Protein AF-0000000075760998 (afdb_homodimer)

Secondary structure (DSSP, 8-state):
----HHHHHHHHHHHHHHHHS-HHHHHHTHHHHHHHHHHHHHHHHHT-SSS---GGGHHHHHHHHHHHHHHHHHHHHHHHHHHHHHSPSEEEEE----TT--SEEEEEEEEESSS-EEEEEEEEEEEEEETTEEEEEEEEEETTTTTS-TTEEE-TT-EEEEEEEE--SSS-EEEEEEEEEEETTEEEEEEEEEEEETTEES-GGGTTEEE-EEEEE-/----HHHHHHHHHHHHHHHHS-HHHHHHTHHHHHHHHHHHHHHHHHT-SSS---GGGHHHHHHHHHHHHHHHHHHHHHHHHHHHHHSPSEEEEE----TT--SEEEEEEEEESSS-EEEEEEEEEEEEEETTEEEEEEEEEETTTTT--TTEEE-TT-EEEEEEEE--SSS-EEEEEEEEEEETTEEEEEEEEEEEETTEES-GGGTTEEE-EEEEE-

Structure (mmCIF, N/CA/C/O backbone):
data_AF-0000000075760998-model_v1
#
loop_
_entity.id
_entity.type
_entity.pdbx_description
1 polymer 'Uncharacterized protein'
#
loop_
_atom_site.group_PDB
_atom_site.id
_atom_site.type_symbol
_atom_site.label_atom_id
_atom_site.label_alt_id
_atom_site.label_comp_id
_atom_site.label_asym_id
_atom_site.label_entity_id
_atom_site.label_seq_id
_atom_site.pdbx_PDB_ins_code
_atom_site.Cartn_x
_atom_site.Cartn_y
_atom_site.Cartn_z
_atom_site.occupancy
_atom_site.B_iso_or_equiv
_atom_site.auth_seq_id
_atom_site.auth_comp_id
_atom_site.auth_asym_id
_atom_site.auth_atom_id
_atom_site.pdbx_PDB_model_num
ATOM 1 N N . MET A 1 1 ? 5.305 -16.219 18.219 1 35.41 1 MET A N 1
ATOM 2 C CA . MET A 1 1 ? 4.426 -15.141 17.797 1 35.41 1 MET A CA 1
ATOM 3 C C . MET A 1 1 ? 4.688 -14.758 16.344 1 35.41 1 MET A C 1
ATOM 5 O O . MET A 1 1 ? 5.836 -14.516 15.953 1 35.41 1 MET A O 1
ATOM 9 N N . PHE A 1 2 ? 3.902 -15.141 15.359 1 52 2 PHE A N 1
ATOM 10 C CA . PHE A 1 2 ? 4.129 -15.039 13.922 1 52 2 PHE A CA 1
ATOM 11 C C . PHE A 1 2 ? 4.48 -13.609 13.523 1 52 2 PHE A C 1
ATOM 13 O O . PHE A 1 2 ? 3.797 -12.664 13.93 1 52 2 PHE A O 1
ATOM 20 N N . ARG A 1 3 ? 5.746 -13.273 13.281 1 66.81 3 ARG A N 1
ATOM 21 C CA . ARG A 1 3 ? 6.297 -11.984 12.891 1 66.81 3 ARG A CA 1
ATOM 22 C C . ARG A 1 3 ? 5.559 -11.414 11.68 1 66.81 3 ARG A C 1
ATOM 24 O O . ARG A 1 3 ? 5.531 -12.039 10.617 1 66.81 3 ARG A O 1
ATOM 31 N N . ARG A 1 4 ? 4.758 -10.406 11.992 1 86.12 4 ARG A N 1
ATOM 32 C CA . ARG A 1 4 ? 4.043 -9.641 10.969 1 86.12 4 ARG A CA 1
ATOM 33 C C . ARG A 1 4 ? 4.613 -8.234 10.836 1 86.12 4 ARG A C 1
ATOM 35 O O . ARG A 1 4 ? 3.994 -7.266 11.273 1 86.12 4 ARG A O 1
ATOM 42 N N . PRO A 1 5 ? 5.789 -8.172 10.164 1 89.12 5 PRO A N 1
ATOM 43 C CA . PRO A 1 5 ? 6.559 -6.93 10.18 1 89.12 5 PRO A CA 1
ATOM 44 C C . PRO A 1 5 ? 5.754 -5.73 9.68 1 89.12 5 PRO A C 1
ATOM 46 O O . PRO A 1 5 ? 5.828 -4.648 10.266 1 89.12 5 PRO A O 1
ATOM 49 N N . ILE A 1 6 ? 5.008 -5.957 8.656 1 91.81 6 ILE A N 1
ATOM 50 C CA . ILE A 1 6 ? 4.246 -4.844 8.094 1 91.81 6 ILE A CA 1
ATOM 51 C C . ILE A 1 6 ? 3.135 -4.445 9.062 1 91.81 6 ILE A C 1
ATOM 53 O O . ILE A 1 6 ? 2.947 -3.258 9.344 1 91.81 6 ILE A O 1
ATOM 57 N N . HIS A 1 7 ? 2.455 -5.418 9.594 1 89.19 7 HIS A N 1
ATOM 58 C CA . HIS A 1 7 ? 1.406 -5.152 10.57 1 89.19 7 HIS A CA 1
ATOM 59 C C . HIS A 1 7 ? 1.963 -4.43 11.797 1 89.19 7 HIS A C 1
ATOM 61 O O . HIS A 1 7 ? 1.389 -3.436 12.25 1 89.19 7 HIS A O 1
ATOM 67 N N . ASP A 1 8 ? 3.021 -4.879 12.273 1 90.94 8 ASP A N 1
ATOM 68 C CA . ASP A 1 8 ? 3.641 -4.293 13.461 1 90.94 8 ASP A CA 1
ATOM 69 C C . ASP A 1 8 ? 4.051 -2.844 13.203 1 90.94 8 ASP A C 1
ATOM 71 O O . ASP A 1 8 ? 3.885 -1.984 14.07 1 90.94 8 ASP A O 1
AT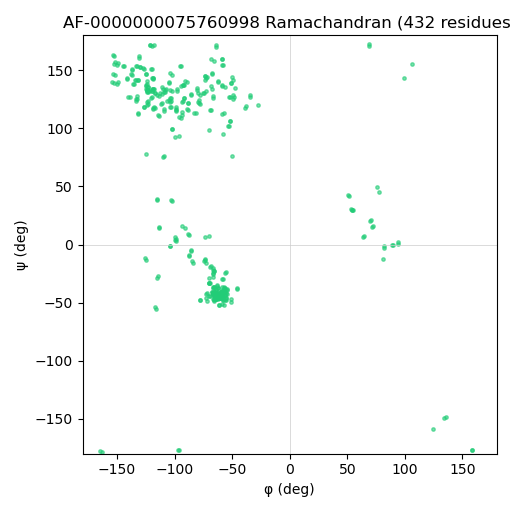OM 75 N N . GLU A 1 9 ? 4.586 -2.656 12.047 1 92.62 9 GLU A N 1
ATOM 76 C CA . GLU A 1 9 ? 4.992 -1.293 11.711 1 92.62 9 GLU A CA 1
ATOM 77 C C . GLU A 1 9 ? 3.783 -0.372 11.586 1 92.62 9 GLU A C 1
ATOM 79 O O . GLU A 1 9 ? 3.824 0.779 12.023 1 92.62 9 GLU A O 1
ATOM 84 N N . VAL A 1 10 ? 2.74 -0.884 10.969 1 92.56 10 VAL A N 1
ATOM 85 C CA . VAL A 1 10 ? 1.539 -0.069 10.828 1 92.56 10 VAL A CA 1
ATOM 86 C C . VAL A 1 10 ? 0.998 0.299 12.211 1 92.56 10 VAL A C 1
ATOM 88 O O . VAL A 1 10 ? 0.668 1.46 12.469 1 92.56 10 VAL A O 1
ATOM 91 N N . MET A 1 11 ? 0.92 -0.603 13.094 1 91.38 11 MET A N 1
ATOM 92 C CA . MET A 1 11 ? 0.435 -0.358 14.453 1 91.38 11 MET A CA 1
ATOM 93 C C . MET A 1 11 ? 1.355 0.606 15.188 1 91.38 11 MET A C 1
ATOM 95 O O . MET A 1 11 ? 0.885 1.507 15.891 1 91.38 11 MET A O 1
ATOM 99 N N . GLY A 1 12 ? 2.621 0.312 15.078 1 92.38 12 GLY A N 1
ATOM 100 C CA . GLY A 1 12 ? 3.59 1.199 15.703 1 92.38 12 GLY A CA 1
ATOM 101 C C . GLY A 1 12 ? 3.514 2.623 15.188 1 92.38 12 GLY A C 1
ATOM 102 O O . GLY A 1 12 ? 3.59 3.576 15.969 1 92.38 12 GLY A O 1
ATOM 103 N N . LEU A 1 13 ? 3.389 2.684 13.883 1 94 13 LEU A N 1
ATOM 104 C CA . LEU A 1 13 ? 3.273 4.004 13.273 1 94 13 LEU A CA 1
ATOM 105 C C . LEU A 1 13 ? 2.029 4.727 13.773 1 94 13 LEU A C 1
ATOM 107 O O . LEU A 1 13 ? 2.08 5.922 14.078 1 94 13 LEU A O 1
ATOM 111 N N . ALA A 1 14 ? 0.922 4.062 13.805 1 93.31 14 ALA A N 1
ATOM 112 C CA . ALA A 1 14 ? -0.313 4.668 14.289 1 93.31 14 ALA A CA 1
ATOM 113 C C . ALA A 1 14 ? -0.133 5.219 15.703 1 93.31 14 ALA A C 1
ATOM 115 O O . ALA A 1 14 ? -0.59 6.324 16 1 93.31 14 ALA A O 1
ATOM 116 N N . SER A 1 15 ? 0.528 4.469 16.5 1 93.62 15 SER A N 1
ATOM 117 C CA . SER A 1 15 ? 0.776 4.895 17.875 1 93.62 15 SER A CA 1
ATOM 118 C C . SER A 1 15 ? 1.679 6.125 17.922 1 93.62 15 SER A C 1
ATOM 120 O O . SER A 1 15 ? 1.404 7.078 18.656 1 93.62 15 SER A O 1
ATOM 122 N N . ARG A 1 16 ? 2.75 6.105 17.203 1 94.5 16 ARG A N 1
ATOM 123 C CA . ARG A 1 16 ? 3.668 7.238 17.156 1 94.5 16 ARG A CA 1
ATOM 124 C C . ARG A 1 16 ? 2.959 8.492 16.641 1 94.5 16 ARG A C 1
ATOM 126 O O . ARG A 1 16 ? 3.225 9.594 17.125 1 94.5 16 ARG A O 1
ATOM 133 N N . LEU A 1 17 ? 2.111 8.328 15.664 1 94.31 17 LEU A N 1
ATOM 134 C CA . LEU A 1 17 ? 1.354 9.445 15.109 1 94.31 17 LEU A CA 1
ATOM 135 C C . LEU A 1 17 ? 0.401 10.023 16.156 1 94.31 17 LEU A C 1
ATOM 137 O O . LEU A 1 17 ? 0.242 11.242 16.25 1 94.31 17 LEU A O 1
ATOM 141 N N . ALA A 1 18 ? -0.254 9.156 16.859 1 94.81 18 ALA A N 1
ATOM 142 C CA . ALA A 1 18 ? -1.144 9.602 17.938 1 94.81 18 ALA A CA 1
ATOM 143 C C . ALA A 1 18 ? -0.386 10.438 18.969 1 94.81 18 ALA A C 1
ATOM 145 O O . ALA A 1 18 ? -0.899 11.438 19.453 1 94.81 18 ALA A O 1
ATOM 146 N N . ASP A 1 19 ? 0.828 10.078 19.25 1 93.19 19 ASP A N 1
ATOM 147 C CA . ASP A 1 19 ? 1.657 10.773 20.234 1 93.19 19 ASP A CA 1
ATOM 148 C C . ASP A 1 19 ? 2.004 12.18 19.766 1 93.19 19 ASP A C 1
ATOM 150 O O . ASP A 1 19 ? 2.275 13.062 20.578 1 93.19 19 ASP A O 1
ATOM 154 N N . LYS A 1 20 ? 1.987 12.375 18.469 1 91.12 20 LYS A N 1
ATOM 155 C CA . LYS A 1 20 ? 2.344 13.672 17.891 1 91.12 20 LYS A CA 1
ATOM 156 C C . LYS A 1 20 ? 1.127 14.586 17.812 1 91.12 20 LYS A C 1
ATOM 158 O O . LYS A 1 20 ? 1.259 15.781 17.516 1 91.12 20 LYS A O 1
ATOM 163 N N . CYS A 1 21 ? 0.041 14.055 18.047 1 95.44 21 CYS A N 1
ATOM 164 C CA . CYS A 1 21 ? -1.19 14.828 17.969 1 95.44 21 CYS A CA 1
ATOM 165 C C . CYS A 1 21 ? -1.58 15.375 19.344 1 95.44 21 CYS A C 1
ATOM 167 O O . CYS A 1 21 ? -1.099 14.883 20.375 1 95.44 21 CYS A O 1
ATOM 169 N N . HIS A 1 22 ? -2.344 16.531 19.312 1 96.44 22 HIS A N 1
ATOM 170 C CA . HIS A 1 22 ? -3.033 16.938 20.531 1 96.44 22 HIS A CA 1
ATOM 171 C C . HIS A 1 22 ? -3.842 15.773 21.109 1 96.44 22 HIS A C 1
ATOM 173 O O . HIS A 1 22 ? -4.484 15.031 20.375 1 96.44 22 HIS A O 1
ATOM 179 N N . PRO A 1 23 ? -3.881 15.539 22.422 1 96.5 23 PRO A N 1
ATOM 180 C CA . PRO A 1 23 ? -4.551 14.391 23.031 1 96.5 23 PRO A CA 1
ATOM 181 C C . PRO A 1 23 ? -6.016 14.273 22.625 1 96.5 23 PRO A C 1
ATOM 183 O O . PRO A 1 23 ? -6.496 13.172 22.344 1 96.5 23 PRO A O 1
ATOM 186 N N . GLN A 1 24 ? -6.703 15.328 22.531 1 96.88 24 GLN A N 1
ATOM 187 C CA . GLN A 1 24 ? -8.109 15.305 22.125 1 96.88 24 GLN A CA 1
ATOM 188 C C . GLN A 1 24 ? -8.25 14.859 20.672 1 96.88 24 GLN A C 1
ATOM 190 O O . GLN A 1 24 ? -9.203 14.148 20.328 1 96.88 24 GLN A O 1
ATOM 195 N N . VAL A 1 25 ? -7.332 15.273 19.891 1 97.31 25 VAL A N 1
ATOM 196 C CA . VAL A 1 25 ? -7.375 14.922 18.484 1 97.31 25 VAL A CA 1
ATOM 197 C C . VAL A 1 25 ? -7.023 13.445 18.312 1 97.31 25 VAL A C 1
ATOM 199 O O . VAL A 1 25 ? -7.672 12.734 17.531 1 97.31 25 VAL A O 1
ATOM 202 N N . ALA A 1 26 ? -6.008 12.984 19.047 1 97.19 26 ALA A N 1
ATOM 203 C CA . ALA A 1 26 ? -5.617 11.57 18.984 1 97.19 26 ALA A CA 1
ATOM 204 C C . ALA A 1 26 ? -6.793 10.664 19.344 1 97.19 26 ALA A C 1
ATOM 206 O O . ALA A 1 26 ? -6.988 9.625 18.719 1 97.19 26 ALA A O 1
ATOM 207 N N . GLN A 1 27 ? -7.574 11.109 20.266 1 96.5 27 GLN A N 1
ATOM 208 C CA . GLN A 1 27 ? -8.719 10.312 20.719 1 96.5 27 GLN A CA 1
ATOM 209 C C . GLN A 1 27 ? -9.867 10.398 19.719 1 96.5 27 GLN A C 1
ATOM 211 O O . GLN A 1 27 ? -10.43 9.375 19.328 1 96.5 27 GLN A O 1
ATOM 216 N N . LYS A 1 28 ? -10.211 11.531 19.281 1 97.12 28 LYS A N 1
ATOM 217 C CA . LYS A 1 28 ? -11.367 11.773 18.422 1 97.12 28 LYS A CA 1
ATOM 218 C C . LYS A 1 28 ? -11.133 11.211 17.031 1 97.12 28 LYS A C 1
ATOM 220 O O . LYS A 1 28 ? -12.062 10.758 16.359 1 97.12 28 LYS A O 1
ATOM 225 N N . HIS A 1 29 ? -9.914 11.258 16.625 1 96.19 29 HIS A N 1
ATOM 226 C CA . HIS A 1 29 ? -9.602 10.875 15.25 1 96.19 29 HIS A CA 1
ATOM 227 C C . HIS A 1 29 ? -8.719 9.633 15.211 1 96.19 29 HIS A C 1
ATOM 229 O O . HIS A 1 29 ? -7.809 9.531 14.391 1 96.19 29 HIS A O 1
ATOM 235 N N . ALA A 1 30 ? -8.953 8.703 16.078 1 93.69 30 ALA A N 1
ATOM 236 C CA . ALA A 1 30 ? -8.164 7.477 16.172 1 93.69 30 ALA A CA 1
ATOM 237 C C . ALA A 1 30 ? -8.289 6.652 14.891 1 93.69 30 ALA A C 1
ATOM 239 O O . ALA A 1 30 ? -7.293 6.109 14.391 1 93.69 30 ALA A O 1
ATOM 240 N N . ASP A 1 31 ? -9.492 6.547 14.359 1 91.06 31 ASP A N 1
ATOM 241 C CA . ASP A 1 31 ? -9.719 5.773 13.141 1 91.06 31 ASP A CA 1
ATOM 242 C C . ASP A 1 31 ? -8.984 6.395 11.953 1 91.06 31 ASP A C 1
ATOM 244 O O . ASP A 1 31 ? -8.43 5.676 11.117 1 91.06 31 ASP A O 1
ATOM 248 N N . GLU A 1 32 ? -9.047 7.734 11.898 1 94.19 32 GLU A N 1
ATOM 249 C CA . GLU A 1 32 ? -8.359 8.43 10.812 1 94.19 32 GLU A CA 1
ATOM 250 C C . GLU A 1 32 ? -6.852 8.258 10.914 1 94.19 32 GLU A C 1
ATOM 252 O O . GLU A 1 32 ? -6.164 8.109 9.906 1 94.19 32 GLU A O 1
ATOM 257 N N . LEU A 1 33 ? -6.379 8.242 12.125 1 95.12 33 LEU A N 1
ATOM 258 C CA . LEU A 1 33 ? -4.949 8.047 12.32 1 95.12 33 LEU A CA 1
ATOM 259 C C . LEU A 1 33 ? -4.531 6.641 11.898 1 95.12 33 LEU A C 1
ATOM 261 O O . LEU A 1 33 ? -3.484 6.461 11.273 1 95.12 33 LEU A O 1
ATOM 265 N N . ALA A 1 34 ? -5.328 5.688 12.242 1 93.62 34 ALA A N 1
ATOM 266 C CA . ALA A 1 34 ? -5.066 4.312 11.812 1 93.62 34 ALA A CA 1
ATOM 267 C C . ALA A 1 34 ? -5.07 4.199 10.297 1 93.62 34 ALA A C 1
ATOM 269 O O . ALA A 1 34 ? -4.211 3.531 9.711 1 93.62 34 ALA A O 1
ATOM 270 N N . ARG A 1 35 ? -6.078 4.805 9.672 1 93.81 35 ARG A N 1
ATOM 271 C CA . ARG A 1 35 ? -6.156 4.809 8.211 1 93.81 35 ARG A CA 1
ATOM 272 C C . ARG A 1 35 ? -4.934 5.484 7.602 1 93.81 35 ARG A C 1
ATOM 274 O O . ARG A 1 35 ? -4.379 4.996 6.613 1 93.81 35 ARG A O 1
ATOM 281 N N . TYR A 1 36 ? -4.57 6.609 8.211 1 95.44 36 TYR A N 1
ATOM 282 C CA . TYR A 1 36 ? -3.383 7.316 7.746 1 95.44 36 TYR A CA 1
ATOM 283 C C . TYR A 1 36 ? -2.152 6.418 7.805 1 95.44 36 TYR A C 1
ATOM 285 O O . TYR A 1 36 ? -1.34 6.406 6.879 1 95.44 36 TYR A O 1
ATOM 293 N N . ALA A 1 37 ? -2 5.699 8.875 1 95.19 37 ALA A N 1
ATOM 294 C CA . ALA A 1 37 ? -0.86 4.805 9.047 1 95.19 37 ALA A CA 1
ATOM 295 C C . ALA A 1 37 ? -0.85 3.723 7.969 1 95.19 37 ALA A C 1
ATOM 297 O O . ALA A 1 37 ? 0.203 3.402 7.41 1 95.19 37 ALA A O 1
ATOM 298 N N . ARG A 1 38 ? -1.986 3.154 7.68 1 94.38 38 ARG A N 1
ATOM 299 C CA . ARG A 1 38 ? -2.1 2.141 6.637 1 94.38 38 ARG A CA 1
ATOM 300 C C . ARG A 1 38 ? -1.705 2.707 5.277 1 94.38 38 ARG A C 1
ATOM 302 O O . ARG A 1 38 ? -0.89 2.115 4.562 1 94.38 38 ARG A O 1
ATOM 309 N N . LEU A 1 39 ? -2.295 3.799 4.938 1 95 39 LEU A N 1
ATOM 310 C CA . LEU A 1 39 ? -2.041 4.426 3.646 1 95 39 LEU A CA 1
ATOM 311 C C . LEU A 1 39 ? -0.569 4.801 3.504 1 95 39 LEU A C 1
ATOM 313 O O . LEU A 1 39 ? 0.027 4.598 2.443 1 95 39 LEU A O 1
ATOM 317 N N . THR A 1 40 ? -0.013 5.355 4.547 1 94.94 40 THR A N 1
ATOM 318 C CA . THR A 1 40 ? 1.394 5.738 4.531 1 94.94 40 THR A CA 1
ATOM 319 C C . THR A 1 40 ? 2.287 4.52 4.328 1 94.94 40 THR A C 1
ATOM 321 O O . THR A 1 40 ? 3.23 4.559 3.537 1 94.94 40 THR A O 1
ATOM 324 N N . SER A 1 41 ? 1.989 3.52 5.051 1 93.88 41 SER A N 1
ATOM 325 C CA . SER A 1 41 ? 2.781 2.299 4.934 1 93.88 41 SER A CA 1
ATOM 326 C C . SER A 1 41 ? 2.654 1.688 3.543 1 93.88 41 SER A C 1
ATOM 328 O O . SER A 1 41 ? 3.633 1.175 2.994 1 93.88 41 SER A O 1
ATOM 330 N N . ALA A 1 42 ? 1.434 1.664 3.025 1 94.19 42 ALA A N 1
ATOM 331 C CA . ALA A 1 42 ? 1.229 1.162 1.669 1 94.19 42 ALA A CA 1
ATOM 332 C C . ALA A 1 42 ? 2.033 1.975 0.657 1 94.19 42 ALA A C 1
ATOM 334 O O . ALA A 1 42 ? 2.674 1.41 -0.233 1 94.19 42 ALA A O 1
ATOM 335 N N . CYS A 1 43 ? 1.987 3.295 0.751 1 93.25 43 CYS A N 1
ATOM 336 C CA . CYS A 1 43 ? 2.771 4.156 -0.126 1 93.25 43 CYS A CA 1
ATOM 337 C C . CYS A 1 43 ? 4.258 3.854 -0.001 1 93.25 43 CYS A C 1
ATOM 339 O O . CYS A 1 43 ? 4.965 3.758 -1.007 1 93.25 43 CYS A O 1
ATOM 341 N N . THR A 1 44 ? 4.727 3.736 1.26 1 92.12 44 THR A N 1
ATOM 342 C CA . THR A 1 44 ? 6.133 3.439 1.499 1 92.12 44 THR A CA 1
ATOM 343 C C . THR A 1 44 ? 6.523 2.111 0.857 1 92.12 44 THR A C 1
ATOM 345 O O . THR A 1 44 ? 7.613 1.983 0.296 1 92.12 44 THR A O 1
ATOM 348 N N . ALA A 1 45 ? 5.637 1.163 0.983 1 92.75 45 ALA A N 1
ATOM 349 C CA . ALA A 1 45 ? 5.898 -0.136 0.369 1 92.75 45 ALA A CA 1
ATOM 350 C C . ALA A 1 45 ? 6.062 -0.005 -1.143 1 92.75 45 ALA A C 1
ATOM 352 O O . ALA A 1 45 ? 6.984 -0.585 -1.725 1 92.75 45 ALA A O 1
ATOM 353 N N . LEU A 1 46 ? 5.199 0.737 -1.791 1 92.38 46 LEU A N 1
ATOM 354 C CA . LEU A 1 46 ? 5.215 0.892 -3.24 1 92.38 46 LEU A CA 1
ATOM 355 C C . LEU A 1 46 ? 6.441 1.675 -3.693 1 92.38 46 LEU A C 1
ATOM 357 O O . LEU A 1 46 ? 6.852 1.579 -4.852 1 92.38 46 LEU A O 1
ATOM 361 N N . GLU A 1 47 ? 7.004 2.359 -2.752 1 88.38 47 GLU A N 1
ATOM 362 C CA . GLU A 1 47 ? 8.18 3.154 -3.092 1 88.38 47 GLU A CA 1
ATOM 363 C C . GLU A 1 47 ? 9.469 2.434 -2.691 1 88.38 47 GLU A C 1
ATOM 365 O O . GLU A 1 47 ? 10.562 2.98 -2.836 1 88.38 47 GLU A O 1
ATOM 370 N N . SER A 1 48 ? 9.242 1.208 -2.188 1 80.12 48 SER A N 1
ATOM 371 C CA . SER A 1 48 ? 10.406 0.458 -1.723 1 80.12 48 SER A CA 1
ATOM 372 C C . SER A 1 48 ? 11.234 -0.057 -2.893 1 80.12 48 SER A C 1
ATOM 374 O O . SER A 1 48 ? 10.688 -0.5 -3.904 1 80.12 48 SER A O 1
ATOM 376 N N . PHE A 1 49 ? 12.609 -0.125 -2.98 1 63.75 49 PHE A N 1
ATOM 377 C CA . PHE A 1 49 ? 13.711 -0.502 -3.859 1 63.75 49 PHE A CA 1
ATOM 378 C C . PHE A 1 49 ? 14.297 0.725 -4.547 1 63.75 49 PHE A C 1
ATOM 380 O O . PHE A 1 49 ? 13.617 1.738 -4.711 1 63.75 49 PHE A O 1
ATOM 387 N N . SER A 1 50 ? 15.57 0.467 -4.598 1 49.47 50 SER A N 1
ATOM 388 C CA . SER A 1 50 ? 16.438 1.502 -5.145 1 49.47 50 SER A CA 1
ATOM 389 C C . SER A 1 50 ? 16.031 1.881 -6.562 1 49.47 50 SER A C 1
ATOM 391 O O . SER A 1 50 ? 15.961 1.024 -7.445 1 49.47 50 SER A O 1
ATOM 393 N N . GLY A 1 51 ? 15.25 2.904 -6.754 1 49.88 51 GLY A N 1
ATOM 394 C CA . GLY A 1 51 ? 14.797 3.516 -7.992 1 49.88 51 GLY A CA 1
ATOM 395 C C . GLY A 1 51 ? 13.289 3.592 -8.102 1 49.88 51 GLY A C 1
ATOM 396 O O . GLY A 1 51 ? 12.57 3.188 -7.18 1 49.88 51 GLY A O 1
ATOM 397 N N . CYS A 1 52 ? 12.719 3.727 -9.383 1 57.09 52 CYS A N 1
ATOM 398 C CA . CYS A 1 52 ? 11.492 4.164 -10.039 1 57.09 52 CYS A CA 1
ATOM 399 C C . CYS A 1 52 ? 10.352 3.188 -9.773 1 57.09 52 CYS A C 1
ATOM 401 O O . CYS A 1 52 ? 10.531 1.973 -9.875 1 57.09 52 CYS A O 1
ATOM 403 N N . ARG A 1 53 ? 9.383 3.531 -8.688 1 62.5 53 ARG A N 1
ATOM 404 C CA . ARG A 1 53 ? 8.094 2.877 -8.844 1 62.5 53 ARG A CA 1
ATOM 405 C C . ARG A 1 53 ? 7.801 2.588 -10.312 1 62.5 53 ARG A C 1
ATOM 407 O O . ARG A 1 53 ? 7.961 3.461 -11.172 1 62.5 53 ARG A O 1
ATOM 414 N N . PRO A 1 54 ? 7.652 1.22 -10.438 1 73.44 54 PRO A N 1
ATOM 415 C CA . PRO A 1 54 ? 7.246 0.993 -11.828 1 73.44 54 PRO A CA 1
ATOM 416 C C . PRO A 1 54 ? 6.109 1.916 -12.266 1 73.44 54 PRO A C 1
ATOM 418 O O . PRO A 1 54 ? 5.168 2.145 -11.508 1 73.44 54 PRO A O 1
ATOM 421 N N . ARG A 1 55 ? 6.289 2.418 -13.383 1 81.5 55 ARG A N 1
ATOM 422 C CA . ARG A 1 55 ? 5.324 3.369 -13.93 1 81.5 55 ARG A CA 1
ATOM 423 C C . ARG A 1 55 ? 3.924 2.768 -13.969 1 81.5 55 ARG A C 1
ATOM 425 O O . ARG A 1 55 ? 2.93 3.486 -13.852 1 81.5 55 ARG A O 1
ATOM 432 N N . MET A 1 56 ? 3.904 1.472 -13.992 1 85.88 56 MET A N 1
ATOM 433 C CA . MET A 1 56 ? 2.619 0.798 -14.148 1 85.88 56 MET A CA 1
ATOM 434 C C . MET A 1 56 ? 1.8 0.882 -12.867 1 85.88 56 MET A C 1
ATOM 436 O O . MET A 1 56 ? 0.595 0.623 -12.875 1 85.88 56 MET A O 1
ATOM 440 N N . ASP A 1 57 ? 2.523 1.295 -11.781 1 90.44 57 ASP A N 1
ATOM 441 C CA . ASP A 1 57 ? 1.781 1.355 -10.523 1 90.44 57 ASP A CA 1
ATOM 442 C C . ASP A 1 57 ? 1.646 2.797 -10.039 1 90.44 57 ASP A C 1
ATOM 444 O O . ASP A 1 57 ? 1.229 3.035 -8.898 1 90.44 57 ASP A O 1
ATOM 448 N N . ASP A 1 58 ? 1.911 3.752 -10.906 1 89.81 58 ASP A N 1
ATOM 449 C CA . ASP A 1 58 ? 1.859 5.164 -10.539 1 89.81 58 ASP A CA 1
ATOM 450 C C . ASP A 1 58 ? 0.435 5.586 -10.188 1 89.81 58 ASP A C 1
ATOM 452 O O . ASP A 1 58 ? 0.225 6.352 -9.242 1 89.81 58 ASP A O 1
ATOM 456 N N . ASP A 1 59 ? -0.449 5.082 -10.992 1 92.19 59 ASP A N 1
ATOM 457 C CA . ASP A 1 59 ? -1.834 5.484 -10.766 1 92.19 59 ASP A CA 1
ATOM 458 C C . ASP A 1 59 ? -2.326 5.012 -9.406 1 92.19 59 ASP A C 1
ATOM 460 O O . ASP A 1 59 ? -2.971 5.766 -8.672 1 92.19 59 ASP A O 1
ATOM 464 N N . ALA A 1 60 ? -2.01 3.783 -9.047 1 91.75 60 ALA A N 1
ATOM 465 C CA . ALA A 1 60 ? -2.398 3.256 -7.742 1 91.75 60 ALA A CA 1
ATOM 466 C C . ALA A 1 60 ? -1.721 4.027 -6.613 1 91.75 60 ALA A C 1
ATOM 468 O O . ALA A 1 60 ? -2.35 4.336 -5.598 1 91.75 60 ALA A O 1
ATOM 469 N N . PHE A 1 61 ? -0.46 4.406 -6.805 1 92.88 61 PHE A N 1
ATOM 470 C CA . PHE A 1 61 ? 0.265 5.195 -5.816 1 92.88 61 PHE A CA 1
ATOM 471 C C . PHE A 1 61 ? -0.383 6.562 -5.633 1 92.88 61 PHE A C 1
ATOM 473 O O . PHE A 1 61 ? -0.559 7.023 -4.504 1 92.88 61 PHE A O 1
ATOM 480 N N . ASP A 1 62 ? -0.738 7.145 -6.715 1 92.88 62 ASP A N 1
ATOM 481 C CA . ASP A 1 62 ? -1.312 8.484 -6.68 1 92.88 62 ASP A CA 1
ATOM 482 C C . ASP A 1 62 ? -2.623 8.5 -5.898 1 92.88 62 ASP A C 1
ATOM 484 O O . ASP A 1 62 ? -2.895 9.445 -5.148 1 92.88 62 ASP A O 1
ATOM 488 N N . VAL A 1 63 ? -3.35 7.434 -6.082 1 94.88 63 VAL A N 1
ATOM 489 C CA . VAL A 1 63 ? -4.617 7.34 -5.367 1 94.88 63 VAL A CA 1
ATOM 490 C C . VAL A 1 63 ? -4.359 7.234 -3.865 1 94.88 63 VAL A C 1
ATOM 492 O O . VAL A 1 63 ? -4.992 7.938 -3.07 1 94.88 63 VAL A O 1
ATOM 495 N N . LEU A 1 64 ? -3.469 6.395 -3.498 1 95.38 64 LEU A N 1
ATOM 496 C CA . LEU A 1 64 ? -3.148 6.211 -2.088 1 95.38 64 LEU A CA 1
ATOM 497 C C . LEU A 1 64 ? -2.564 7.484 -1.489 1 95.38 64 LEU A C 1
ATOM 499 O O . LEU A 1 64 ? -2.943 7.891 -0.388 1 95.38 64 LEU A O 1
ATOM 503 N N . ALA A 1 65 ? -1.683 8.148 -2.223 1 93.44 65 ALA A N 1
ATOM 504 C CA . ALA A 1 65 ? -1.029 9.375 -1.763 1 93.44 65 ALA A CA 1
ATOM 505 C C . ALA A 1 65 ? -2.043 10.492 -1.565 1 93.44 65 ALA A C 1
ATOM 507 O O . ALA A 1 65 ? -1.958 11.25 -0.597 1 93.44 65 ALA A O 1
ATOM 508 N N . ARG A 1 66 ? -2.943 10.555 -2.508 1 95.81 66 ARG A N 1
ATOM 509 C CA . ARG A 1 66 ? -3.977 11.578 -2.41 1 95.81 66 ARG A CA 1
ATOM 510 C C . ARG A 1 66 ? -4.855 11.359 -1.183 1 95.81 66 ARG A C 1
ATOM 512 O O . ARG A 1 66 ? -5.152 12.297 -0.447 1 95.81 66 ARG A O 1
ATOM 519 N N . ARG A 1 67 ? -5.254 10.188 -0.966 1 96.06 67 ARG A N 1
ATOM 520 C CA . ARG A 1 67 ? -6.09 9.867 0.186 1 96.06 67 ARG A CA 1
ATOM 521 C C . ARG A 1 67 ? -5.34 10.102 1.491 1 96.06 67 ARG A C 1
ATOM 523 O O . ARG A 1 67 ? -5.906 10.617 2.455 1 96.06 67 ARG A O 1
ATOM 530 N N . ARG A 1 68 ? -4.109 9.695 1.495 1 96.19 68 ARG A N 1
ATOM 531 C CA . ARG A 1 68 ? -3.268 9.961 2.656 1 96.19 68 ARG A CA 1
ATOM 532 C C . ARG A 1 68 ? -3.227 11.453 2.975 1 96.19 68 ARG A C 1
ATOM 534 O O . ARG A 1 68 ? -3.383 11.852 4.129 1 96.19 68 ARG A O 1
ATOM 541 N N . SER A 1 69 ? -3.037 12.258 1.902 1 95.12 69 SER A N 1
ATOM 542 C CA . SER A 1 69 ? -2.951 13.703 2.08 1 95.12 69 SER A CA 1
ATOM 543 C C . SER A 1 69 ? -4.258 14.273 2.627 1 95.12 69 SER A C 1
ATOM 545 O O . SER A 1 69 ? -4.246 15.203 3.438 1 95.12 69 SER A O 1
ATOM 547 N N . GLN A 1 70 ? -5.328 13.711 2.219 1 96.44 70 GLN A N 1
ATOM 548 C CA . GLN A 1 70 ? -6.633 14.164 2.689 1 96.44 70 GLN A CA 1
ATOM 549 C C . GLN A 1 70 ? -6.801 13.906 4.184 1 96.44 70 GLN A C 1
ATOM 551 O O . GLN A 1 70 ? -7.301 14.758 4.918 1 96.44 70 GLN A O 1
ATOM 556 N N . VAL A 1 71 ? -6.402 12.734 4.59 1 96.81 71 VAL A N 1
ATOM 557 C CA . VAL A 1 71 ? -6.484 12.422 6.016 1 96.81 71 VAL A CA 1
ATOM 558 C C . VAL A 1 71 ? -5.523 13.312 6.797 1 96.81 71 VAL A C 1
ATOM 560 O O . VAL A 1 71 ? -5.863 13.805 7.875 1 96.81 71 VAL A O 1
ATOM 563 N N . ALA A 1 72 ? -4.355 13.508 6.242 1 95.69 72 ALA A N 1
ATOM 564 C CA . ALA A 1 72 ? -3.355 14.359 6.875 1 95.69 72 ALA A CA 1
ATOM 565 C C . ALA A 1 72 ? -3.885 15.781 7.051 1 95.69 72 ALA A C 1
ATOM 567 O O . ALA A 1 72 ? -3.67 16.406 8.094 1 95.69 72 ALA A O 1
ATOM 568 N N . ASP A 1 73 ? -4.562 16.266 6.047 1 96 73 ASP A N 1
ATOM 569 C CA . ASP A 1 73 ? -5.156 17.594 6.125 1 96 73 ASP A CA 1
ATOM 570 C C . ASP A 1 73 ? -6.16 17.688 7.273 1 96 73 ASP A C 1
ATOM 572 O O . ASP A 1 73 ? -6.172 18.656 8.023 1 96 73 ASP A O 1
ATOM 576 N N . LEU A 1 74 ? -6.973 16.703 7.34 1 97.62 74 LEU A N 1
ATOM 577 C CA . LEU A 1 74 ? -7.98 16.656 8.391 1 97.62 74 LEU A CA 1
ATOM 578 C C . LEU A 1 74 ? -7.332 16.703 9.773 1 97.62 74 LEU A C 1
ATOM 580 O O . LEU A 1 74 ? -7.746 17.484 10.633 1 97.62 74 LEU A O 1
ATOM 584 N N . ILE A 1 75 ? -6.344 15.914 9.961 1 97.19 75 ILE A N 1
ATOM 585 C CA . ILE A 1 75 ? -5.664 15.836 11.25 1 97.19 75 ILE A CA 1
ATOM 586 C C . ILE A 1 75 ? -4.926 17.141 11.523 1 97.19 75 ILE A C 1
ATOM 588 O O . ILE A 1 75 ? -4.91 17.641 12.648 1 97.19 75 ILE A O 1
ATOM 592 N N . ALA A 1 76 ? -4.309 17.656 10.5 1 95.31 76 ALA A N 1
ATOM 593 C CA . ALA A 1 76 ? -3.588 18.922 10.625 1 95.31 76 ALA A CA 1
ATOM 594 C C . ALA A 1 76 ? -4.504 20.031 11.133 1 95.31 76 ALA A C 1
ATOM 596 O O . ALA A 1 76 ? -4.152 20.766 12.062 1 95.31 76 ALA A O 1
ATOM 597 N N . HIS A 1 77 ? -5.672 20.141 10.539 1 96.75 77 HIS A N 1
ATOM 598 C CA . HIS A 1 77 ? -6.629 21.172 10.922 1 96.75 77 HIS A CA 1
ATOM 599 C C . HIS A 1 77 ? -7.152 20.938 12.336 1 96.75 77 HIS A C 1
ATOM 601 O O . HIS A 1 77 ? -7.277 21.875 13.125 1 96.75 77 HIS A O 1
ATOM 607 N N . ALA A 1 78 ? -7.445 19.703 12.617 1 97.75 78 ALA A N 1
ATOM 608 C CA . ALA A 1 78 ? -7.941 19.359 13.945 1 97.75 78 ALA A CA 1
ATOM 609 C C . ALA A 1 78 ? -6.91 19.688 15.016 1 97.75 78 ALA A C 1
ATOM 611 O O . ALA A 1 78 ? -7.25 20.234 16.062 1 97.75 78 ALA A O 1
ATOM 612 N N . ASN A 1 79 ? -5.668 19.328 14.758 1 96.62 79 ASN A N 1
ATOM 613 C CA . ASN A 1 79 ? -4.59 19.641 15.688 1 96.62 79 ASN A CA 1
ATOM 614 C C . ASN A 1 79 ? -4.469 21.141 15.922 1 96.62 79 ASN A C 1
ATOM 616 O O . ASN A 1 79 ? -4.402 21.594 17.062 1 96.62 79 ASN A O 1
ATOM 620 N N . LEU A 1 80 ? -4.395 21.844 14.828 1 96.06 80 LEU A N 1
ATOM 621 C CA . LEU A 1 80 ? -4.25 23.281 14.938 1 96.06 80 LEU A CA 1
ATOM 622 C C . LEU A 1 80 ? -5.379 23.875 15.773 1 96.06 80 LEU A C 1
ATOM 624 O O . LEU A 1 80 ? -5.137 24.719 16.656 1 96.06 80 LEU A O 1
ATOM 628 N N . HIS A 1 81 ? -6.586 23.438 15.547 1 96.19 81 HIS A N 1
ATOM 629 C CA . HIS A 1 81 ? -7.746 23.953 16.266 1 96.19 81 HIS A CA 1
ATOM 630 C C . HIS A 1 81 ? -7.637 23.641 17.766 1 96.19 81 HIS A C 1
ATOM 632 O O . HIS A 1 81 ? -7.914 24.5 18.594 1 96.19 81 HIS A O 1
ATOM 638 N N . ALA A 1 82 ? -7.262 22.438 18.031 1 96.94 82 ALA A N 1
ATOM 639 C CA . ALA A 1 82 ? -7.148 22.031 19.438 1 96.94 82 ALA A CA 1
ATOM 640 C C . ALA A 1 82 ? -6.066 22.844 20.141 1 96.94 82 ALA A C 1
ATOM 642 O O . ALA A 1 82 ? -6.285 23.344 21.25 1 96.94 82 ALA A O 1
ATOM 643 N N . TYR A 1 83 ? -4.922 23 19.562 1 96.19 83 TYR A N 1
ATOM 644 C CA . TYR A 1 83 ? -3.814 23.719 20.188 1 96.19 83 TYR A CA 1
ATOM 645 C C . TYR A 1 83 ? -4.105 25.219 20.266 1 96.19 83 TYR A C 1
ATOM 647 O O . TYR A 1 83 ? -3.662 25.891 21.203 1 96.19 83 TYR A O 1
ATOM 655 N N . GLU A 1 84 ? -4.832 25.672 19.25 1 96.62 84 GLU A N 1
ATOM 656 C CA . GLU A 1 84 ? -5.234 27.078 19.25 1 96.62 84 GLU A CA 1
ATOM 657 C C . GLU A 1 84 ? -6.023 27.422 20.516 1 96.62 84 GLU A C 1
ATOM 659 O O . GLU A 1 84 ? -5.848 28.5 21.094 1 96.62 84 GLU A O 1
ATOM 664 N N . GLN A 1 85 ? -6.848 26.516 20.938 1 94.5 85 GLN A N 1
ATOM 665 C CA . GLN A 1 85 ? -7.699 26.75 22.109 1 94.5 85 GLN A CA 1
ATOM 666 C C . GLN A 1 85 ? -6.863 26.891 23.375 1 94.5 85 GLN A C 1
ATOM 668 O O . GLN A 1 85 ? -7.293 27.531 24.344 1 94.5 85 GLN A O 1
ATOM 673 N N . GLU A 1 86 ? -5.715 26.359 23.344 1 95 86 GLU A N 1
ATOM 674 C CA . GLU A 1 86 ? -4.879 26.375 24.547 1 95 86 GLU A CA 1
ATOM 675 C C . GLU A 1 86 ? -3.77 27.422 24.438 1 95 86 GLU A C 1
ATOM 677 O O . GLU A 1 86 ? -3.01 27.625 25.375 1 95 86 GLU A O 1
ATOM 682 N N . ALA A 1 87 ? -3.73 28.094 23.297 1 95.31 87 ALA A N 1
ATOM 683 C CA . ALA A 1 87 ? -2.654 29.047 23.062 1 95.31 87 ALA A CA 1
ATOM 684 C C . ALA A 1 87 ? -2.852 30.312 23.906 1 95.31 87 ALA A C 1
ATOM 686 O O . ALA A 1 87 ? -3.982 30.75 24.125 1 95.31 87 ALA A O 1
ATOM 687 N N . PRO A 1 88 ? -1.801 30.922 24.391 1 95.75 88 PRO A N 1
ATOM 688 C CA . PRO A 1 88 ? -1.908 32.188 25.125 1 95.75 88 PRO A CA 1
ATOM 689 C C . PRO A 1 88 ? -2.543 33.281 24.281 1 95.75 88 PRO A C 1
ATOM 691 O O . PRO A 1 88 ? -2.555 33.219 23.047 1 95.75 88 PRO A O 1
ATOM 694 N N . GLU A 1 89 ? -3.047 34.281 25 1 97.12 89 GLU A N 1
ATOM 695 C CA . GLU A 1 89 ? -3.604 35.438 24.312 1 97.12 89 GLU A CA 1
ATOM 696 C C . GLU A 1 89 ? -2.557 36.094 23.422 1 97.12 89 GLU A C 1
ATOM 698 O O . GLU A 1 89 ? -1.394 36.219 23.812 1 97.12 89 GLU A O 1
ATOM 703 N N . GLY A 1 90 ? -2.963 36.469 22.219 1 97.31 90 GLY A N 1
ATOM 704 C CA . GLY A 1 90 ? -2.07 37.094 21.266 1 97.31 90 GLY A CA 1
ATOM 705 C C . GLY A 1 90 ? -2.541 36.969 19.828 1 97.31 90 GLY A C 1
ATOM 706 O O . GLY A 1 90 ? -3.66 36.5 19.578 1 97.31 90 GLY A O 1
ATOM 707 N N . LEU A 1 91 ? -1.736 37.469 18.938 1 97.56 91 LEU A N 1
ATOM 708 C CA . LEU A 1 91 ? -1.975 37.344 17.516 1 97.56 91 LEU A CA 1
ATOM 709 C C . LEU A 1 91 ? -1.04 36.312 16.906 1 97.56 91 LEU A C 1
ATOM 711 O O . LEU A 1 91 ? 0.129 36.219 17.281 1 97.56 91 LEU A O 1
ATOM 715 N N . TYR A 1 92 ? -1.59 35.531 16.016 1 97.12 92 TYR A N 1
ATOM 716 C CA . TYR A 1 92 ? -0.806 34.438 15.453 1 97.12 92 TYR A CA 1
ATOM 717 C C . TYR A 1 92 ? -1.016 34.344 13.953 1 97.12 92 TYR A C 1
ATOM 719 O O . TYR A 1 92 ? -2.107 34.625 13.453 1 97.12 92 TYR A O 1
ATOM 727 N N . LEU A 1 93 ? 0 33.969 13.273 1 95.56 93 LEU A N 1
ATOM 728 C CA . LEU A 1 93 ? -0.185 33.281 12.008 1 95.56 93 LEU A CA 1
ATOM 729 C C . LEU A 1 93 ? -0.213 31.781 12.211 1 95.56 93 LEU A C 1
ATOM 731 O O . LEU A 1 93 ? 0.668 31.219 12.875 1 95.56 93 LEU A O 1
ATOM 735 N N . ALA A 1 94 ? -1.237 31.172 11.727 1 96 94 ALA A N 1
ATOM 736 C CA . ALA A 1 94 ? -1.424 29.734 11.953 1 96 94 ALA A CA 1
ATOM 737 C C . ALA A 1 94 ? -1.446 28.984 10.625 1 96 94 ALA A C 1
ATOM 739 O O . ALA A 1 94 ? -2.111 29.391 9.672 1 96 94 ALA A O 1
ATOM 740 N N . ILE A 1 95 ? -0.735 27.922 10.594 1 93.5 95 ILE A N 1
ATOM 741 C CA . ILE A 1 95 ? -0.656 27.047 9.43 1 93.5 95 ILE A CA 1
ATOM 742 C C . ILE A 1 95 ? -0.856 25.594 9.859 1 93.5 95 ILE A C 1
ATOM 744 O O . ILE A 1 95 ? -0.033 25.047 10.586 1 93.5 95 ILE A O 1
ATOM 748 N N . PRO A 1 96 ? -1.976 25.016 9.43 1 93.94 96 PRO A N 1
ATOM 749 C CA . PRO A 1 96 ? -2.115 23.594 9.75 1 93.94 96 PRO A CA 1
ATOM 750 C C . PRO A 1 96 ? -1.033 22.734 9.102 1 93.94 96 PRO A C 1
ATOM 752 O O . PRO A 1 96 ? -0.646 22.984 7.961 1 93.94 96 PRO A O 1
ATOM 755 N N . PHE A 1 97 ? -0.586 21.75 9.953 1 90.31 97 PHE A N 1
ATOM 756 C CA . PHE A 1 97 ? 0.452 20.891 9.391 1 90.31 97 PHE A CA 1
ATOM 757 C C . PHE A 1 97 ? 0.369 19.5 9.984 1 90.31 97 PHE A C 1
ATOM 759 O O . PHE A 1 97 ? 0.109 19.328 11.18 1 90.31 97 PHE A O 1
ATOM 766 N N . PHE A 1 98 ? 0.531 18.609 9.18 1 91.19 98 PHE A N 1
ATOM 767 C CA . PHE A 1 98 ? 0.749 17.203 9.469 1 91.19 98 PHE A CA 1
ATOM 768 C C . PHE A 1 98 ? 1.563 16.531 8.359 1 91.19 98 PHE A C 1
ATOM 770 O O . PHE A 1 98 ? 1.505 16.953 7.203 1 91.19 98 PHE A O 1
ATOM 777 N N . SER A 1 99 ? 2.393 15.578 8.688 1 88.25 99 SER A N 1
ATOM 778 C CA . SER A 1 99 ? 3.264 14.969 7.684 1 88.25 99 SER A CA 1
ATOM 779 C C . SER A 1 99 ? 2.469 14.5 6.473 1 88.25 99 SER A C 1
ATOM 781 O O . SER A 1 99 ? 1.417 13.875 6.621 1 88.25 99 SER A O 1
ATOM 783 N N . ARG A 1 100 ? 2.936 14.961 5.293 1 89 100 ARG A N 1
ATOM 784 C CA . ARG A 1 100 ? 2.395 14.555 3.998 1 89 100 ARG A CA 1
ATOM 785 C C . ARG A 1 100 ? 0.995 15.125 3.787 1 89 100 ARG A C 1
ATOM 787 O O . ARG A 1 100 ? 0.174 14.523 3.09 1 89 100 ARG A O 1
ATOM 794 N N . CYS A 1 101 ? 0.659 16.172 4.516 1 90.69 101 CYS A N 1
ATOM 795 C CA . CYS A 1 101 ? -0.534 16.922 4.152 1 90.69 101 CYS A CA 1
ATOM 796 C C . CYS A 1 101 ? -0.38 17.562 2.775 1 90.69 101 CYS A C 1
ATOM 798 O O . CYS A 1 101 ? 0.671 17.438 2.145 1 90.69 101 CYS A O 1
ATOM 800 N N . SER A 1 102 ? -1.417 18.094 2.285 1 89.12 102 SER A N 1
ATOM 801 C CA . SER A 1 102 ? -1.38 18.719 0.961 1 89.12 102 SER A CA 1
ATOM 802 C C . SER A 1 102 ? -0.342 19.828 0.896 1 89.12 102 SER A C 1
ATOM 804 O O . SER A 1 102 ? -0.002 20.422 1.918 1 89.12 102 SER A O 1
ATOM 806 N N . ASP A 1 103 ? 0.123 20.094 -0.243 1 86 103 ASP A N 1
ATOM 807 C CA . ASP A 1 103 ? 1.185 21.078 -0.465 1 86 103 ASP A CA 1
ATOM 808 C C . ASP A 1 103 ? 0.73 22.469 -0.073 1 86 103 ASP A C 1
ATOM 810 O O . ASP A 1 103 ? 1.48 23.219 0.556 1 86 103 ASP A O 1
ATOM 814 N N . LYS A 1 104 ? -0.459 22.766 -0.433 1 87.56 104 LYS A N 1
ATOM 815 C CA . LYS A 1 104 ? -0.968 24.109 -0.147 1 87.56 104 LYS A CA 1
ATOM 816 C C . LYS A 1 104 ? -1.844 24.109 1.103 1 87.56 104 LYS A C 1
ATOM 818 O O . LYS A 1 104 ? -2.865 23.422 1.151 1 87.56 104 LYS A O 1
ATOM 823 N N . GLN A 1 105 ? -1.36 24.859 2.047 1 91 105 GLN A N 1
ATOM 824 C CA . GLN A 1 105 ? -2.105 25.016 3.291 1 91 105 GLN A CA 1
ATOM 825 C C . GLN A 1 105 ? -2.477 26.469 3.529 1 91 105 GLN A C 1
ATOM 827 O O . GLN A 1 105 ? -1.72 27.375 3.168 1 91 105 GLN A O 1
ATOM 832 N N . PRO A 1 106 ? -3.658 26.703 4.074 1 92.69 106 PRO A N 1
ATOM 833 C CA . PRO A 1 106 ? -4.039 28.094 4.359 1 92.69 106 PRO A CA 1
ATOM 834 C C . PRO A 1 106 ? -3.195 28.719 5.465 1 92.69 106 PRO A C 1
ATOM 836 O O . PRO A 1 106 ? -2.775 28.016 6.395 1 92.69 106 PRO A O 1
ATOM 839 N N . VAL A 1 107 ? -2.975 30 5.32 1 92.5 107 VAL A N 1
ATOM 840 C CA . VAL A 1 107 ? -2.391 30.812 6.395 1 92.5 107 VAL A CA 1
ATOM 841 C C . VAL A 1 107 ? -3.477 31.641 7.062 1 92.5 107 VAL A C 1
ATOM 843 O O . VAL A 1 107 ? -4.066 32.531 6.434 1 92.5 107 VAL A O 1
ATOM 846 N N . TRP A 1 108 ? -3.637 31.375 8.328 1 94.19 108 TRP A N 1
ATOM 847 C CA . TRP A 1 108 ? -4.672 32.062 9.086 1 94.19 108 TRP A CA 1
ATOM 848 C C . TRP A 1 108 ? -4.062 33.156 9.977 1 94.19 108 TRP A C 1
ATOM 850 O O . TRP A 1 108 ? -3.02 32.938 10.602 1 94.19 108 TRP A O 1
ATOM 860 N N . LEU A 1 109 ? -4.688 34.281 9.898 1 95.25 109 LEU A N 1
ATOM 861 C CA . LEU A 1 109 ? -4.469 35.281 10.938 1 95.25 109 LEU A CA 1
ATOM 862 C C . LEU A 1 109 ? -5.465 35.094 12.078 1 95.25 109 LEU A C 1
ATOM 864 O O . LEU A 1 109 ? -6.664 35.312 11.898 1 95.25 109 LEU A O 1
ATOM 868 N N . LEU A 1 110 ? -4.906 34.781 13.227 1 96.56 110 LEU A N 1
ATOM 869 C CA . LEU A 1 110 ? -5.762 34.469 14.375 1 96.56 110 LEU A CA 1
ATOM 870 C C . LEU A 1 110 ? -5.691 35.594 15.406 1 96.56 110 LEU A C 1
ATOM 872 O O . LEU A 1 110 ? -4.605 36.062 15.75 1 96.56 110 LEU A O 1
ATOM 876 N N . ASN A 1 111 ? -6.898 36 15.82 1 97.38 111 ASN A N 1
ATOM 877 C CA . ASN A 1 111 ? -7.043 36.938 16.906 1 97.38 111 ASN A CA 1
ATOM 878 C C . ASN A 1 111 ? -7.441 36.281 18.203 1 97.38 111 ASN A C 1
ATOM 880 O O . ASN A 1 111 ? -8.625 36 18.438 1 97.38 111 ASN A O 1
ATOM 884 N N . ARG A 1 112 ? -6.418 36.062 19.094 1 97.19 112 ARG A N 1
ATOM 885 C CA . ARG A 1 112 ? -6.684 35.469 20.391 1 97.19 112 ARG A CA 1
ATOM 886 C C . ARG A 1 112 ? -6.66 36.531 21.484 1 97.19 112 ARG A C 1
ATOM 888 O O . ARG A 1 112 ? -6.062 36.344 22.547 1 97.19 112 ARG A O 1
ATOM 895 N N . THR A 1 113 ? -7.18 37.656 21.156 1 96.25 113 THR A N 1
ATOM 896 C CA . THR A 1 113 ? -7.301 38.75 22.109 1 96.25 113 THR A CA 1
ATOM 897 C C . THR A 1 113 ? -8.766 39.156 22.25 1 96.25 113 THR A C 1
ATOM 899 O O . THR A 1 113 ? -9.633 38.688 21.516 1 96.25 113 THR A O 1
ATOM 902 N N . ALA A 1 114 ? -8.984 40 23.203 1 95.31 114 ALA A N 1
ATOM 903 C CA . ALA A 1 114 ? -10.336 40.469 23.484 1 95.31 114 ALA A CA 1
ATOM 904 C C . ALA A 1 114 ? -10.703 41.656 22.594 1 95.31 114 ALA A C 1
ATOM 906 O O . ALA A 1 114 ? -11.859 42.094 22.547 1 95.31 114 ALA A O 1
ATOM 907 N N . GLN A 1 115 ? -9.781 42.188 21.797 1 95.19 115 GLN A N 1
ATOM 908 C CA . GLN A 1 115 ? -10.016 43.344 20.953 1 95.19 115 GLN A CA 1
ATOM 909 C C . GLN A 1 115 ? -10.227 42.938 19.5 1 95.19 115 GLN A C 1
ATOM 911 O O . GLN A 1 115 ? -9.641 41.938 19.031 1 95.19 115 GLN A O 1
ATOM 916 N N . SER A 1 116 ? -11.047 43.656 18.828 1 95.31 116 SER A N 1
ATOM 917 C CA . SER A 1 116 ? -11.188 43.438 17.391 1 95.31 116 SER A CA 1
ATOM 918 C C . SER A 1 116 ? -9.961 43.938 16.641 1 95.31 116 SER A C 1
ATOM 920 O O . SER A 1 116 ? -9.367 44.969 17 1 95.31 116 SER A O 1
ATOM 922 N N . VAL A 1 117 ? -9.648 43.219 15.633 1 94.44 117 VAL A N 1
ATOM 923 C CA . VAL A 1 117 ? -8.477 43.531 14.812 1 94.44 117 VAL A CA 1
ATOM 924 C C . VAL A 1 117 ? -8.891 43.688 13.352 1 94.44 117 VAL A C 1
ATOM 926 O O . VAL A 1 117 ? -9.641 42.844 12.82 1 94.44 117 VAL A O 1
ATOM 929 N N . THR A 1 118 ? -8.422 44.75 12.727 1 91.19 118 THR A N 1
ATOM 930 C CA . THR A 1 118 ? -8.68 44.938 11.305 1 91.19 118 THR A CA 1
ATOM 931 C C . THR A 1 118 ? -7.434 44.625 10.484 1 91.19 118 THR A C 1
ATOM 933 O O . THR A 1 118 ? -6.375 45.219 10.703 1 91.19 118 THR A O 1
ATOM 936 N N . TYR A 1 119 ? -7.578 43.75 9.578 1 91.56 119 TYR A N 1
ATOM 937 C CA . TYR A 1 119 ? -6.5 43.406 8.664 1 91.56 119 TYR A CA 1
ATOM 938 C C . TYR A 1 119 ? -6.387 44.406 7.531 1 91.56 119 TYR A C 1
ATOM 940 O O . TYR A 1 119 ? -7.375 44.719 6.855 1 91.56 119 TYR A O 1
ATOM 948 N N . LEU A 1 120 ? -5.133 44.844 7.27 1 87.81 120 LEU A N 1
ATOM 949 C CA . LEU A 1 120 ? -4.957 45.875 6.23 1 87.81 120 LEU A CA 1
ATOM 950 C C . LEU A 1 120 ? -4.125 45.312 5.078 1 87.81 120 LEU A C 1
ATOM 952 O O . LEU A 1 120 ? -4.547 45.375 3.922 1 87.81 120 LEU A O 1
ATOM 956 N N . ARG A 1 121 ? -2.93 44.812 5.48 1 87.31 121 ARG A N 1
ATOM 957 C CA . ARG A 1 121 ? -1.995 44.375 4.445 1 87.31 121 ARG A CA 1
ATOM 958 C C . ARG A 1 121 ? -1.062 43.281 4.973 1 87.31 121 ARG A C 1
ATOM 960 O O . ARG A 1 121 ? -0.925 43.125 6.184 1 87.31 121 ARG A O 1
ATOM 967 N N . ARG A 1 122 ? -0.49 42.625 3.908 1 86.62 122 ARG A N 1
ATOM 968 C CA . ARG A 1 122 ? 0.547 41.688 4.25 1 86.62 122 ARG A CA 1
ATOM 969 C C . ARG A 1 122 ? 1.74 41.781 3.307 1 86.62 122 ARG A C 1
ATOM 971 O O . ARG A 1 122 ? 1.589 42.219 2.156 1 86.62 122 ARG A O 1
ATOM 978 N N . GLN A 1 123 ? 2.836 41.438 3.9 1 83.81 123 GLN A N 1
ATOM 979 C CA . GLN A 1 123 ? 4.074 41.344 3.133 1 83.81 123 GLN A CA 1
ATOM 980 C C . GLN A 1 123 ? 4.855 40.094 3.488 1 83.81 123 GLN A C 1
ATOM 982 O O . GLN A 1 123 ? 4.918 39.688 4.656 1 83.81 123 GLN A O 1
ATOM 987 N N . LEU A 1 124 ? 5.375 39.469 2.434 1 85.12 124 LEU A N 1
ATOM 988 C CA . LEU A 1 124 ? 6.184 38.281 2.602 1 85.12 124 LEU A CA 1
ATOM 989 C C . LEU A 1 124 ? 7.562 38.469 1.972 1 85.12 124 LEU A C 1
ATOM 991 O O . LEU A 1 124 ? 7.676 38.969 0.853 1 85.12 124 LEU A O 1
ATOM 995 N N . TYR A 1 125 ? 8.562 38.281 2.77 1 83.31 125 TYR A N 1
ATOM 996 C CA . TYR A 1 125 ? 9.93 38.156 2.271 1 83.31 125 TYR A CA 1
ATOM 997 C C . TYR A 1 125 ? 10.492 36.781 2.625 1 83.31 125 TYR A C 1
ATOM 999 O O . TYR A 1 125 ? 10.617 36.438 3.803 1 83.31 125 TYR A O 1
ATOM 1007 N N . ALA A 1 126 ? 10.828 36 1.561 1 81.19 126 ALA A N 1
ATOM 1008 C CA . ALA A 1 126 ? 11.242 34.594 1.827 1 81.19 126 ALA A CA 1
ATOM 1009 C C . ALA A 1 126 ? 12.547 34.281 1.113 1 81.19 126 ALA A C 1
ATOM 1011 O O . ALA A 1 126 ? 12.906 34.938 0.13 1 81.19 126 ALA A O 1
ATOM 1012 N N . TYR A 1 127 ? 13.195 33.344 1.75 1 78.06 127 TYR A N 1
ATOM 1013 C CA . TYR A 1 127 ? 14.438 32.781 1.218 1 78.06 127 TYR A CA 1
ATOM 1014 C C . TYR A 1 127 ? 14.344 31.281 1.063 1 78.06 127 TYR A C 1
ATOM 1016 O O . TYR A 1 127 ? 13.828 30.594 1.949 1 78.06 127 TYR A O 1
ATOM 1024 N N . ALA A 1 128 ? 14.773 30.781 -0.138 1 76.44 128 ALA A N 1
ATOM 1025 C CA . ALA A 1 128 ? 14.805 29.344 -0.364 1 76.44 128 ALA A CA 1
ATOM 1026 C C . ALA A 1 128 ? 16.203 28.875 -0.762 1 76.44 128 ALA A C 1
ATOM 1028 O O . ALA A 1 128 ? 16.875 29.547 -1.556 1 76.44 128 ALA A O 1
ATOM 1029 N N . SER A 1 129 ? 16.562 27.859 -0.108 1 76 129 SER A N 1
ATOM 1030 C CA . SER A 1 129 ? 17.797 27.219 -0.53 1 76 129 SER A CA 1
ATOM 1031 C C . SER A 1 129 ? 17.594 26.344 -1.76 1 76 129 SER A C 1
ATOM 1033 O O . SER A 1 129 ? 16.688 25.5 -1.778 1 76 129 SER A O 1
ATOM 1035 N N . THR A 1 130 ? 18.344 26.672 -2.795 1 71.44 130 THR A N 1
ATOM 1036 C CA . THR A 1 130 ? 18.328 25.844 -4 1 71.44 130 THR A CA 1
ATOM 1037 C C . THR A 1 130 ? 19.719 25.297 -4.285 1 71.44 130 THR A C 1
ATOM 1039 O O . THR A 1 130 ? 20.672 25.609 -3.58 1 71.44 130 THR A O 1
ATOM 1042 N N . ASP A 1 131 ? 19.781 24.422 -5.207 1 70.12 131 ASP A N 1
ATOM 1043 C CA . ASP A 1 131 ? 21.078 23.891 -5.617 1 70.12 131 ASP A CA 1
ATOM 1044 C C . ASP A 1 131 ? 22.016 25 -6.094 1 70.12 131 ASP A C 1
ATOM 1046 O O . ASP A 1 131 ? 23.234 24.891 -5.957 1 70.12 131 ASP A O 1
ATOM 1050 N N . ASP A 1 132 ? 21.5 26.031 -6.633 1 72.44 132 ASP A N 1
ATOM 1051 C CA . ASP A 1 132 ? 22.281 27.094 -7.258 1 72.44 132 ASP A CA 1
ATOM 1052 C C . ASP A 1 132 ? 22.453 28.281 -6.312 1 72.44 132 ASP A C 1
ATOM 1054 O O . ASP A 1 132 ? 22.922 29.344 -6.727 1 72.44 132 ASP A O 1
ATOM 1058 N N . GLY A 1 133 ? 21.969 28.094 -5.09 1 77.56 133 GLY A N 1
ATOM 1059 C CA . GLY A 1 133 ? 22.125 29.219 -4.18 1 77.56 133 GLY A CA 1
ATOM 1060 C C . GLY A 1 133 ? 20.875 29.516 -3.383 1 77.56 133 GLY A C 1
ATOM 1061 O O . GLY A 1 133 ? 20.219 28.594 -2.885 1 77.56 133 GLY A O 1
ATOM 1062 N N . ILE A 1 134 ? 20.766 30.797 -3.107 1 76.69 134 ILE A N 1
ATOM 1063 C CA . ILE A 1 134 ? 19.609 31.25 -2.336 1 76.69 134 ILE A CA 1
ATOM 1064 C C . ILE A 1 134 ? 18.688 32.094 -3.227 1 76.69 134 ILE A C 1
ATOM 1066 O O . ILE A 1 134 ? 19.125 33.031 -3.895 1 76.69 134 ILE A O 1
ATOM 1070 N N . ASP A 1 135 ? 17.469 31.641 -3.34 1 78.19 135 ASP A N 1
ATOM 1071 C CA . ASP A 1 135 ? 16.438 32.406 -4.035 1 78.19 135 ASP A CA 1
ATOM 1072 C C . ASP A 1 135 ? 15.648 33.281 -3.061 1 78.19 135 ASP A C 1
ATOM 1074 O O . ASP A 1 135 ? 15.344 32.844 -1.946 1 78.19 135 ASP A O 1
ATOM 1078 N N . GLU A 1 136 ? 15.398 34.531 -3.521 1 79.94 136 GLU A N 1
ATOM 1079 C CA . GLU A 1 136 ? 14.594 35.469 -2.719 1 79.94 136 GLU A CA 1
ATOM 1080 C C . GLU A 1 136 ? 13.227 35.688 -3.346 1 79.94 136 GLU A C 1
ATOM 1082 O O . GLU A 1 136 ? 13.102 35.781 -4.57 1 79.94 136 GLU A O 1
ATOM 1087 N N . TYR A 1 137 ? 12.273 35.594 -2.447 1 78.44 137 TYR A N 1
ATOM 1088 C CA . TYR A 1 137 ? 10.898 35.812 -2.873 1 78.44 137 TYR A CA 1
ATOM 1089 C C . TYR A 1 137 ? 10.25 36.938 -2.059 1 78.44 137 TYR A C 1
ATOM 1091 O O . TYR A 1 137 ? 10.469 37.031 -0.85 1 78.44 137 TYR A O 1
ATOM 1099 N N . GLN A 1 138 ? 9.539 37.812 -2.795 1 81 138 GLN A N 1
ATOM 1100 C CA . GLN A 1 138 ? 8.766 38.844 -2.121 1 81 138 GLN A CA 1
ATOM 1101 C C . GLN A 1 138 ? 7.352 38.938 -2.682 1 81 138 GLN A C 1
ATOM 1103 O O . GLN A 1 138 ? 7.152 38.844 -3.896 1 81 138 GLN A O 1
ATOM 1108 N N . THR A 1 139 ? 6.438 38.875 -1.805 1 78.19 139 THR A N 1
ATOM 1109 C CA . THR A 1 139 ? 5.047 39.062 -2.197 1 78.19 139 THR A CA 1
ATOM 1110 C C . THR A 1 139 ? 4.344 40.031 -1.237 1 78.19 139 THR A C 1
ATOM 1112 O O . THR A 1 139 ? 4.711 40.125 -0.063 1 78.19 139 THR A O 1
ATOM 1115 N N . ALA A 1 140 ? 3.518 40.812 -1.96 1 74.06 140 ALA A N 1
ATOM 1116 C CA . ALA A 1 140 ? 2.682 41.688 -1.157 1 74.06 140 ALA A CA 1
ATOM 1117 C C . ALA A 1 140 ? 1.204 41.5 -1.487 1 74.06 140 ALA A C 1
ATOM 1119 O O . ALA A 1 140 ? 0.859 41.062 -2.588 1 74.06 140 ALA A O 1
ATOM 1120 N N . GLY A 1 141 ? 0.469 41.406 -0.502 1 71.75 141 GLY A N 1
ATOM 1121 C CA . GLY A 1 141 ? -0.974 41.375 -0.682 1 71.75 141 GLY A CA 1
ATOM 1122 C C . GLY A 1 141 ? -1.723 42.312 0.249 1 71.75 141 GLY A C 1
ATOM 1123 O O . GLY A 1 141 ? -1.14 42.844 1.184 1 71.75 141 GLY A O 1
ATOM 1124 N N . ASN A 1 142 ? -2.883 42.688 -0.261 1 67.38 142 ASN A N 1
ATOM 1125 C CA . ASN A 1 142 ? -3.75 43.5 0.586 1 67.38 142 ASN A CA 1
ATOM 1126 C C . ASN A 1 142 ? -5.176 42.938 0.618 1 67.38 142 ASN A C 1
ATOM 1128 O O . ASN A 1 142 ? -5.492 41.969 -0.093 1 67.38 142 ASN A O 1
ATOM 1132 N N . ALA A 1 143 ? -5.84 43.344 1.596 1 68.25 143 ALA A N 1
ATOM 1133 C CA . ALA A 1 143 ? -7.203 42.844 1.799 1 68.25 143 ALA A CA 1
ATOM 1134 C C . ALA A 1 143 ? -7.992 42.875 0.494 1 68.25 143 ALA A C 1
ATOM 1136 O O . ALA A 1 143 ? -8.766 41.969 0.208 1 68.25 143 ALA A O 1
ATOM 1137 N N . PHE A 1 144 ? -7.738 43.844 -0.171 1 52.78 144 PHE A N 1
ATOM 1138 C CA . PHE A 1 144 ? -8.477 43.969 -1.423 1 52.78 144 PHE A CA 1
ATOM 1139 C C . PHE A 1 144 ? -7.996 42.969 -2.445 1 52.78 144 PHE A C 1
ATOM 1141 O O . PHE A 1 144 ? -8.805 42.25 -3.051 1 52.78 144 PHE A O 1
ATOM 1148 N N . ALA A 1 145 ? -6.773 42.906 -2.525 1 55.16 145 ALA A N 1
ATOM 1149 C CA . ALA A 1 145 ? -6.18 42.062 -3.535 1 55.16 145 ALA A CA 1
ATOM 1150 C C . ALA A 1 145 ? -6.406 40.594 -3.189 1 55.16 145 ALA A C 1
ATOM 1152 O O . ALA A 1 145 ? -6.508 39.719 -4.082 1 55.16 145 ALA A O 1
ATOM 1153 N N . ASP A 1 146 ? -6.504 40.344 -2.072 1 61.66 146 ASP A N 1
ATOM 1154 C CA . ASP A 1 146 ? -6.676 38.969 -1.619 1 61.66 146 ASP A CA 1
ATOM 1155 C C . ASP A 1 146 ? -8.156 38.594 -1.602 1 61.66 146 ASP A C 1
ATOM 1157 O O . ASP A 1 146 ? -8.5 37.469 -1.196 1 61.66 146 ASP A O 1
ATOM 1161 N N . GLY A 1 147 ? -8.922 39.594 -2.199 1 57.72 147 GLY A N 1
ATOM 1162 C CA . GLY A 1 147 ? -10.352 39.344 -2.26 1 57.72 147 GLY A CA 1
ATOM 1163 C C . GLY A 1 147 ? -11 39.25 -0.893 1 57.72 147 GLY A C 1
ATOM 1164 O O . GLY A 1 147 ? -12.039 38.625 -0.73 1 57.72 147 GLY A O 1
ATOM 1165 N N . ILE A 1 148 ? -10.203 39.531 -0.088 1 59.84 148 ILE A N 1
ATOM 1166 C CA . ILE A 1 148 ? -10.727 39.656 1.265 1 59.84 148 ILE A CA 1
ATOM 1167 C C . ILE A 1 148 ? -11.359 41.031 1.442 1 59.84 148 ILE A C 1
ATOM 1169 O O . ILE A 1 148 ? -10.922 42 0.821 1 59.84 148 ILE A O 1
ATOM 1173 N N . ALA A 1 149 ? -12.68 41.188 1.627 1 51.88 149 ALA A N 1
ATOM 1174 C CA . ALA A 1 149 ? -13.305 42.5 1.778 1 51.88 149 ALA A CA 1
ATOM 1175 C C . ALA A 1 149 ? -12.383 43.469 2.512 1 51.88 149 ALA A C 1
ATOM 1177 O O . ALA A 1 149 ? -11.617 43.062 3.387 1 51.88 149 ALA A O 1
ATOM 1178 N N . ALA A 1 150 ? -12.18 44.656 1.841 1 51.53 150 ALA A N 1
ATOM 1179 C CA . ALA A 1 150 ? -11.492 45.781 2.457 1 51.53 150 ALA A CA 1
ATOM 1180 C C . ALA A 1 150 ? -11.875 45.906 3.928 1 51.53 150 ALA A C 1
ATOM 1182 O O . ALA A 1 150 ? -13.062 45.875 4.273 1 51.53 150 ALA A O 1
ATOM 1183 N N . SER A 1 151 ? -10.852 45.781 4.812 1 62.75 151 SER A N 1
ATOM 1184 C CA . SER A 1 151 ? -11.008 46.094 6.234 1 62.75 151 SER A CA 1
ATOM 1185 C C . SER A 1 151 ? -11.742 44.969 6.957 1 62.75 151 SER A C 1
ATOM 1187 O O . SER A 1 151 ? -12.719 45.188 7.66 1 62.75 151 SER A O 1
ATOM 1189 N N . SER A 1 152 ? -11.328 43.688 6.676 1 77.94 152 SER A N 1
ATOM 1190 C CA . SER A 1 152 ? -11.984 42.594 7.375 1 77.94 152 SER A CA 1
ATOM 1191 C C . SER A 1 152 ? -11.648 42.594 8.859 1 77.94 152 SER A C 1
ATOM 1193 O O . SER A 1 152 ? -10.469 42.625 9.234 1 77.94 152 SER A O 1
ATOM 1195 N N . VAL A 1 153 ? -12.711 42.812 9.586 1 88.62 153 VAL A N 1
ATOM 1196 C CA . VAL A 1 153 ? -12.578 42.812 11.039 1 88.62 153 VAL A CA 1
ATOM 1197 C C . VAL A 1 153 ? -12.539 41.375 11.555 1 88.62 153 VAL A C 1
ATOM 1199 O O . VAL A 1 153 ? -13.367 40.531 11.156 1 88.62 153 VAL A O 1
ATOM 1202 N N . ILE A 1 154 ? -11.438 41.094 12.266 1 93.75 154 ILE A N 1
ATOM 1203 C CA . ILE A 1 154 ? -11.336 39.812 12.961 1 93.75 154 ILE A CA 1
ATOM 1204 C C . ILE A 1 154 ? -11.789 39.969 14.406 1 93.75 154 ILE A C 1
ATOM 1206 O O . ILE A 1 154 ? -11.102 40.625 15.211 1 93.75 154 ILE A O 1
ATOM 1210 N N . GLU A 1 155 ? -12.938 39.406 14.68 1 94.94 155 GLU A N 1
ATOM 1211 C CA . GLU A 1 155 ? -13.477 39.469 16.031 1 94.94 155 GLU A CA 1
ATOM 1212 C C . GLU A 1 155 ? -12.617 38.688 17.016 1 94.94 155 GLU A C 1
ATOM 1214 O O . GLU A 1 155 ? -11.82 37.844 16.625 1 94.94 155 GLU A O 1
ATOM 1219 N N . PRO A 1 156 ? -12.789 39.094 18.359 1 95.25 156 PRO A N 1
ATOM 1220 C CA . PRO A 1 156 ? -12.062 38.312 19.375 1 95.25 156 PRO A CA 1
ATOM 1221 C C . PRO A 1 156 ? -12.242 36.812 19.219 1 95.25 156 PRO A C 1
ATOM 1223 O O . PRO A 1 156 ? -13.367 36.344 19.031 1 95.25 156 PRO A O 1
ATOM 1226 N N . TRP A 1 157 ? -11.102 36.094 19.188 1 95 157 TRP A N 1
ATOM 1227 C CA . TRP A 1 157 ? -11.047 34.656 19.094 1 95 157 TRP A CA 1
ATOM 1228 C C . TRP A 1 157 ? -11.461 34.156 17.703 1 95 157 TRP A C 1
ATOM 1230 O O . TRP A 1 157 ? -11.805 33 17.531 1 95 157 TRP A O 1
ATOM 1240 N N . GLY A 1 158 ? -11.469 35.125 16.781 1 94.19 158 GLY A N 1
ATOM 1241 C CA . GLY A 1 158 ? -11.773 34.781 15.406 1 94.19 158 GLY A CA 1
ATOM 1242 C C . GLY A 1 158 ? -10.531 34.562 14.555 1 94.19 158 GLY A C 1
ATOM 1243 O O . GLY A 1 158 ? -9.414 34.531 15.078 1 94.19 158 GLY A O 1
ATOM 1244 N N . GLY A 1 159 ? -10.758 34.312 13.281 1 93.25 159 GLY A N 1
ATOM 1245 C CA . GLY A 1 159 ? -9.688 34.094 12.328 1 93.25 159 GLY A CA 1
ATOM 1246 C C . GLY A 1 159 ? -10.055 34.469 10.914 1 93.25 159 GLY A C 1
ATOM 1247 O O . GLY A 1 159 ? -11.234 34.594 10.578 1 93.25 159 GLY A O 1
ATOM 1248 N N . LEU A 1 160 ? -9.016 34.75 10.203 1 92.25 160 LEU A N 1
ATOM 1249 C CA . LEU A 1 160 ? -9.148 35.125 8.805 1 92.25 160 LEU A CA 1
ATOM 1250 C C . LEU A 1 160 ? -8.047 34.469 7.961 1 92.25 160 LEU A C 1
ATOM 1252 O O . LEU A 1 160 ? -6.867 34.594 8.305 1 92.25 160 LEU A O 1
ATOM 1256 N N . GLN A 1 161 ? -8.492 33.812 6.941 1 91.44 161 GLN A N 1
ATOM 1257 C CA . GLN A 1 161 ? -7.461 33.312 6.031 1 91.44 161 GLN A CA 1
ATOM 1258 C C . GLN A 1 161 ? -6.887 34.438 5.188 1 91.44 161 GLN A C 1
ATOM 1260 O O . GLN A 1 161 ? -7.625 35.125 4.477 1 91.44 161 GLN A O 1
ATOM 1265 N N . ILE A 1 162 ? -5.582 34.562 5.109 1 89.06 162 ILE A N 1
ATOM 1266 C CA . ILE A 1 162 ? -5.043 35.75 4.445 1 89.06 162 ILE A CA 1
ATOM 1267 C C . ILE A 1 162 ? -4.082 35.312 3.334 1 89.06 162 ILE A C 1
ATOM 1269 O O . ILE A 1 162 ? -3.65 36.156 2.529 1 89.06 162 ILE A O 1
ATOM 1273 N N . ASP A 1 163 ? -3.725 34 3.336 1 87.81 163 ASP A N 1
ATOM 1274 C CA . ASP A 1 163 ? -2.742 33.531 2.371 1 87.81 163 ASP A CA 1
ATOM 1275 C C . ASP A 1 163 ? -2.76 32 2.287 1 87.81 163 ASP A C 1
ATOM 1277 O O . ASP A 1 163 ? -3.588 31.359 2.924 1 87.81 163 ASP A O 1
ATOM 1281 N N . ASP A 1 164 ? -1.824 31.531 1.429 1 86.69 164 ASP A N 1
ATOM 1282 C CA . ASP A 1 164 ? -1.518 30.094 1.348 1 86.69 164 ASP A CA 1
ATOM 1283 C C . ASP A 1 164 ? -0.028 29.844 1.564 1 86.69 164 ASP A C 1
ATOM 1285 O O . ASP A 1 164 ? 0.805 30.703 1.253 1 86.69 164 ASP A O 1
ATOM 1289 N N . TYR A 1 165 ? 0.182 28.75 2.158 1 84.06 165 TYR A N 1
ATOM 1290 C CA . TYR A 1 165 ? 1.554 28.312 2.389 1 84.06 165 TYR A CA 1
ATOM 1291 C C . TYR A 1 165 ? 1.842 27 1.653 1 84.06 165 TYR A C 1
ATOM 1293 O O . TYR A 1 165 ? 1.104 26.031 1.798 1 84.06 165 TYR A O 1
ATOM 1301 N N . SER A 1 166 ? 2.957 26.953 0.893 1 80.56 166 SER A N 1
ATOM 1302 C CA . SER A 1 166 ? 3.355 25.75 0.179 1 80.56 166 SER A CA 1
ATOM 1303 C C . SER A 1 166 ? 4.305 24.906 1.017 1 80.56 166 SER A C 1
ATOM 1305 O O . SER A 1 166 ? 5.371 25.359 1.42 1 80.56 166 SER A O 1
ATOM 1307 N N . MET A 1 167 ? 3.859 23.656 1.2 1 73.19 167 MET A N 1
ATOM 1308 C CA . MET A 1 167 ? 4.648 22.719 1.983 1 73.19 167 MET A CA 1
ATOM 1309 C C . MET A 1 167 ? 5.566 21.891 1.083 1 73.19 167 MET A C 1
ATOM 1311 O O . MET A 1 167 ? 6.188 20.922 1.534 1 73.19 167 MET A O 1
ATOM 1315 N N . SER A 1 168 ? 5.836 22.188 -0.063 1 66.62 168 SER A N 1
ATOM 1316 C CA . SER A 1 168 ? 6.59 21.375 -1.009 1 66.62 168 SER A CA 1
ATOM 1317 C C . SER A 1 168 ? 7.898 20.875 -0.396 1 66.62 168 SER A C 1
ATOM 1319 O O . SER A 1 168 ? 8.438 21.516 0.514 1 66.62 168 SER A O 1
ATOM 1321 N N . PHE A 1 169 ? 8.273 19.734 -0.734 1 61.5 169 PHE A N 1
ATOM 1322 C CA . PHE A 1 169 ? 9.43 19.031 -0.187 1 61.5 169 PHE A CA 1
ATOM 1323 C C . PHE A 1 169 ? 10.727 19.641 -0.712 1 61.5 169 PHE A C 1
ATOM 1325 O O . PHE A 1 169 ? 11.82 19.25 -0.281 1 61.5 169 PHE A O 1
ATOM 1332 N N . ASP A 1 170 ? 10.531 20.641 -1.359 1 59.78 170 ASP A N 1
ATOM 1333 C CA . ASP A 1 170 ? 11.758 21.125 -1.979 1 59.78 170 ASP A CA 1
ATOM 1334 C C . ASP A 1 170 ? 12.445 22.1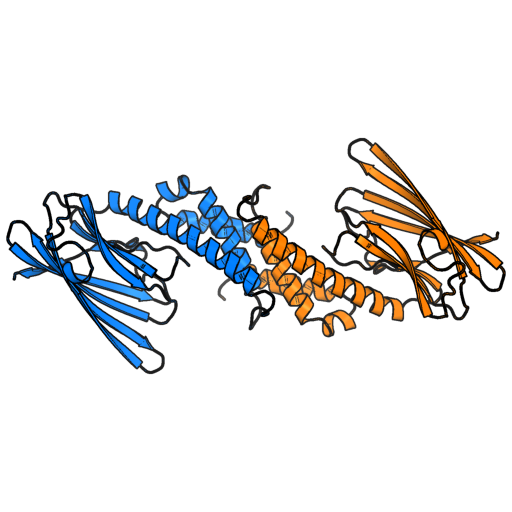72 -1.1 1 59.78 170 ASP A C 1
ATOM 1336 O O . ASP A 1 170 ? 11.867 23.203 -0.792 1 59.78 170 ASP A O 1
ATOM 1340 N N . GLY A 1 171 ? 13.539 21.828 -0.638 1 62 171 GLY A N 1
ATOM 1341 C CA . GLY A 1 171 ? 14.562 22.703 -0.084 1 62 171 GLY A CA 1
ATOM 1342 C C . GLY A 1 171 ? 14.156 23.344 1.226 1 62 171 GLY A C 1
ATOM 1343 O O . GLY A 1 171 ? 13.031 23.156 1.694 1 62 171 GLY A O 1
ATOM 1344 N N . ASP A 1 172 ? 15.055 24 1.905 1 75.38 172 ASP A N 1
ATOM 1345 C CA . ASP A 1 172 ? 14.883 24.797 3.109 1 75.38 172 ASP A CA 1
ATOM 1346 C C . ASP A 1 172 ? 14.336 26.188 2.771 1 75.38 172 ASP A C 1
ATOM 1348 O O . ASP A 1 172 ? 14.719 26.781 1.766 1 75.38 172 ASP A O 1
ATOM 1352 N N . PHE A 1 173 ? 13.312 26.516 3.496 1 79.5 173 PHE A N 1
ATOM 1353 C CA . PHE A 1 173 ? 12.602 27.75 3.209 1 79.5 173 PHE A CA 1
ATOM 1354 C C . PHE A 1 173 ? 12.336 28.531 4.492 1 79.5 173 PHE A C 1
ATOM 1356 O O . PHE A 1 173 ? 11.961 27.953 5.512 1 79.5 173 PHE A O 1
ATOM 1363 N N . VAL A 1 174 ? 12.805 29.859 4.48 1 81.62 174 VAL A N 1
ATOM 1364 C CA . VAL A 1 174 ? 12.438 30.75 5.57 1 81.62 174 VAL A CA 1
ATOM 1365 C C . VAL A 1 174 ? 11.57 31.891 5.039 1 81.62 174 VAL A C 1
ATOM 1367 O O . VAL A 1 174 ? 11.93 32.531 4.055 1 81.62 174 VAL A O 1
ATOM 1370 N N . SER A 1 175 ? 10.453 32.031 5.723 1 86.5 175 SER A N 1
ATOM 1371 C CA . SER A 1 175 ? 9.539 33.094 5.328 1 86.5 175 SER A CA 1
ATOM 1372 C C . SER A 1 175 ? 9.344 34.094 6.453 1 86.5 175 SER A C 1
ATOM 1374 O O . SER A 1 175 ? 8.828 33.75 7.52 1 86.5 175 SER A O 1
ATOM 1376 N N . ASN A 1 176 ? 9.781 35.375 6.168 1 88.81 176 ASN A N 1
ATOM 1377 C CA . ASN A 1 176 ? 9.469 36.5 7.039 1 88.81 176 ASN A CA 1
ATOM 1378 C C . ASN A 1 176 ? 8.148 37.156 6.66 1 88.81 176 ASN A C 1
ATOM 1380 O O . ASN A 1 176 ? 7.988 37.656 5.543 1 88.81 176 ASN A O 1
ATOM 1384 N N . ARG A 1 177 ? 7.324 37.156 7.598 1 91.19 177 ARG A N 1
ATOM 1385 C CA . ARG A 1 177 ? 5.977 37.625 7.293 1 91.19 177 ARG A CA 1
ATOM 1386 C C . ARG A 1 177 ? 5.613 38.844 8.133 1 91.19 177 ARG A C 1
ATOM 1388 O O . ARG A 1 177 ? 5.801 38.812 9.352 1 91.19 177 ARG A O 1
ATOM 1395 N N . ARG A 1 178 ? 5.102 39.781 7.41 1 91.44 178 ARG A N 1
ATOM 1396 C CA . ARG A 1 178 ? 4.66 41.031 8.039 1 91.44 178 ARG A CA 1
ATOM 1397 C C . ARG A 1 178 ? 3.193 41.312 7.73 1 91.44 178 ARG A C 1
ATOM 1399 O O . ARG A 1 178 ? 2.729 41.062 6.617 1 91.44 178 ARG A O 1
ATOM 1406 N N . VAL A 1 179 ? 2.533 41.75 8.727 1 91.5 179 VAL A N 1
ATOM 1407 C CA . VAL A 1 179 ? 1.143 42.156 8.531 1 91.5 179 VAL A CA 1
ATOM 1408 C C . VAL A 1 179 ? 0.902 43.531 9.164 1 91.5 179 VAL A C 1
ATOM 1410 O O . VAL A 1 179 ? 1.47 43.844 10.219 1 91.5 179 VAL A O 1
ATOM 1413 N N . ILE A 1 180 ? 0.125 44.281 8.477 1 91.38 180 ILE A N 1
ATOM 1414 C CA . ILE A 1 180 ? -0.295 45.594 9.016 1 91.38 180 ILE A CA 1
ATOM 1415 C C . ILE A 1 180 ? -1.73 45.469 9.531 1 91.38 180 ILE A C 1
ATOM 1417 O O . ILE A 1 180 ? -2.633 45.094 8.789 1 91.38 180 ILE A O 1
ATOM 1421 N N . LEU A 1 181 ? -1.885 45.844 10.727 1 92.69 181 LEU A N 1
ATOM 1422 C CA . LEU A 1 181 ? -3.182 45.719 11.383 1 92.69 181 LEU A CA 1
ATOM 1423 C C . LEU A 1 181 ? -3.607 47.062 11.992 1 92.69 181 LEU A C 1
ATOM 1425 O O . LEU A 1 181 ? -2.768 47.938 12.25 1 92.69 181 LEU A O 1
ATOM 1429 N N . LEU A 1 182 ? -4.887 47.188 12.055 1 92.62 182 LEU A N 1
ATOM 1430 C CA . LEU A 1 182 ? -5.492 48.281 12.812 1 92.62 182 LEU A CA 1
ATOM 1431 C C . LEU A 1 182 ? -6.168 47.781 14.078 1 92.62 182 LEU A C 1
ATOM 1433 O O . LEU A 1 182 ? -7.102 46.969 14 1 92.62 182 LEU A O 1
ATOM 1437 N N . ILE A 1 183 ? -5.676 48.156 15.219 1 92.94 183 ILE A N 1
ATOM 1438 C CA . ILE A 1 183 ? -6.215 47.75 16.516 1 92.94 183 ILE A CA 1
ATOM 1439 C C . ILE A 1 183 ? -6.492 49 17.359 1 92.94 183 ILE A C 1
ATOM 1441 O O . ILE A 1 183 ? -5.574 49.781 17.672 1 92.94 183 ILE A O 1
ATOM 1445 N N . ASP A 1 184 ? -7.77 49.25 17.75 1 91.5 184 ASP A N 1
ATOM 1446 C CA . ASP A 1 184 ? -8.18 50.406 18.531 1 91.5 184 ASP A CA 1
ATOM 1447 C C . ASP A 1 184 ? -7.68 51.688 17.906 1 91.5 184 ASP A C 1
ATOM 1449 O O . ASP A 1 184 ? -7.055 52.531 18.578 1 91.5 184 ASP A O 1
ATOM 1453 N N . GLY A 1 185 ? -7.801 51.719 16.594 1 89.12 185 GLY A N 1
ATOM 1454 C CA . GLY A 1 185 ? -7.484 52.938 15.852 1 89.12 185 GLY A CA 1
ATOM 1455 C C . GLY A 1 185 ? -6 53.094 15.586 1 89.12 185 GLY A C 1
ATOM 1456 O O . GLY A 1 185 ? -5.586 54.062 14.938 1 89.12 185 GLY A O 1
ATOM 1457 N N . VAL A 1 186 ? -5.18 52.281 16.016 1 93.56 186 VAL A N 1
ATOM 1458 C CA . VAL A 1 186 ? -3.732 52.375 15.859 1 93.56 186 VAL A CA 1
ATOM 1459 C C . VAL A 1 186 ? -3.248 51.406 14.789 1 93.56 186 VAL A C 1
ATOM 1461 O O . VAL A 1 186 ? -3.471 50.219 14.898 1 93.56 186 VAL A O 1
ATOM 1464 N N . ARG A 1 187 ? -2.611 51.938 13.836 1 93.19 187 ARG A N 1
ATOM 1465 C CA . ARG A 1 187 ? -1.995 51.125 12.789 1 93.19 187 ARG A CA 1
ATOM 1466 C C . ARG A 1 187 ? -0.607 50.656 13.211 1 93.19 187 ARG A C 1
ATOM 1468 O O . ARG A 1 187 ? 0.213 51.438 13.664 1 93.19 187 ARG A O 1
ATOM 1475 N N . SER A 1 188 ? -0.368 49.344 13.086 1 94.38 188 SER A N 1
ATOM 1476 C CA . SER A 1 188 ? 0.92 48.781 13.492 1 94.38 188 SER A CA 1
ATOM 1477 C C . SER A 1 188 ? 1.332 47.625 12.578 1 94.38 188 SER A C 1
ATOM 1479 O O . SER A 1 188 ? 0.482 46.969 11.953 1 94.38 188 SER A O 1
ATOM 1481 N N . GLU A 1 189 ? 2.607 47.469 12.523 1 94.75 189 GLU A N 1
ATOM 1482 C CA . GLU A 1 189 ? 3.189 46.344 11.781 1 94.75 189 GLU A CA 1
ATOM 1483 C C . GLU A 1 189 ? 3.551 45.188 12.719 1 94.75 189 GLU A C 1
ATOM 1485 O O . GLU A 1 189 ? 4.16 45.406 13.766 1 94.75 189 GLU A O 1
ATOM 1490 N N . TRP A 1 190 ? 3.193 44.062 12.344 1 96.38 190 TRP A N 1
ATOM 1491 C CA . TRP A 1 190 ? 3.467 42.844 13.094 1 96.38 190 TRP A CA 1
ATOM 1492 C C . TRP A 1 190 ? 4.293 41.875 12.258 1 96.38 190 TRP A C 1
ATOM 1494 O O . TRP A 1 190 ? 4.195 41.844 11.023 1 96.38 190 TRP A O 1
ATOM 1504 N N . PHE A 1 191 ? 5.094 41.062 13 1 95.62 191 PHE A N 1
ATOM 1505 C CA . PHE A 1 191 ? 6.09 40.281 12.289 1 95.62 191 PHE A CA 1
ATOM 1506 C C . PHE A 1 191 ? 6.215 38.875 12.914 1 95.62 191 PHE A C 1
ATOM 1508 O O . PHE A 1 191 ? 6.109 38.75 14.133 1 95.62 191 PHE A O 1
ATOM 1515 N N . THR A 1 192 ? 6.398 37.906 12.078 1 94.38 192 THR A N 1
ATOM 1516 C CA . THR A 1 192 ? 6.848 36.594 12.492 1 94.38 192 THR A CA 1
ATOM 1517 C C . THR A 1 192 ? 7.676 35.938 11.398 1 94.38 192 THR A C 1
ATOM 1519 O O . THR A 1 192 ? 7.625 36.344 10.234 1 94.38 192 THR A O 1
ATOM 1522 N N . SER A 1 193 ? 8.531 35 11.82 1 90.19 193 SER A N 1
ATOM 1523 C CA . SER A 1 193 ? 9.328 34.188 10.898 1 90.19 193 SER A CA 1
ATOM 1524 C C . SER A 1 193 ? 8.891 32.75 10.93 1 90.19 193 SER A C 1
ATOM 1526 O O . SER A 1 193 ? 8.734 32.156 12 1 90.19 193 SER A O 1
ATOM 1528 N N . ILE A 1 194 ? 8.656 32.188 9.773 1 88 194 ILE A N 1
ATOM 1529 C CA . ILE A 1 194 ? 8.234 30.812 9.641 1 88 194 ILE A CA 1
ATOM 1530 C C . ILE A 1 194 ? 9.25 30.047 8.797 1 88 194 ILE A C 1
ATOM 1532 O O . ILE A 1 194 ? 9.531 30.422 7.66 1 88 194 ILE A O 1
ATOM 1536 N N . SER A 1 195 ? 9.711 28.969 9.352 1 82.69 195 SER A N 1
ATOM 1537 C CA . SER A 1 195 ? 10.727 28.188 8.648 1 82.69 195 SER A CA 1
ATOM 1538 C C . SER A 1 195 ? 10.227 26.766 8.344 1 82.69 195 SER A C 1
ATOM 1540 O O . SER A 1 195 ? 9.445 26.203 9.109 1 82.69 195 SER A O 1
ATOM 1542 N N . LYS A 1 196 ? 10.68 26.375 7.168 1 78.88 196 LYS A N 1
ATOM 1543 C CA . LYS A 1 196 ? 10.406 25.016 6.727 1 78.88 196 LYS A CA 1
ATOM 1544 C C . LYS A 1 196 ? 11.703 24.281 6.367 1 78.88 196 LYS A C 1
ATOM 1546 O O . LYS A 1 196 ? 12.617 24.875 5.809 1 78.88 196 LYS A O 1
ATOM 1551 N N . LEU A 1 197 ? 11.781 23.047 6.805 1 72.88 197 LEU A N 1
ATOM 1552 C CA . LEU A 1 197 ? 12.898 22.172 6.445 1 72.88 197 LEU A CA 1
ATOM 1553 C C . LEU A 1 197 ? 12.406 20.891 5.789 1 72.88 197 LEU A C 1
ATOM 1555 O O . LEU A 1 197 ? 11.656 20.125 6.402 1 72.88 197 LEU A O 1
ATOM 1559 N N . GLY A 1 198 ? 12.812 20.656 4.586 1 64.88 198 GLY A N 1
ATOM 1560 C CA . GLY A 1 198 ? 12.469 19.422 3.885 1 64.88 198 GLY A CA 1
ATOM 1561 C C . GLY A 1 198 ? 10.977 19.172 3.83 1 64.88 198 GLY A C 1
ATOM 1562 O O . GLY A 1 198 ? 10.531 18.031 4.023 1 64.88 198 GLY A O 1
ATOM 1563 N N . GLY A 1 199 ? 10.203 20.25 3.822 1 61.62 199 GLY A N 1
ATOM 1564 C CA . GLY A 1 199 ? 8.758 20.094 3.703 1 61.62 199 GLY A CA 1
ATOM 1565 C C . GLY A 1 199 ? 8.047 20.062 5.043 1 61.62 199 GLY A C 1
ATOM 1566 O O . GLY A 1 199 ? 6.828 19.891 5.102 1 61.62 199 GLY A O 1
ATOM 1567 N N . TYR A 1 200 ? 8.812 20.219 6.09 1 67.81 200 TYR A N 1
ATOM 1568 C CA . TYR A 1 200 ? 8.242 20.234 7.434 1 67.81 200 TYR A CA 1
ATOM 1569 C C . TYR A 1 200 ? 8.328 21.609 8.062 1 67.81 200 TYR A C 1
ATOM 1571 O O . TYR A 1 200 ? 9.312 22.328 7.852 1 67.81 200 TYR A O 1
ATOM 1579 N N . LEU A 1 201 ? 7.199 21.953 8.656 1 73.12 201 LEU A N 1
ATOM 1580 C CA . LEU A 1 201 ? 7.328 23.125 9.508 1 73.12 201 LEU A CA 1
ATOM 1581 C C . LEU A 1 201 ? 8.367 22.891 10.602 1 73.12 201 LEU A C 1
ATOM 1583 O O . LEU A 1 201 ? 8.328 21.875 11.289 1 73.12 201 LEU A O 1
ATOM 1587 N N . TRP A 1 202 ? 9.438 23.547 10.586 1 66.5 202 TRP A N 1
ATOM 1588 C CA . TRP A 1 202 ? 10.648 23.328 11.367 1 66.5 202 TRP A CA 1
ATOM 1589 C C . TRP A 1 202 ? 10.32 23.203 12.852 1 66.5 202 TRP A C 1
ATOM 1591 O O . TRP A 1 202 ? 10.805 22.297 13.539 1 66.5 202 TRP A O 1
ATOM 1601 N N . ASP A 1 203 ? 9.578 24.094 13.367 1 73.38 203 ASP A N 1
ATOM 1602 C CA . ASP A 1 203 ? 9.328 24.047 14.805 1 73.38 203 ASP A CA 1
ATOM 1603 C C . ASP A 1 203 ? 8.008 23.328 15.109 1 73.38 203 ASP A C 1
ATOM 1605 O O . ASP A 1 203 ? 6.953 23.969 15.172 1 73.38 203 ASP A O 1
ATOM 1609 N N . GLU A 1 204 ? 8.109 22.062 15.352 1 73.88 204 GLU A N 1
ATOM 1610 C CA . GLU A 1 204 ? 6.934 21.234 15.617 1 73.88 204 GLU A CA 1
ATOM 1611 C C . GLU A 1 204 ? 6.27 21.625 16.938 1 73.88 204 GLU A C 1
ATOM 1613 O O . GLU A 1 204 ? 5.07 21.422 17.109 1 73.88 204 GLU A O 1
ATOM 1618 N N . ALA A 1 205 ? 7.059 22.25 17.766 1 78.56 205 ALA A N 1
ATOM 1619 C CA . ALA A 1 205 ? 6.535 22.594 19.094 1 78.56 205 ALA A CA 1
ATOM 1620 C C . ALA A 1 205 ? 5.539 23.734 19 1 78.56 205 ALA A C 1
ATOM 1622 O O . ALA A 1 205 ? 4.746 23.953 19.922 1 78.56 205 ALA A O 1
ATOM 1623 N N . LEU A 1 206 ? 5.578 24.375 17.891 1 86.75 206 LEU A N 1
ATOM 1624 C CA . LEU A 1 206 ? 4.676 25.516 17.719 1 86.75 206 LEU A CA 1
ATOM 1625 C C . LEU A 1 206 ? 3.297 25.047 17.266 1 86.75 206 LEU A C 1
ATOM 1627 O O . LEU A 1 206 ? 2.334 25.828 17.312 1 86.75 206 LEU A O 1
ATOM 1631 N N . HIS A 1 207 ? 3.193 23.797 16.781 1 88.75 207 HIS A N 1
ATOM 1632 C CA . HIS A 1 207 ? 1.939 23.188 16.344 1 88.75 207 HIS A CA 1
ATOM 1633 C C . HIS A 1 207 ? 1.235 24.047 15.312 1 88.75 207 HIS A C 1
ATOM 1635 O O . HIS A 1 207 ? 0.009 24.188 15.336 1 88.75 207 HIS A O 1
ATOM 1641 N N . GLY A 1 208 ? 2.07 24.797 14.539 1 92.25 208 GLY A N 1
ATOM 1642 C CA . GLY A 1 208 ? 1.536 25.594 13.445 1 92.25 208 GLY A CA 1
ATOM 1643 C C . GLY A 1 208 ? 1.14 27 13.867 1 92.25 208 GLY A C 1
ATOM 1644 O O . GLY A 1 208 ? 0.649 27.781 13.047 1 92.25 208 GLY A O 1
ATOM 1645 N N . LEU A 1 209 ? 1.313 27.328 15.148 1 95.44 209 LEU A N 1
ATOM 1646 C CA . LEU A 1 209 ? 0.996 28.656 15.664 1 95.44 209 LEU A CA 1
ATOM 1647 C C . LEU A 1 209 ? 2.252 29.516 15.766 1 95.44 209 LEU A C 1
ATOM 1649 O O . LEU A 1 209 ? 3.127 29.25 16.594 1 95.44 209 LEU A O 1
ATOM 1653 N N . HIS A 1 210 ? 2.295 30.531 15.016 1 94.56 210 HIS A N 1
ATOM 1654 C CA . HIS A 1 210 ? 3.434 31.438 14.992 1 94.56 210 HIS A CA 1
ATOM 1655 C C . HIS A 1 210 ? 3.051 32.812 15.531 1 94.56 210 HIS A C 1
ATOM 1657 O O . HIS A 1 210 ? 2.336 33.562 14.867 1 94.56 210 HIS A O 1
ATOM 1663 N N . ALA A 1 211 ? 3.562 33.094 16.641 1 96.31 211 ALA A N 1
ATOM 1664 C CA . ALA A 1 211 ? 3.189 34.344 17.328 1 96.31 211 ALA A CA 1
ATOM 1665 C C . ALA A 1 211 ? 3.699 35.562 16.562 1 96.31 211 ALA A C 1
ATOM 1667 O O . ALA A 1 211 ? 4.828 35.562 16.062 1 96.31 211 ALA A O 1
ATOM 1668 N N . LEU A 1 212 ? 2.793 36.5 16.438 1 97.31 212 LEU A N 1
ATOM 1669 C CA . LEU A 1 212 ? 3.168 37.781 15.844 1 97.31 212 LEU A CA 1
ATOM 1670 C C . LEU A 1 212 ? 3.658 38.75 16.906 1 97.31 212 LEU A C 1
ATOM 1672 O O . LEU A 1 212 ? 3.088 38.844 18 1 97.31 212 LEU A O 1
ATOM 1676 N N . LYS A 1 213 ? 4.656 39.469 16.578 1 96.56 213 LYS A N 1
ATOM 1677 C CA . LYS A 1 213 ? 5.184 40.5 17.453 1 96.56 213 LYS A CA 1
ATOM 1678 C C . LYS A 1 213 ? 5.078 41.875 16.797 1 96.56 213 LYS A C 1
ATOM 1680 O O . LYS A 1 213 ? 5.355 42.031 15.602 1 96.56 213 LYS A O 1
ATOM 1685 N N . LYS A 1 214 ? 4.617 42.781 17.562 1 96 214 LYS A N 1
ATOM 1686 C CA . LYS A 1 214 ? 4.57 44.156 17.078 1 96 214 LYS A CA 1
ATOM 1687 C C . LYS A 1 214 ? 5.977 44.719 16.875 1 96 214 LYS A C 1
ATOM 1689 O O . LYS A 1 214 ? 6.797 44.688 17.797 1 96 214 LYS A O 1
ATOM 1694 N N . VAL A 1 215 ? 6.215 45.188 15.758 1 94.44 215 VAL A N 1
ATOM 1695 C CA . VAL A 1 215 ? 7.578 45.625 15.5 1 94.44 215 VAL A CA 1
ATOM 1696 C C . VAL A 1 215 ? 7.598 47.156 15.289 1 94.44 215 VAL A C 1
ATOM 1698 O O . VAL A 1 215 ? 8.641 47.781 15.445 1 94.44 215 VAL A O 1
ATOM 1701 N N . LYS A 1 216 ? 6.492 47.719 14.82 1 91.69 216 LYS A N 1
ATOM 1702 C CA . LYS A 1 216 ? 6.477 49.156 14.5 1 91.69 216 LYS A CA 1
ATOM 1703 C C . LYS A 1 216 ? 5.066 49.719 14.594 1 91.69 216 LYS A C 1
ATOM 1705 O O . LYS A 1 216 ? 4.098 49.062 14.211 1 91.69 216 LYS A O 1
ATOM 1710 N N . GLU A 1 217 ? 4.969 50.906 15.133 1 92 217 GLU A N 1
ATOM 1711 C CA . GLU A 1 217 ? 3.738 51.688 15.023 1 92 217 GLU A CA 1
ATOM 1712 C C . GLU A 1 217 ? 3.779 52.594 13.812 1 92 217 GLU A C 1
ATOM 1714 O O . GLU A 1 217 ? 4.816 53.188 13.516 1 92 217 GLU A O 1
ATOM 1719 N N . LEU A 1 218 ? 2.613 52.594 13.141 1 88.31 218 LEU A N 1
ATOM 1720 C CA . LEU A 1 218 ? 2.59 53.375 11.898 1 88.31 218 LEU A CA 1
ATOM 1721 C C . LEU A 1 218 ? 1.67 54.562 12.023 1 88.31 218 LEU A C 1
ATOM 1723 O O . LEU A 1 218 ? 0.649 54.531 12.711 1 88.31 218 LEU A O 1
ATOM 1727 N N . MET B 1 1 ? 21.875 3.557 11.367 1 35.62 1 MET B N 1
ATOM 1728 C CA . MET B 1 1 ? 21.266 3.193 10.094 1 35.62 1 MET B CA 1
ATOM 1729 C C . MET B 1 1 ? 19.75 3.385 10.148 1 35.62 1 MET B C 1
ATOM 1731 O O . MET B 1 1 ? 19.094 2.91 11.078 1 35.62 1 MET B O 1
ATOM 1735 N N . PHE B 1 2 ? 19.141 4.398 9.555 1 52.62 2 PHE B N 1
ATOM 1736 C CA . PHE B 1 2 ? 17.75 4.828 9.688 1 52.62 2 PHE B CA 1
ATOM 1737 C C . PHE B 1 2 ? 16.797 3.67 9.422 1 52.62 2 PHE B C 1
ATOM 1739 O O . PHE B 1 2 ? 16.938 2.965 8.422 1 52.62 2 PHE B O 1
ATOM 1746 N N . ARG B 1 3 ? 16.219 3.031 10.445 1 66.94 3 ARG B N 1
ATOM 1747 C CA . ARG B 1 3 ? 15.297 1.91 10.43 1 66.94 3 ARG B CA 1
ATOM 1748 C C . ARG B 1 3 ? 14.117 2.186 9.492 1 66.94 3 ARG B C 1
ATOM 1750 O O . ARG B 1 3 ? 13.375 3.145 9.688 1 66.94 3 ARG B O 1
ATOM 1757 N N . ARG B 1 4 ? 14.18 1.499 8.359 1 86.12 4 ARG B N 1
ATOM 1758 C CA . ARG B 1 4 ? 13.117 1.544 7.367 1 86.12 4 ARG B CA 1
ATOM 1759 C C . ARG B 1 4 ? 12.375 0.213 7.301 1 86.12 4 ARG B C 1
ATOM 1761 O O . ARG B 1 4 ? 12.531 -0.544 6.34 1 86.12 4 ARG B O 1
ATOM 1768 N N . PRO B 1 5 ? 11.523 0.006 8.336 1 88.88 5 PRO B N 1
ATOM 1769 C CA . PRO B 1 5 ? 10.938 -1.326 8.523 1 88.88 5 PRO B CA 1
ATOM 1770 C C . PRO B 1 5 ? 10.18 -1.811 7.289 1 88.88 5 PRO B C 1
ATOM 1772 O O . PRO B 1 5 ? 10.297 -2.979 6.906 1 88.88 5 PRO B O 1
ATOM 1775 N N . ILE B 1 6 ? 9.453 -0.933 6.695 1 91.62 6 ILE B N 1
ATOM 1776 C CA . ILE B 1 6 ? 8.664 -1.339 5.539 1 91.62 6 ILE B CA 1
ATOM 1777 C C . ILE B 1 6 ? 9.594 -1.653 4.367 1 91.62 6 ILE B C 1
ATOM 1779 O O . ILE B 1 6 ? 9.438 -2.682 3.703 1 91.62 6 ILE B O 1
ATOM 1783 N N . HIS B 1 7 ? 10.562 -0.811 4.164 1 89.06 7 HIS B N 1
ATOM 1784 C CA . HIS B 1 7 ? 11.539 -1.04 3.104 1 89.06 7 HIS B CA 1
ATOM 1785 C C . HIS B 1 7 ? 12.281 -2.355 3.314 1 89.06 7 HIS B C 1
ATOM 1787 O O . HIS B 1 7 ? 12.422 -3.15 2.381 1 89.06 7 HIS B O 1
ATOM 1793 N N . ASP B 1 8 ? 12.695 -2.582 4.473 1 90.5 8 ASP B N 1
ATOM 1794 C CA . ASP B 1 8 ? 13.445 -3.791 4.797 1 90.5 8 ASP B CA 1
ATOM 1795 C C . ASP B 1 8 ? 12.594 -5.043 4.566 1 90.5 8 ASP B C 1
ATOM 1797 O O . ASP B 1 8 ? 13.094 -6.051 4.059 1 90.5 8 ASP B O 1
ATOM 1801 N N . GLU B 1 9 ? 11.375 -4.914 4.965 1 92.38 9 GLU B N 1
ATOM 1802 C CA . GLU B 1 9 ? 10.492 -6.059 4.766 1 92.38 9 GLU B CA 1
ATOM 1803 C C . GLU B 1 9 ? 10.25 -6.316 3.281 1 92.38 9 GLU B C 1
ATOM 1805 O O . GLU B 1 9 ? 10.211 -7.465 2.84 1 92.38 9 GLU B O 1
ATOM 1810 N N . VAL B 1 10 ? 10.055 -5.254 2.549 1 92.38 10 VAL B N 1
ATOM 1811 C CA . VAL B 1 10 ? 9.828 -5.414 1.117 1 92.38 10 VAL B CA 1
ATOM 1812 C C . VAL B 1 10 ? 11.039 -6.09 0.477 1 92.38 10 VAL B C 1
ATOM 1814 O O . VAL B 1 10 ? 10.891 -7.031 -0.305 1 92.38 10 VAL B O 1
ATOM 1817 N N . MET B 1 11 ? 12.203 -5.684 0.79 1 91.25 11 MET B N 1
ATOM 1818 C CA . MET B 1 11 ? 13.43 -6.27 0.253 1 91.25 11 MET B CA 1
ATOM 1819 C C . MET B 1 11 ? 13.578 -7.723 0.696 1 91.25 11 MET B C 1
ATOM 1821 O O . MET B 1 11 ? 13.953 -8.586 -0.102 1 91.25 11 MET B O 1
ATOM 1825 N N . GLY B 1 12 ? 13.367 -7.902 1.968 1 92.31 12 GLY B N 1
ATOM 1826 C CA . GLY B 1 12 ? 13.43 -9.258 2.484 1 92.31 12 GLY B CA 1
ATOM 1827 C C . GLY B 1 12 ? 12.438 -10.195 1.823 1 92.31 12 GLY B C 1
ATOM 1828 O O . GLY B 1 12 ? 12.773 -11.344 1.505 1 92.31 12 GLY B O 1
ATOM 1829 N N . LEU B 1 13 ? 11.258 -9.656 1.669 1 93.88 13 LEU B N 1
ATOM 1830 C CA . LEU B 1 13 ? 10.227 -10.453 1.018 1 93.88 13 LEU B CA 1
ATOM 1831 C C . LEU B 1 13 ? 10.633 -10.797 -0.413 1 93.88 13 LEU B C 1
ATOM 1833 O O . LEU B 1 13 ? 10.453 -11.938 -0.856 1 93.88 13 LEU B O 1
ATOM 1837 N N . ALA B 1 14 ? 11.086 -9.836 -1.146 1 93 14 ALA B N 1
ATOM 1838 C CA . ALA B 1 14 ? 11.516 -10.078 -2.52 1 93 14 ALA B CA 1
ATOM 1839 C C . ALA B 1 14 ? 12.562 -11.188 -2.576 1 93 14 ALA B C 1
ATOM 1841 O O . ALA B 1 14 ? 12.5 -12.062 -3.445 1 93 14 ALA B O 1
ATOM 1842 N N . SER B 1 15 ? 13.453 -11.141 -1.665 1 93.75 15 SER B N 1
ATOM 1843 C CA . SER B 1 15 ? 14.5 -12.156 -1.606 1 93.75 15 SER B CA 1
ATOM 1844 C C . SER B 1 15 ? 13.914 -13.531 -1.291 1 93.75 15 SER B C 1
ATOM 1846 O O . SER B 1 15 ? 14.273 -14.516 -1.935 1 93.75 15 SER B O 1
ATOM 1848 N N . ARG B 1 16 ? 13.094 -13.625 -0.307 1 94.5 16 ARG B N 1
ATOM 1849 C CA . ARG B 1 16 ? 12.453 -14.891 0.058 1 94.5 16 ARG B CA 1
ATOM 1850 C C . ARG B 1 16 ? 11.648 -15.453 -1.107 1 94.5 16 ARG B C 1
ATOM 1852 O O . ARG B 1 16 ? 11.617 -16.672 -1.319 1 94.5 16 ARG B O 1
ATOM 1859 N N . LEU B 1 17 ? 10.977 -14.586 -1.819 1 94.31 17 LEU B N 1
ATOM 1860 C CA . LEU B 1 17 ? 10.188 -15.008 -2.975 1 94.31 17 LEU B CA 1
ATOM 1861 C C . LEU B 1 17 ? 11.086 -15.562 -4.074 1 94.31 17 LEU B C 1
ATOM 1863 O O . LEU B 1 17 ? 10.75 -16.547 -4.723 1 94.31 17 LEU B O 1
ATOM 1867 N N . ALA B 1 18 ? 12.164 -14.891 -4.305 1 94.81 18 ALA B N 1
ATOM 1868 C CA . ALA B 1 18 ? 13.117 -15.375 -5.293 1 94.81 18 ALA B CA 1
ATOM 1869 C C . ALA B 1 18 ? 13.617 -16.766 -4.941 1 94.81 18 ALA B C 1
ATOM 1871 O O . ALA B 1 18 ? 13.773 -17.625 -5.824 1 94.81 18 ALA B O 1
ATOM 1872 N N . ASP B 1 19 ? 13.805 -17.047 -3.688 1 93.25 19 ASP B N 1
ATOM 1873 C CA . ASP B 1 19 ? 14.297 -18.328 -3.215 1 93.25 19 ASP B CA 1
ATOM 1874 C C . ASP B 1 19 ? 13.281 -19.438 -3.488 1 93.25 19 ASP B C 1
ATOM 1876 O O . ASP B 1 19 ? 13.648 -20.609 -3.605 1 93.25 19 ASP B O 1
ATOM 1880 N N . LYS B 1 20 ? 12.031 -19.062 -3.586 1 91.25 20 LYS B N 1
ATOM 1881 C CA . LYS B 1 20 ? 10.969 -20.031 -3.805 1 91.25 20 LYS B CA 1
ATOM 1882 C C . LYS B 1 20 ? 10.766 -20.297 -5.293 1 91.25 20 LYS B C 1
ATOM 1884 O O . LYS B 1 20 ? 10.023 -21.219 -5.672 1 91.25 20 LYS B O 1
ATOM 1889 N N . CYS B 1 21 ? 11.383 -19.547 -6.051 1 95.44 21 CYS B N 1
ATOM 1890 C CA . CYS B 1 21 ? 11.234 -19.688 -7.496 1 95.44 21 CYS B CA 1
ATOM 1891 C C . CYS B 1 21 ? 12.352 -20.562 -8.062 1 95.44 21 CYS B C 1
ATOM 1893 O O . CYS B 1 21 ? 13.383 -20.766 -7.422 1 95.44 21 CYS B O 1
ATOM 1895 N N . HIS B 1 22 ? 12.023 -21.234 -9.25 1 96.38 22 HIS B N 1
ATOM 1896 C CA . HIS B 1 22 ? 13.109 -21.812 -10.039 1 96.38 22 HIS B CA 1
ATOM 1897 C C . HIS B 1 22 ? 14.203 -20.781 -10.289 1 96.38 22 HIS B C 1
ATOM 1899 O O . HIS B 1 22 ? 13.922 -19.609 -10.57 1 96.38 22 HIS B O 1
ATOM 1905 N N . PRO B 1 23 ? 15.492 -21.125 -10.211 1 96.44 23 PRO B N 1
ATOM 1906 C CA . PRO B 1 23 ? 16.594 -20.156 -10.344 1 96.44 23 PRO B CA 1
ATOM 1907 C C . PRO B 1 23 ? 16.531 -19.344 -11.633 1 96.44 23 PRO B C 1
ATOM 1909 O O . PRO B 1 23 ? 16.766 -18.141 -11.617 1 96.44 23 PRO B O 1
ATOM 1912 N N . GLN B 1 24 ? 16.156 -19.938 -12.688 1 96.88 24 GLN B N 1
ATOM 1913 C CA . GLN B 1 24 ? 16.047 -19.219 -13.961 1 96.88 24 GLN B CA 1
ATOM 1914 C C . GLN B 1 24 ? 14.93 -18.188 -13.914 1 96.88 24 GLN B C 1
ATOM 1916 O O . GLN B 1 24 ? 15.047 -17.109 -14.492 1 96.88 24 GLN B O 1
ATOM 1921 N N . VAL B 1 25 ? 13.891 -18.562 -13.258 1 97.38 25 VAL B N 1
ATOM 1922 C CA . VAL B 1 25 ? 12.75 -17.656 -13.156 1 97.38 25 VAL B CA 1
ATOM 1923 C C . VAL B 1 25 ? 13.078 -16.5 -12.227 1 97.38 25 VAL B C 1
ATOM 1925 O O . VAL B 1 25 ? 12.758 -15.344 -12.523 1 97.38 25 VAL B O 1
ATOM 1928 N N . ALA B 1 26 ? 13.734 -16.797 -11.109 1 97.19 26 ALA B N 1
ATOM 1929 C CA . ALA B 1 26 ? 14.148 -15.758 -10.172 1 97.19 26 ALA B CA 1
ATOM 1930 C C . ALA B 1 26 ? 15.016 -14.711 -10.859 1 97.19 26 ALA B C 1
ATOM 1932 O O . ALA B 1 26 ? 14.867 -13.508 -10.602 1 97.19 26 ALA B O 1
ATOM 1933 N N . GLN B 1 27 ? 15.828 -15.148 -11.75 1 96.62 27 GLN B N 1
ATOM 1934 C CA . GLN B 1 27 ? 16.734 -14.242 -12.445 1 96.62 27 GLN B CA 1
ATOM 1935 C C . GLN B 1 27 ? 16 -13.469 -13.539 1 96.62 27 GLN B C 1
ATOM 1937 O O . GLN B 1 27 ? 16.125 -12.25 -13.625 1 96.62 27 GLN B O 1
ATOM 1942 N N . LYS B 1 28 ? 15.258 -14.109 -14.336 1 97.12 28 LYS B N 1
ATOM 1943 C CA . LYS B 1 28 ? 14.594 -13.516 -15.492 1 97.12 28 LYS B CA 1
ATOM 1944 C C . LYS B 1 28 ? 13.484 -12.562 -15.055 1 97.12 28 LYS B C 1
ATOM 1946 O O . LYS B 1 28 ? 13.219 -11.562 -15.719 1 97.12 28 LYS B O 1
ATOM 1951 N N . HIS B 1 29 ? 12.875 -12.898 -13.961 1 96.38 29 HIS B N 1
ATOM 1952 C CA . HIS B 1 29 ? 11.719 -12.125 -13.531 1 96.38 29 HIS B CA 1
ATOM 1953 C C . HIS B 1 29 ? 11.992 -11.414 -12.203 1 96.38 29 HIS B C 1
ATOM 1955 O O . HIS B 1 29 ? 11.109 -11.336 -11.344 1 96.38 29 HIS B O 1
ATOM 1961 N N . ALA B 1 30 ? 13.172 -10.914 -12.039 1 93.69 30 ALA B N 1
ATOM 1962 C CA . ALA B 1 30 ? 13.57 -10.234 -10.812 1 93.69 30 ALA B CA 1
ATOM 1963 C C . ALA B 1 30 ? 12.734 -8.977 -10.586 1 93.69 30 ALA B C 1
ATOM 1965 O O . ALA B 1 30 ? 12.312 -8.703 -9.461 1 93.69 30 ALA B O 1
ATOM 1966 N N . ASP B 1 31 ? 12.5 -8.227 -11.641 1 91.25 31 ASP B N 1
ATOM 1967 C CA . ASP B 1 31 ? 11.719 -6.996 -11.531 1 91.25 31 ASP B CA 1
ATOM 1968 C C . ASP B 1 31 ? 10.273 -7.289 -11.133 1 91.25 31 ASP B C 1
ATOM 1970 O O . ASP B 1 31 ? 9.688 -6.559 -10.336 1 91.25 31 ASP B O 1
ATOM 1974 N N . GLU B 1 32 ? 9.734 -8.344 -11.734 1 94.31 32 GLU B N 1
ATOM 1975 C CA . GLU B 1 32 ? 8.367 -8.727 -11.406 1 94.31 32 GLU B CA 1
ATOM 1976 C C . GLU B 1 32 ? 8.258 -9.195 -9.961 1 94.31 32 GLU B C 1
ATOM 1978 O O . GLU B 1 32 ? 7.27 -8.914 -9.281 1 94.31 32 GLU B O 1
ATOM 1983 N N . LEU B 1 33 ? 9.281 -9.859 -9.531 1 95.19 33 LEU B N 1
ATOM 1984 C CA . LEU B 1 33 ? 9.273 -10.32 -8.148 1 95.19 33 LEU B CA 1
ATOM 1985 C C . LEU B 1 33 ? 9.352 -9.133 -7.184 1 95.19 33 LEU B C 1
ATOM 1987 O O . LEU B 1 33 ? 8.664 -9.117 -6.164 1 95.19 33 LEU B O 1
ATOM 1991 N N . ALA B 1 34 ? 10.156 -8.195 -7.508 1 93.56 34 ALA B N 1
ATOM 1992 C CA . ALA B 1 34 ? 10.242 -6.98 -6.703 1 93.56 34 ALA B CA 1
ATOM 1993 C C . ALA B 1 34 ? 8.898 -6.254 -6.668 1 93.56 34 ALA B C 1
ATOM 1995 O O . ALA B 1 34 ? 8.477 -5.781 -5.609 1 93.56 34 ALA B O 1
ATOM 1996 N N . ARG B 1 35 ? 8.273 -6.117 -7.844 1 93.88 35 ARG B N 1
ATOM 1997 C CA . ARG B 1 35 ? 6.961 -5.484 -7.922 1 93.88 35 ARG B CA 1
ATOM 1998 C C . ARG B 1 35 ? 5.938 -6.25 -7.094 1 93.88 35 ARG B C 1
ATOM 2000 O O . ARG B 1 35 ? 5.125 -5.645 -6.391 1 93.88 35 ARG B O 1
ATOM 2007 N N . TYR B 1 36 ? 6.016 -7.57 -7.215 1 95.62 36 TYR B N 1
ATOM 2008 C CA . TYR B 1 36 ? 5.117 -8.406 -6.43 1 95.62 36 TYR B CA 1
ATOM 2009 C C . TYR B 1 36 ? 5.293 -8.148 -4.938 1 95.62 36 TYR B C 1
ATOM 2011 O O . TYR B 1 36 ? 4.312 -8.062 -4.199 1 95.62 36 TYR B O 1
ATOM 2019 N N . ALA B 1 37 ? 6.508 -8.055 -4.504 1 95.06 37 ALA B N 1
ATOM 2020 C CA . ALA B 1 37 ? 6.797 -7.809 -3.092 1 95.06 37 ALA B CA 1
ATOM 2021 C C . ALA B 1 37 ? 6.223 -6.469 -2.639 1 95.06 37 ALA B C 1
ATOM 2023 O O . ALA B 1 37 ? 5.652 -6.367 -1.551 1 95.06 37 ALA B O 1
ATOM 2024 N N . ARG B 1 38 ? 6.371 -5.449 -3.443 1 94.38 38 ARG B N 1
ATOM 2025 C CA . ARG B 1 38 ? 5.82 -4.133 -3.131 1 94.38 38 ARG B CA 1
ATOM 2026 C C . ARG B 1 38 ? 4.301 -4.188 -3.014 1 94.38 38 ARG B C 1
ATOM 2028 O O . ARG B 1 38 ? 3.734 -3.711 -2.027 1 94.38 38 ARG B O 1
ATOM 2035 N N . LEU B 1 39 ? 3.689 -4.734 -4.004 1 95.06 39 LEU B N 1
ATOM 2036 C CA . LEU B 1 39 ? 2.234 -4.812 -4.039 1 95.06 39 LEU B CA 1
ATOM 2037 C C . LEU B 1 39 ? 1.706 -5.613 -2.854 1 95.06 39 LEU B C 1
ATOM 2039 O O . LEU B 1 39 ? 0.716 -5.227 -2.229 1 95.06 39 LEU B O 1
ATOM 2043 N N . THR B 1 40 ? 2.352 -6.719 -2.566 1 95.06 40 THR B N 1
ATOM 2044 C CA . THR B 1 40 ? 1.945 -7.559 -1.445 1 95.06 40 THR B CA 1
ATOM 2045 C C . THR B 1 40 ? 2.064 -6.797 -0.128 1 95.06 40 THR B C 1
ATOM 2047 O O . THR B 1 40 ? 1.164 -6.855 0.712 1 95.06 40 THR B O 1
ATOM 2050 N N . SER B 1 41 ? 3.145 -6.164 0.014 1 93.94 41 SER B N 1
ATOM 2051 C CA . SER B 1 41 ? 3.361 -5.402 1.24 1 93.94 41 SER B CA 1
ATOM 2052 C C . SER B 1 41 ? 2.348 -4.27 1.375 1 93.94 41 SER B C 1
ATOM 2054 O O . SER B 1 41 ? 1.868 -3.988 2.475 1 93.94 41 SER B O 1
ATOM 2056 N N . ALA B 1 42 ? 2.102 -3.578 0.258 1 94.31 42 ALA B N 1
ATOM 2057 C CA . ALA B 1 42 ? 1.091 -2.525 0.277 1 94.31 42 ALA B CA 1
ATOM 2058 C C . ALA B 1 42 ? -0.275 -3.082 0.667 1 94.31 42 ALA B C 1
ATOM 2060 O O . ALA B 1 42 ? -0.985 -2.488 1.482 1 94.31 42 ALA B O 1
ATOM 2061 N N . CYS B 1 43 ? -0.67 -4.191 0.085 1 93.31 43 CYS B N 1
ATOM 2062 C CA . CYS B 1 43 ? -1.93 -4.836 0.437 1 93.31 43 CYS B CA 1
ATOM 2063 C C . CYS B 1 43 ? -1.964 -5.195 1.918 1 93.31 43 CYS B C 1
ATOM 2065 O O . CYS B 1 43 ? -2.967 -4.961 2.594 1 93.31 43 CYS B O 1
ATOM 2067 N N . THR B 1 44 ? -0.866 -5.785 2.398 1 92.12 44 THR B N 1
ATOM 2068 C CA . THR B 1 44 ? -0.784 -6.168 3.805 1 92.12 44 THR B CA 1
ATOM 2069 C C . THR B 1 44 ? -0.939 -4.945 4.707 1 92.12 44 THR B C 1
ATOM 2071 O O . THR B 1 44 ? -1.593 -5.016 5.75 1 92.12 44 THR B O 1
ATOM 2074 N N . ALA B 1 45 ? -0.312 -3.875 4.301 1 92.75 45 ALA B N 1
ATOM 2075 C CA . ALA B 1 45 ? -0.432 -2.639 5.07 1 92.75 45 ALA B CA 1
ATOM 2076 C C . ALA B 1 45 ? -1.887 -2.188 5.16 1 92.75 45 ALA B C 1
ATOM 2078 O O . ALA B 1 45 ? -2.361 -1.81 6.234 1 92.75 45 ALA B O 1
ATOM 2079 N N . LEU B 1 46 ? -2.596 -2.227 4.062 1 92.44 46 LEU B N 1
ATOM 2080 C CA . LEU B 1 46 ? -3.975 -1.759 4 1 92.44 46 LEU B CA 1
ATOM 2081 C C . LEU B 1 46 ? -4.898 -2.68 4.793 1 92.44 46 LEU B C 1
ATOM 2083 O O . LEU B 1 46 ? -5.984 -2.271 5.203 1 92.44 46 LEU B O 1
ATOM 2087 N N . GLU B 1 47 ? -4.402 -3.84 5.012 1 88.31 47 GLU B N 1
ATOM 2088 C CA . GLU B 1 47 ? -5.219 -4.797 5.754 1 88.31 47 GLU B CA 1
ATOM 2089 C C . GLU B 1 47 ? -4.812 -4.852 7.223 1 88.31 47 GLU B C 1
ATOM 2091 O O . GLU B 1 47 ? -5.34 -5.66 7.988 1 88.31 47 GLU B O 1
ATOM 2096 N N . SER B 1 48 ? -3.854 -3.959 7.488 1 80.81 48 SER B N 1
ATOM 2097 C CA . SER B 1 48 ? -3.369 -3.961 8.867 1 80.81 48 SER B CA 1
ATOM 2098 C C . SER B 1 48 ? -4.402 -3.367 9.82 1 80.81 48 SER B C 1
ATOM 2100 O O . SER B 1 48 ? -5.066 -2.385 9.484 1 80.81 48 SER B O 1
ATOM 2102 N N . PHE B 1 49 ? -4.781 -3.863 10.922 1 66.62 49 PHE B N 1
ATOM 2103 C CA . PHE B 1 49 ? -5.695 -3.607 12.031 1 66.62 49 PHE B CA 1
ATOM 2104 C C . PHE B 1 49 ? -6.895 -4.543 11.969 1 66.62 49 PHE B C 1
ATOM 2106 O O . PHE B 1 49 ? -7.164 -5.148 10.93 1 66.62 49 PHE B O 1
ATOM 2113 N N . SER B 1 50 ? -7.504 -4.77 13.117 1 51.19 50 SER B N 1
ATOM 2114 C CA . SER B 1 50 ? -8.461 -5.816 13.453 1 51.19 50 SER B CA 1
ATOM 2115 C C . SER B 1 50 ? -9.586 -5.887 12.422 1 51.19 50 SER B C 1
ATOM 2117 O O . SER B 1 50 ? -10.633 -5.254 12.594 1 51.19 50 SER B O 1
ATOM 2119 N N . GLY B 1 51 ? -9.203 -6.5 11.242 1 50.31 51 GLY B N 1
ATOM 2120 C CA . GLY B 1 51 ? -10.234 -7.078 10.398 1 50.31 51 GLY B CA 1
ATOM 2121 C C . GLY B 1 51 ? -10.938 -6.055 9.523 1 50.31 51 GLY B C 1
ATOM 2122 O O . GLY B 1 51 ? -11.812 -6.406 8.727 1 50.31 51 GLY B O 1
ATOM 2123 N N . CYS B 1 52 ? -10.711 -4.578 9.812 1 58.75 52 CYS B N 1
ATOM 2124 C CA . CYS B 1 52 ? -11.688 -3.773 9.086 1 58.75 52 CYS B CA 1
ATOM 2125 C C . CYS B 1 52 ? -10.992 -2.734 8.211 1 58.75 52 CYS B C 1
ATOM 2127 O O . CYS B 1 52 ? -10.328 -1.833 8.719 1 58.75 52 CYS B O 1
ATOM 2129 N N . ARG B 1 53 ? -10.461 -3.201 7.051 1 64.56 53 ARG B N 1
ATOM 2130 C CA . ARG B 1 53 ? -10.164 -2.148 6.082 1 64.56 53 ARG B CA 1
ATOM 2131 C C . ARG B 1 53 ? -11.352 -1.212 5.91 1 64.56 53 ARG B C 1
ATOM 2133 O O . ARG B 1 53 ? -12.484 -1.665 5.73 1 64.56 53 ARG B O 1
ATOM 2140 N N . PRO B 1 54 ? -10.984 0.013 6.125 1 73.44 54 PRO B N 1
ATOM 2141 C CA . PRO B 1 54 ? -12.102 0.925 5.852 1 73.44 54 PRO B CA 1
ATOM 2142 C C . PRO B 1 54 ? -12.656 0.771 4.438 1 73.44 54 PRO B C 1
ATOM 2144 O O . PRO B 1 54 ? -11.891 0.617 3.484 1 73.44 54 PRO B O 1
ATOM 2147 N N . ARG B 1 55 ? -13.898 0.754 4.355 1 81.81 55 ARG B N 1
ATOM 2148 C CA . ARG B 1 55 ? -14.594 0.553 3.086 1 81.81 55 ARG B CA 1
ATOM 2149 C C . ARG B 1 55 ? -14.172 1.594 2.057 1 81.81 55 ARG B C 1
ATOM 2151 O O . ARG B 1 55 ? -14.164 1.32 0.855 1 81.81 55 ARG B O 1
ATOM 2158 N N . MET B 1 56 ? -13.711 2.699 2.549 1 86.19 56 MET B N 1
ATOM 2159 C CA . MET B 1 56 ? -13.391 3.807 1.654 1 86.19 56 MET B CA 1
ATOM 2160 C C . MET B 1 56 ? -12.109 3.521 0.873 1 86.19 56 MET B C 1
ATOM 2162 O O . MET B 1 56 ? -11.82 4.199 -0.115 1 86.19 56 MET B O 1
ATOM 2166 N N . ASP B 1 57 ? -11.398 2.463 1.354 1 90.44 57 ASP B N 1
ATOM 2167 C CA . ASP B 1 57 ? -10.156 2.172 0.653 1 90.44 57 ASP B CA 1
ATOM 2168 C C . ASP B 1 57 ? -10.227 0.828 -0.069 1 90.44 57 ASP B C 1
ATOM 2170 O O . ASP B 1 57 ? -9.211 0.316 -0.547 1 90.44 57 ASP B O 1
ATOM 2174 N N . ASP B 1 58 ? -11.422 0.289 -0.215 1 89.81 58 ASP B N 1
ATOM 2175 C CA . ASP B 1 58 ? -11.609 -1.014 -0.845 1 89.81 58 ASP B CA 1
ATOM 2176 C C . ASP B 1 58 ? -11.203 -0.976 -2.316 1 89.81 58 ASP B C 1
ATOM 2178 O O . ASP B 1 58 ? -10.594 -1.922 -2.822 1 89.81 58 ASP B O 1
ATOM 2182 N N . ASP B 1 59 ? -11.602 0.095 -2.924 1 92.25 59 ASP B N 1
ATOM 2183 C CA . ASP B 1 59 ? -11.312 0.188 -4.352 1 92.25 59 ASP B CA 1
ATOM 2184 C C . ASP B 1 59 ? -9.805 0.195 -4.602 1 92.25 59 ASP B C 1
ATOM 2186 O O . ASP B 1 59 ? -9.312 -0.496 -5.5 1 92.25 59 ASP B O 1
ATOM 2190 N N . ALA B 1 60 ? -9.07 0.955 -3.807 1 91.75 60 ALA B N 1
ATOM 2191 C CA . ALA B 1 60 ? -7.617 0.996 -3.939 1 91.75 60 ALA B CA 1
ATOM 2192 C C . ALA B 1 60 ? -7 -0.366 -3.637 1 91.75 60 ALA B C 1
ATOM 2194 O O . ALA B 1 60 ? -6.082 -0.808 -4.332 1 91.75 60 ALA B O 1
ATOM 2195 N N . PHE B 1 61 ? -7.535 -1.065 -2.645 1 93 61 PHE B N 1
ATOM 2196 C CA . PHE B 1 61 ? -7.059 -2.4 -2.305 1 93 61 PHE B CA 1
ATOM 2197 C C . PHE B 1 61 ? -7.289 -3.369 -3.459 1 93 61 PHE B C 1
ATOM 2199 O O . PHE B 1 61 ? -6.406 -4.156 -3.803 1 93 61 PHE B O 1
ATOM 2206 N N . ASP B 1 62 ? -8.438 -3.271 -4.027 1 92.94 62 ASP B N 1
ATOM 2207 C CA . ASP B 1 62 ? -8.805 -4.184 -5.105 1 92.94 62 ASP B CA 1
ATOM 2208 C C . ASP B 1 62 ? -7.867 -4.027 -6.305 1 92.94 62 ASP B C 1
ATOM 2210 O O . ASP B 1 62 ? -7.496 -5.016 -6.938 1 92.94 62 ASP B O 1
ATOM 2214 N N . VAL B 1 63 ? -7.5 -2.797 -6.527 1 94.88 63 VAL B N 1
ATOM 2215 C CA . VAL B 1 63 ? -6.594 -2.541 -7.641 1 94.88 63 VAL B CA 1
ATOM 2216 C C . VAL B 1 63 ? -5.234 -3.17 -7.355 1 94.88 63 VAL B C 1
ATOM 2218 O O . VAL B 1 63 ? -4.664 -3.846 -8.219 1 94.88 63 VAL B O 1
ATOM 2221 N N . LEU B 1 64 ? -4.738 -2.965 -6.191 1 95.31 64 LEU B N 1
ATOM 2222 C CA . LEU B 1 64 ? -3.439 -3.516 -5.812 1 95.31 64 LEU B CA 1
ATOM 2223 C C . LEU B 1 64 ? -3.477 -5.039 -5.809 1 95.31 64 LEU B C 1
ATOM 2225 O O . LEU B 1 64 ? -2.562 -5.691 -6.32 1 95.31 64 LEU B O 1
ATOM 2229 N N . ALA B 1 65 ? -4.551 -5.605 -5.285 1 93.44 65 ALA B N 1
ATOM 2230 C CA . ALA B 1 65 ? -4.707 -7.055 -5.195 1 93.44 65 ALA B CA 1
ATOM 2231 C C . ALA B 1 65 ? -4.77 -7.688 -6.582 1 93.44 65 ALA B C 1
ATOM 2233 O O . ALA B 1 65 ? -4.188 -8.75 -6.816 1 93.44 65 ALA B O 1
ATOM 2234 N N . ARG B 1 66 ? -5.496 -7.023 -7.426 1 95.88 66 ARG B N 1
ATOM 2235 C CA . ARG B 1 66 ? -5.609 -7.527 -8.789 1 95.88 66 ARG B CA 1
ATOM 2236 C C . ARG B 1 66 ? -4.254 -7.52 -9.492 1 95.88 66 ARG B C 1
ATOM 2238 O O . ARG B 1 66 ? -3.883 -8.5 -10.148 1 95.88 66 ARG B O 1
ATOM 2245 N N . ARG B 1 67 ? -3.549 -6.484 -9.375 1 96.12 67 ARG B N 1
ATOM 2246 C CA . ARG B 1 67 ? -2.234 -6.383 -10 1 96.12 67 ARG B CA 1
ATOM 2247 C C . ARG B 1 67 ? -1.267 -7.402 -9.414 1 96.12 67 ARG B C 1
ATOM 2249 O O . ARG B 1 67 ? -0.486 -8.023 -10.141 1 96.12 67 ARG B O 1
ATOM 2256 N N . ARG B 1 68 ? -1.326 -7.527 -8.125 1 96.12 68 ARG B N 1
ATOM 2257 C CA . ARG B 1 68 ? -0.518 -8.547 -7.461 1 96.12 68 ARG B CA 1
ATOM 2258 C C . ARG B 1 68 ? -0.797 -9.93 -8.039 1 96.12 68 ARG B C 1
ATOM 2260 O O . ARG B 1 68 ? 0.132 -10.68 -8.352 1 96.12 68 ARG B O 1
ATOM 2267 N N . SER B 1 69 ? -2.1 -10.219 -8.203 1 95.06 69 SER B N 1
ATOM 2268 C CA . SER B 1 69 ? -2.498 -11.523 -8.719 1 95.06 69 SER B CA 1
ATOM 2269 C C . SER B 1 69 ? -1.982 -11.734 -10.141 1 95.06 69 SER B C 1
ATOM 2271 O O . SER B 1 69 ? -1.593 -12.844 -10.508 1 95.06 69 SER B O 1
ATOM 2273 N N . GLN B 1 70 ? -1.961 -10.711 -10.891 1 96.38 70 GLN B N 1
ATOM 2274 C CA . GLN B 1 70 ? -1.474 -10.797 -12.266 1 96.38 70 GLN B CA 1
ATOM 2275 C C . GLN B 1 70 ? 0.013 -11.141 -12.305 1 96.38 70 GLN B C 1
ATOM 2277 O O . GLN B 1 70 ? 0.446 -11.961 -13.109 1 96.38 70 GLN B O 1
ATOM 2282 N N . VAL B 1 71 ? 0.754 -10.477 -11.445 1 96.81 71 VAL B N 1
ATOM 2283 C CA . VAL B 1 71 ? 2.182 -10.773 -11.375 1 96.81 71 VAL B CA 1
ATOM 2284 C C . VAL B 1 71 ? 2.391 -12.195 -10.867 1 96.81 71 VAL B C 1
ATOM 2286 O O . VAL B 1 71 ? 3.244 -12.922 -11.383 1 96.81 71 VAL B O 1
ATOM 2289 N N . ALA B 1 72 ? 1.606 -12.57 -9.891 1 95.69 72 ALA B N 1
ATOM 2290 C CA . ALA B 1 72 ? 1.688 -13.914 -9.336 1 95.69 72 ALA B CA 1
ATOM 2291 C C . ALA B 1 72 ? 1.406 -14.969 -10.406 1 95.69 72 ALA B C 1
ATOM 2293 O O . ALA B 1 72 ? 2.08 -16 -10.461 1 95.69 72 ALA B O 1
ATOM 2294 N N . ASP B 1 73 ? 0.427 -14.688 -11.219 1 96 73 ASP B N 1
ATOM 2295 C CA . ASP B 1 73 ? 0.104 -15.609 -12.312 1 96 73 ASP B CA 1
ATOM 2296 C C . ASP B 1 73 ? 1.291 -15.773 -13.258 1 96 73 ASP B C 1
ATOM 2298 O O . ASP B 1 73 ? 1.608 -16.891 -13.672 1 96 73 ASP B O 1
ATOM 2302 N N . LEU B 1 74 ? 1.866 -14.68 -13.586 1 97.62 74 LEU B N 1
ATOM 2303 C CA . LEU B 1 74 ? 3.016 -14.703 -14.484 1 97.62 74 LEU B CA 1
ATOM 2304 C C . LEU B 1 74 ? 4.137 -15.562 -13.906 1 97.62 74 LEU B C 1
ATOM 2306 O O . LEU B 1 74 ? 4.703 -16.406 -14.609 1 97.62 74 LEU B O 1
ATOM 2310 N N . ILE B 1 75 ? 4.441 -15.344 -12.68 1 97.19 75 ILE B N 1
ATOM 2311 C CA . ILE B 1 75 ? 5.52 -16.062 -12.023 1 97.19 75 ILE B CA 1
ATOM 2312 C C . ILE B 1 75 ? 5.145 -17.547 -11.891 1 97.19 75 ILE B C 1
ATOM 2314 O O . ILE B 1 75 ? 5.988 -18.422 -12.078 1 97.19 75 ILE B O 1
ATOM 2318 N N . ALA B 1 76 ? 3.916 -17.781 -11.539 1 95.25 76 ALA B N 1
ATOM 2319 C CA . ALA B 1 76 ? 3.428 -19.156 -11.414 1 95.25 76 ALA B CA 1
ATOM 2320 C C . ALA B 1 76 ? 3.639 -19.938 -12.703 1 95.25 76 ALA B C 1
ATOM 2322 O O . ALA B 1 76 ? 4.152 -21.047 -12.68 1 95.25 76 ALA B O 1
ATOM 2323 N N . HIS B 1 77 ? 3.262 -19.328 -13.812 1 96.62 77 HIS B N 1
ATOM 2324 C CA . HIS B 1 77 ? 3.396 -19.984 -15.109 1 96.62 77 HIS B CA 1
ATOM 2325 C C . HIS B 1 77 ? 4.863 -20.188 -15.477 1 96.62 77 HIS B C 1
ATOM 2327 O O . HIS B 1 77 ? 5.246 -21.25 -15.969 1 96.62 77 HIS B O 1
ATOM 2333 N N . ALA B 1 78 ? 5.629 -19.172 -15.234 1 97.69 78 ALA B N 1
ATOM 2334 C CA . ALA B 1 78 ? 7.055 -19.266 -15.539 1 97.69 78 ALA B CA 1
ATOM 2335 C C . ALA B 1 78 ? 7.723 -20.375 -14.734 1 97.69 78 ALA B C 1
ATOM 2337 O O . ALA B 1 78 ? 8.531 -21.141 -15.266 1 97.69 78 ALA B O 1
ATOM 2338 N N . ASN B 1 79 ? 7.418 -20.406 -13.445 1 96.62 79 ASN B N 1
ATOM 2339 C CA . ASN B 1 79 ? 7.957 -21.453 -12.586 1 96.62 79 ASN B CA 1
ATOM 2340 C C . ASN B 1 79 ? 7.586 -22.844 -13.102 1 96.62 79 ASN B C 1
ATOM 2342 O O . ASN B 1 79 ? 8.445 -23.719 -13.227 1 96.62 79 ASN B O 1
ATOM 2346 N N . LEU B 1 80 ? 6.312 -23 -13.328 1 95.94 80 LEU B N 1
ATOM 2347 C CA . LEU B 1 80 ? 5.844 -24.312 -13.797 1 95.94 80 LEU B CA 1
ATOM 2348 C C . LEU B 1 80 ? 6.578 -24.719 -15.07 1 95.94 80 LEU B C 1
ATOM 2350 O O . LEU B 1 80 ? 7.027 -25.859 -15.188 1 95.94 80 LEU B O 1
ATOM 2354 N N . HIS B 1 81 ? 6.746 -23.828 -15.984 1 96.12 81 HIS B N 1
ATOM 2355 C CA . HIS B 1 81 ? 7.422 -24.109 -17.25 1 96.12 81 HIS B CA 1
ATOM 2356 C C . HIS B 1 81 ? 8.875 -24.516 -17.016 1 96.12 81 HIS B C 1
ATOM 2358 O O . HIS B 1 81 ? 9.367 -25.469 -17.625 1 96.12 81 HIS B O 1
ATOM 2364 N N . ALA B 1 82 ? 9.5 -23.766 -16.172 1 96.94 82 ALA B N 1
ATOM 2365 C CA . ALA B 1 82 ? 10.906 -24.047 -15.898 1 96.94 82 ALA B CA 1
ATOM 2366 C C . ALA B 1 82 ? 11.062 -25.422 -15.242 1 96.94 82 ALA B C 1
ATOM 2368 O O . ALA B 1 82 ? 11.914 -26.219 -15.641 1 96.94 82 ALA B O 1
ATOM 2369 N N . TYR B 1 83 ? 10.273 -25.75 -14.266 1 96.12 83 TYR B N 1
ATOM 2370 C CA . TYR B 1 83 ? 10.375 -27.016 -13.555 1 96.12 83 TYR B CA 1
ATOM 2371 C C . TYR B 1 83 ? 9.938 -28.172 -14.438 1 96.12 83 TYR B C 1
ATOM 2373 O O . TYR B 1 83 ? 10.453 -29.281 -14.312 1 96.12 83 TYR B O 1
ATOM 2381 N N . GLU B 1 84 ? 8.969 -27.859 -15.297 1 96.5 84 GLU B N 1
ATOM 2382 C CA . GLU B 1 84 ? 8.523 -28.875 -16.25 1 96.5 84 GLU B CA 1
ATOM 2383 C C . GLU B 1 84 ? 9.688 -29.391 -17.094 1 96.5 84 GLU B C 1
ATOM 2385 O O . GLU B 1 84 ? 9.773 -30.578 -17.391 1 96.5 84 GLU B O 1
ATOM 2390 N N . GLN B 1 85 ? 10.562 -28.5 -17.469 1 94.38 85 GLN B N 1
ATOM 2391 C CA . GLN B 1 85 ? 11.68 -28.859 -18.328 1 94.38 85 GLN B CA 1
ATOM 2392 C C . GLN B 1 85 ? 12.633 -29.812 -17.625 1 94.38 85 GLN B C 1
ATOM 2394 O O . GLN B 1 85 ? 13.344 -30.594 -18.266 1 94.38 85 GLN B O 1
ATOM 2399 N N . GLU B 1 86 ? 12.609 -29.797 -16.359 1 95 86 GLU B N 1
ATOM 2400 C CA . GLU B 1 86 ? 13.547 -30.609 -15.594 1 95 86 GLU B CA 1
ATOM 2401 C C . GLU B 1 86 ? 12.859 -31.844 -15.023 1 95 86 GLU B C 1
ATOM 2403 O O . GLU B 1 86 ? 13.508 -32.688 -14.414 1 95 86 GLU B O 1
ATOM 2408 N N . ALA B 1 87 ? 11.562 -31.953 -15.281 1 95.25 87 ALA B N 1
ATOM 2409 C CA . ALA B 1 87 ? 10.805 -33.062 -14.703 1 95.25 87 ALA B CA 1
ATOM 2410 C C . ALA B 1 87 ? 11.133 -34.375 -15.391 1 95.25 87 ALA B C 1
ATOM 2412 O O . ALA B 1 87 ? 11.367 -34.406 -16.609 1 95.25 87 ALA B O 1
ATOM 2413 N N . PRO B 1 88 ? 11.156 -35.5 -14.672 1 95.69 88 PRO B N 1
ATOM 2414 C CA . PRO B 1 88 ? 11.359 -36.812 -15.281 1 95.69 88 PRO B CA 1
ATOM 2415 C C . PRO B 1 88 ? 10.289 -37.125 -16.328 1 95.69 88 PRO B C 1
ATOM 2417 O O . PRO B 1 88 ? 9.203 -36.562 -16.312 1 95.69 88 PRO B O 1
ATOM 2420 N N . GLU B 1 89 ? 10.664 -38.062 -17.172 1 97.06 89 GLU B N 1
ATOM 2421 C CA . GLU B 1 89 ? 9.703 -38.531 -18.172 1 97.06 89 GLU B CA 1
ATOM 2422 C C . GLU B 1 89 ? 8.461 -39.094 -17.5 1 97.06 89 GLU B C 1
ATOM 2424 O O . GLU B 1 89 ? 8.555 -39.812 -16.484 1 97.06 89 GLU B O 1
ATOM 2429 N N . GLY B 1 90 ? 7.297 -38.75 -18.031 1 97.25 90 GLY B N 1
ATOM 2430 C CA . GLY B 1 90 ? 6.031 -39.219 -17.484 1 97.25 90 GLY B CA 1
ATOM 2431 C C . GLY B 1 90 ? 4.855 -38.344 -17.875 1 97.25 90 GLY B C 1
ATOM 2432 O O . GLY B 1 90 ? 4.992 -37.438 -18.703 1 97.25 90 GLY B O 1
ATOM 2433 N N . LEU B 1 91 ? 3.711 -38.688 -17.344 1 97.5 91 LEU B N 1
ATOM 2434 C CA . LEU B 1 91 ? 2.498 -37.906 -17.516 1 97.5 91 LEU B CA 1
ATOM 2435 C C . LEU B 1 91 ? 2.164 -37.125 -16.25 1 97.5 91 LEU B C 1
ATOM 2437 O O . LEU B 1 91 ? 2.34 -37.656 -15.141 1 97.5 91 LEU B O 1
ATOM 2441 N N . TYR B 1 92 ? 1.743 -35.938 -16.453 1 97.06 92 TYR B N 1
ATOM 2442 C CA . TYR B 1 92 ? 1.502 -35.094 -15.289 1 97.06 92 TYR B CA 1
ATOM 2443 C C . TYR B 1 92 ? 0.206 -34.312 -15.445 1 97.06 92 TYR B C 1
ATOM 2445 O O . TYR B 1 92 ? -0.166 -33.938 -16.562 1 97.06 92 TYR B O 1
ATOM 2453 N N . LEU B 1 93 ? -0.447 -34.094 -14.375 1 95.44 93 LEU B N 1
ATOM 2454 C CA . LEU B 1 93 ? -1.311 -32.906 -14.258 1 95.44 93 LEU B CA 1
ATOM 2455 C C . LEU B 1 93 ? -0.554 -31.75 -13.656 1 95.44 93 LEU B C 1
ATOM 2457 O O . LEU B 1 93 ? 0.095 -31.891 -12.617 1 95.44 93 LEU B O 1
ATOM 2461 N N . ALA B 1 94 ? -0.58 -30.656 -14.336 1 95.69 94 ALA B N 1
ATOM 2462 C CA . ALA B 1 94 ? 0.19 -29.5 -13.906 1 95.69 94 ALA B CA 1
ATOM 2463 C C . ALA B 1 94 ? -0.725 -28.312 -13.617 1 95.69 94 ALA B C 1
ATOM 2465 O O . ALA B 1 94 ? -1.631 -28.016 -14.398 1 95.69 94 ALA B O 1
ATOM 2466 N N . ILE B 1 95 ? -0.487 -27.688 -12.531 1 93.25 95 ILE B N 1
ATOM 2467 C CA . ILE B 1 95 ? -1.233 -26.516 -12.102 1 93.25 95 ILE B CA 1
ATOM 2468 C C . ILE B 1 95 ? -0.263 -25.422 -11.68 1 93.25 95 ILE B C 1
ATOM 2470 O O . ILE B 1 95 ? 0.465 -25.562 -10.695 1 93.25 95 ILE B O 1
ATOM 2474 N N . PRO B 1 96 ? -0.233 -24.328 -12.453 1 93.75 96 PRO B N 1
ATOM 2475 C CA . PRO B 1 96 ? 0.623 -23.234 -11.992 1 93.75 96 PRO B CA 1
ATOM 2476 C C . PRO B 1 96 ? 0.173 -22.672 -10.648 1 93.75 96 PRO B C 1
ATOM 2478 O O . PRO B 1 96 ? -1.028 -22.547 -10.398 1 93.75 96 PRO B O 1
ATOM 2481 N N . PHE B 1 97 ? 1.233 -22.375 -9.844 1 90.19 97 PHE B N 1
ATOM 2482 C CA . PHE B 1 97 ? 0.868 -21.812 -8.547 1 90.19 97 PHE B CA 1
ATOM 2483 C C . PHE B 1 97 ? 1.944 -20.859 -8.047 1 90.19 97 PHE B C 1
ATOM 2485 O O . PHE B 1 97 ? 3.139 -21.125 -8.211 1 90.19 97 PHE B O 1
ATOM 2492 N N . PHE B 1 98 ? 1.52 -19.859 -7.516 1 91.12 98 PHE B N 1
ATOM 2493 C CA . PHE B 1 98 ? 2.277 -18.891 -6.738 1 91.12 98 PHE B CA 1
ATOM 2494 C C . PHE B 1 98 ? 1.377 -18.188 -5.73 1 91.12 98 PHE B C 1
ATOM 2496 O O . PHE B 1 98 ? 0.178 -18.016 -5.969 1 91.12 98 PHE B O 1
ATOM 2503 N N . SER B 1 99 ? 1.881 -17.828 -4.586 1 88.31 99 SER B N 1
ATOM 2504 C CA . SER B 1 99 ? 1.044 -17.234 -3.547 1 88.31 99 SER B CA 1
ATOM 2505 C C . SER B 1 99 ? 0.259 -16.047 -4.082 1 88.31 99 SER B C 1
ATOM 2507 O O . SER B 1 99 ? 0.815 -15.188 -4.773 1 88.31 99 SER B O 1
ATOM 2509 N N . ARG B 1 100 ? -1.066 -16.109 -3.861 1 89 100 ARG B N 1
ATOM 2510 C CA . ARG B 1 100 ? -1.998 -15.031 -4.195 1 89 100 ARG B CA 1
ATOM 2511 C C . ARG B 1 100 ? -2.162 -14.898 -5.707 1 89 100 ARG B C 1
ATOM 2513 O O . ARG B 1 100 ? -2.436 -13.805 -6.211 1 89 100 ARG B O 1
ATOM 2520 N N . CYS B 1 101 ? -1.841 -15.945 -6.434 1 90.75 101 CYS B N 1
ATOM 2521 C CA . CYS B 1 101 ? -2.246 -15.984 -7.836 1 90.75 101 CYS B CA 1
ATOM 2522 C C . CYS B 1 101 ? -3.766 -16 -7.965 1 90.75 101 CYS B C 1
ATOM 2524 O O . CYS B 1 101 ? -4.477 -16.031 -6.957 1 90.75 101 CYS B O 1
ATOM 2526 N N . SER B 1 102 ? -4.246 -15.844 -9.133 1 89 102 SER B N 1
ATOM 2527 C CA . SER B 1 102 ? -5.688 -15.82 -9.352 1 89 102 SER B CA 1
ATOM 2528 C C . SER B 1 102 ? -6.344 -17.109 -8.883 1 89 102 SER B C 1
ATOM 2530 O O . SER B 1 102 ? -5.699 -18.156 -8.828 1 89 102 SER B O 1
ATOM 2532 N N . ASP B 1 103 ? -7.555 -17.047 -8.562 1 85.69 103 ASP B N 1
ATOM 2533 C CA . ASP B 1 103 ? -8.305 -18.172 -8 1 85.69 103 ASP B CA 1
ATOM 2534 C C . ASP B 1 103 ? -8.398 -19.328 -9 1 85.69 103 ASP B C 1
ATOM 2536 O O . ASP B 1 103 ? -8.234 -20.484 -8.633 1 85.69 103 ASP B O 1
ATOM 2540 N N . LYS B 1 104 ? -8.633 -18.969 -10.203 1 87.12 104 LYS B N 1
ATOM 2541 C CA . LYS B 1 104 ? -8.781 -20 -11.219 1 87.12 104 LYS B CA 1
ATOM 2542 C C . LYS B 1 104 ? -7.488 -20.188 -12.016 1 87.12 104 LYS B C 1
ATOM 2544 O O . LYS B 1 104 ? -7.012 -19.25 -12.656 1 87.12 104 LYS B O 1
ATOM 2549 N N . GLN B 1 105 ? -6.988 -21.375 -11.867 1 90.69 105 GLN B N 1
ATOM 2550 C CA . GLN B 1 105 ? -5.781 -21.734 -12.609 1 90.69 105 GLN B CA 1
ATOM 2551 C C . GLN B 1 105 ? -6.043 -22.906 -13.555 1 90.69 105 GLN B C 1
ATOM 2553 O O . GLN B 1 105 ? -6.848 -23.781 -13.25 1 90.69 105 GLN B O 1
ATOM 2558 N N . PRO B 1 106 ? -5.418 -22.859 -14.727 1 92.25 106 PRO B N 1
ATOM 2559 C CA . PRO B 1 106 ? -5.613 -23.984 -15.648 1 92.25 106 PRO B CA 1
ATOM 2560 C C . PRO B 1 106 ? -4.984 -25.281 -15.141 1 92.25 106 PRO B C 1
ATOM 2562 O O . PRO B 1 106 ? -3.955 -25.25 -14.461 1 92.25 106 PRO B O 1
ATOM 2565 N N . VAL B 1 107 ? -5.648 -26.391 -15.492 1 92.12 107 VAL B N 1
ATOM 2566 C CA . VAL B 1 107 ? -5.074 -27.719 -15.289 1 92.12 107 VAL B CA 1
ATOM 2567 C C . VAL B 1 107 ? -4.586 -28.281 -16.625 1 92.12 107 VAL B C 1
ATOM 2569 O O . VAL B 1 107 ? -5.383 -28.516 -17.531 1 92.12 107 VAL B O 1
ATOM 2572 N N . TRP B 1 108 ? -3.299 -28.5 -16.641 1 93.88 108 TRP B N 1
ATOM 2573 C CA . TRP B 1 108 ? -2.686 -29.016 -17.859 1 93.88 108 TRP B CA 1
ATOM 2574 C C . TRP B 1 108 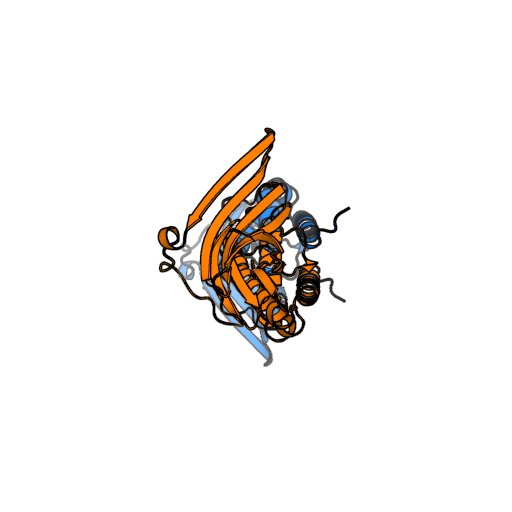? -2.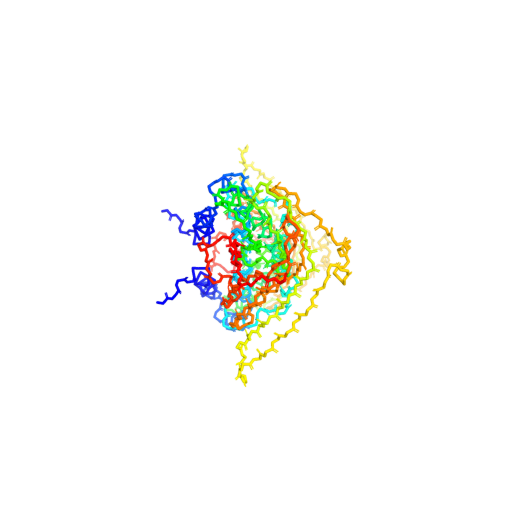389 -30.5 -17.75 1 93.88 108 TRP B C 1
ATOM 2576 O O . TRP B 1 108 ? -1.917 -30.969 -16.719 1 93.88 108 TRP B O 1
ATOM 2586 N N . LEU B 1 109 ? -2.785 -31.172 -18.781 1 95.19 109 LEU B N 1
ATOM 2587 C CA . LEU B 1 109 ? -2.254 -32.5 -19 1 95.19 109 LEU B CA 1
ATOM 2588 C C . LEU B 1 109 ? -0.972 -32.469 -19.812 1 95.19 109 LEU B C 1
ATOM 2590 O O . LEU B 1 109 ? -1 -32.125 -21 1 95.19 109 LEU B O 1
ATOM 2594 N N . LEU B 1 110 ? 0.1 -32.906 -19.156 1 96.5 110 LEU B N 1
ATOM 2595 C CA . LEU B 1 110 ? 1.406 -32.812 -19.797 1 96.5 110 LEU B CA 1
ATOM 2596 C C . LEU B 1 110 ? 1.916 -34.188 -20.203 1 96.5 110 LEU B C 1
ATOM 2598 O O . LEU B 1 110 ? 1.857 -35.125 -19.406 1 96.5 110 LEU B O 1
ATOM 2602 N N . ASN B 1 111 ? 2.348 -34.219 -21.453 1 97.31 111 ASN B N 1
ATOM 2603 C CA . ASN B 1 111 ? 2.998 -35.406 -21.984 1 97.31 111 ASN B CA 1
ATOM 2604 C C . ASN B 1 111 ? 4.512 -35.25 -22.047 1 97.31 111 ASN B C 1
ATOM 2606 O O . ASN B 1 111 ? 5.031 -34.688 -23.016 1 97.31 111 ASN B O 1
ATOM 2610 N N . ARG B 1 112 ? 5.211 -35.812 -21.031 1 97.19 112 ARG B N 1
ATOM 2611 C CA . ARG B 1 112 ? 6.672 -35.781 -21.016 1 97.19 112 ARG B CA 1
ATOM 2612 C C . ARG B 1 112 ? 7.262 -37.125 -21.438 1 97.19 112 ARG B C 1
ATOM 2614 O O . ARG B 1 112 ? 8.195 -37.625 -20.797 1 97.19 112 ARG B O 1
ATOM 2621 N N . THR B 1 113 ? 6.637 -37.719 -22.359 1 96.12 113 THR B N 1
ATOM 2622 C CA . THR B 1 113 ? 7.109 -38.969 -22.922 1 96.12 113 THR B CA 1
ATOM 2623 C C . THR B 1 113 ? 7.355 -38.844 -24.422 1 96.12 113 THR B C 1
ATOM 2625 O O . THR B 1 113 ? 7.023 -37.812 -25.016 1 96.12 113 THR B O 1
ATOM 2628 N N . ALA B 1 114 ? 7.93 -39.875 -24.953 1 95.25 114 ALA B N 1
ATOM 2629 C CA . ALA B 1 114 ? 8.25 -39.875 -26.375 1 95.25 114 ALA B CA 1
ATOM 2630 C C . ALA B 1 114 ? 7.051 -40.344 -27.203 1 95.25 114 ALA B C 1
ATOM 2632 O O . ALA B 1 114 ? 7.066 -40.25 -28.438 1 95.25 114 ALA B O 1
ATOM 2633 N N . GLN B 1 115 ? 5.984 -40.75 -26.594 1 95.12 115 GLN B N 1
ATOM 2634 C CA . GLN B 1 115 ? 4.82 -41.281 -27.297 1 95.12 115 GLN B CA 1
ATOM 2635 C C . GLN B 1 115 ? 3.688 -40.25 -27.328 1 95.12 115 GLN B C 1
ATOM 2637 O O . GLN B 1 115 ? 3.531 -39.469 -26.391 1 95.12 115 GLN B O 1
ATOM 2642 N N . SER B 1 116 ? 2.947 -40.281 -28.375 1 95.31 116 SER B N 1
ATOM 2643 C CA . SER B 1 116 ? 1.745 -39.469 -28.438 1 95.31 116 SER B CA 1
ATOM 2644 C C . SER B 1 116 ? 0.655 -40.031 -27.531 1 95.31 116 SER B C 1
ATOM 2646 O O . SER B 1 116 ? 0.497 -41.25 -27.406 1 95.31 116 SER B O 1
ATOM 2648 N N . VAL B 1 117 ? -0.047 -39.125 -26.953 1 94.25 117 VAL B N 1
ATOM 2649 C CA . VAL B 1 117 ? -1.111 -39.469 -26.016 1 94.25 117 VAL B CA 1
ATOM 2650 C C . VAL B 1 117 ? -2.426 -38.844 -26.469 1 94.25 117 VAL B C 1
ATOM 2652 O O . VAL B 1 117 ? -2.467 -37.656 -26.812 1 94.25 117 VAL B O 1
ATOM 2655 N N . THR B 1 118 ? -3.479 -39.656 -26.5 1 90.94 118 THR B N 1
ATOM 2656 C CA . THR B 1 118 ? -4.793 -39.125 -26.844 1 90.94 118 THR B CA 1
ATOM 2657 C C . THR B 1 118 ? -5.656 -38.969 -25.578 1 90.94 118 THR B C 1
ATOM 2659 O O . THR B 1 118 ? -5.871 -39.969 -24.859 1 90.94 118 THR B O 1
ATOM 2662 N N . TYR B 1 119 ? -6.113 -37.812 -25.359 1 91.44 119 TYR B N 1
ATOM 2663 C CA . TYR B 1 119 ? -7.004 -37.562 -24.25 1 91.44 119 TYR B CA 1
ATOM 2664 C C . TYR B 1 119 ? -8.43 -37.969 -24.578 1 91.44 119 TYR B C 1
ATOM 2666 O O . TYR B 1 119 ? -8.977 -37.562 -25.609 1 91.44 119 TYR B O 1
ATOM 2674 N N . LEU B 1 120 ? -9.07 -38.688 -23.594 1 87.44 120 LEU B N 1
ATOM 2675 C CA . LEU B 1 120 ? -10.422 -39.156 -23.859 1 87.44 120 LEU B CA 1
ATOM 2676 C C . LEU B 1 120 ? -11.422 -38.531 -22.891 1 87.44 120 LEU B C 1
ATOM 2678 O O . LEU B 1 120 ? -12.414 -37.938 -23.312 1 87.44 120 LEU B O 1
ATOM 2682 N N . ARG B 1 121 ? -11.078 -38.719 -21.594 1 87.06 121 ARG B N 1
ATOM 2683 C CA . ARG B 1 121 ? -12.023 -38.281 -20.578 1 87.06 121 ARG B CA 1
ATOM 2684 C C . ARG B 1 121 ? -11.305 -37.938 -19.281 1 87.06 121 ARG B C 1
ATOM 2686 O O . ARG B 1 121 ? -10.156 -38.375 -19.078 1 87.06 121 ARG B O 1
ATOM 2693 N N . ARG B 1 122 ? -12.133 -37.188 -18.5 1 86.81 122 ARG B N 1
ATOM 2694 C CA . ARG B 1 122 ? -11.641 -36.906 -17.141 1 86.81 122 ARG B CA 1
ATOM 2695 C C . ARG B 1 122 ? -12.758 -37.062 -16.109 1 86.81 122 ARG B C 1
ATOM 2697 O O . ARG B 1 122 ? -13.93 -36.906 -16.438 1 86.81 122 ARG B O 1
ATOM 2704 N N . GLN B 1 123 ? -12.273 -37.438 -14.969 1 83.69 123 GLN B N 1
ATOM 2705 C CA . GLN B 1 123 ? -13.156 -37.531 -13.812 1 83.69 123 GLN B CA 1
ATOM 2706 C C . GLN B 1 123 ? -12.508 -36.906 -12.57 1 83.69 123 GLN B C 1
ATOM 2708 O O . GLN B 1 123 ? -11.305 -37.094 -12.344 1 83.69 123 GLN B O 1
ATOM 2713 N N . LEU B 1 124 ? -13.32 -36.188 -11.867 1 84.5 124 LEU B N 1
ATOM 2714 C CA . LEU B 1 124 ? -12.867 -35.562 -10.625 1 84.5 124 LEU B CA 1
ATOM 2715 C C . LEU B 1 124 ? -13.75 -35.969 -9.453 1 84.5 124 LEU B C 1
ATOM 2717 O O . LEU B 1 124 ? -14.977 -35.969 -9.57 1 84.5 124 LEU B O 1
ATOM 2721 N N . TYR B 1 125 ? -13.141 -36.531 -8.461 1 82.25 125 TYR B N 1
ATOM 2722 C CA . TYR B 1 125 ? -13.781 -36.719 -7.168 1 82.25 125 TYR B CA 1
ATOM 2723 C C . TYR B 1 125 ? -13.047 -35.938 -6.078 1 82.25 125 TYR B C 1
ATOM 2725 O O . TYR B 1 125 ? -11.859 -36.188 -5.824 1 82.25 125 TYR B O 1
ATOM 2733 N N . ALA B 1 126 ? -13.781 -34.969 -5.461 1 79.75 126 ALA B N 1
ATOM 2734 C CA . ALA B 1 126 ? -13.102 -34.125 -4.508 1 79.75 126 ALA B CA 1
ATOM 2735 C C . ALA B 1 126 ? -13.867 -34.031 -3.189 1 79.75 126 ALA B C 1
ATOM 2737 O O . ALA B 1 126 ? -15.07 -34.281 -3.148 1 79.75 126 ALA B O 1
ATOM 2738 N N . TYR B 1 127 ? -13.055 -33.781 -2.189 1 77 127 TYR B N 1
ATOM 2739 C CA . TYR B 1 127 ? -13.562 -33.562 -0.836 1 77 127 TYR B CA 1
ATOM 2740 C C . TYR B 1 127 ? -13.109 -32.219 -0.288 1 77 127 TYR B C 1
ATOM 2742 O O . TYR B 1 127 ? -11.953 -31.828 -0.457 1 77 127 TYR B O 1
ATOM 2750 N N . ALA B 1 128 ? -14.102 -31.469 0.271 1 74.94 128 ALA B N 1
ATOM 2751 C CA . ALA B 1 128 ? -13.766 -30.188 0.904 1 74.94 128 ALA B CA 1
ATOM 2752 C C . ALA B 1 128 ? -14.203 -30.172 2.365 1 74.94 128 ALA B C 1
ATOM 2754 O O . ALA B 1 128 ? -15.289 -30.656 2.701 1 74.94 128 ALA B O 1
ATOM 2755 N N . SER B 1 129 ? -13.289 -29.75 3.146 1 74.81 129 SER B N 1
ATOM 2756 C CA . SER B 1 129 ? -13.656 -29.516 4.539 1 74.81 129 SER B CA 1
ATOM 2757 C C . SER B 1 129 ? -14.414 -28.203 4.707 1 74.81 129 SER B C 1
ATOM 2759 O O . SER B 1 129 ? -13.953 -27.156 4.25 1 74.81 129 SER B O 1
ATOM 2761 N N . THR B 1 130 ? -15.625 -28.328 5.223 1 70 130 THR B N 1
ATOM 2762 C CA . THR B 1 130 ? -16.406 -27.141 5.551 1 70 130 THR B CA 1
ATOM 2763 C C . THR B 1 130 ? -16.703 -27.094 7.047 1 70 130 THR B C 1
ATOM 2765 O O . THR B 1 130 ? -16.344 -28.016 7.789 1 70 130 THR B O 1
ATOM 2768 N N . ASP B 1 131 ? -17.234 -26.016 7.457 1 69.19 131 ASP B N 1
ATOM 2769 C CA . ASP B 1 131 ? -17.625 -25.906 8.859 1 69.19 131 ASP B CA 1
ATOM 2770 C C . ASP B 1 131 ? -18.625 -26.984 9.242 1 69.19 131 ASP B C 1
ATOM 2772 O O . ASP B 1 131 ? -18.672 -27.422 10.391 1 69.19 131 ASP B O 1
ATOM 2776 N N . ASP B 1 132 ? -19.422 -27.438 8.344 1 71.19 132 ASP B N 1
ATOM 2777 C CA . ASP B 1 132 ? -20.516 -28.344 8.617 1 71.19 132 ASP B CA 1
ATOM 2778 C C . ASP B 1 132 ? -20.125 -29.781 8.273 1 71.19 132 ASP B C 1
ATOM 2780 O O . ASP B 1 132 ? -20.984 -30.672 8.242 1 71.19 132 ASP B O 1
ATOM 2784 N N . GLY B 1 133 ? -18.859 -29.938 7.934 1 75.62 133 GLY B N 1
ATOM 2785 C CA . GLY B 1 133 ? -18.484 -31.297 7.594 1 75.62 133 GLY B CA 1
ATOM 2786 C C . GLY B 1 133 ? -17.656 -31.406 6.332 1 75.62 133 GLY B C 1
ATOM 2787 O O . GLY B 1 133 ? -16.734 -30.609 6.125 1 75.62 133 GLY B O 1
ATOM 2788 N N . ILE B 1 134 ? -17.859 -32.531 5.695 1 75.19 134 ILE B N 1
ATOM 2789 C CA . ILE B 1 134 ? -17.125 -32.781 4.461 1 75.19 134 ILE B CA 1
ATOM 2790 C C . ILE B 1 134 ? -18.078 -32.75 3.27 1 75.19 134 ILE B C 1
ATOM 2792 O O . ILE B 1 134 ? -19.125 -33.406 3.273 1 75.19 134 ILE B O 1
ATOM 2796 N N . ASP B 1 135 ? -17.781 -31.859 2.344 1 77.38 135 ASP B N 1
ATOM 2797 C CA . ASP B 1 135 ? -18.531 -31.812 1.087 1 77.38 135 ASP B CA 1
ATOM 2798 C C . ASP B 1 135 ? -17.828 -32.625 0.008 1 77.38 135 ASP B C 1
ATOM 2800 O O . ASP B 1 135 ? -16.594 -32.625 -0.082 1 77.38 135 ASP B O 1
ATOM 2804 N N . GLU B 1 136 ? -18.703 -33.406 -0.74 1 78.75 136 GLU B N 1
ATOM 2805 C CA . GLU B 1 136 ? -18.172 -34.188 -1.851 1 78.75 136 GLU B CA 1
ATOM 2806 C C . GLU B 1 136 ? -18.578 -33.594 -3.193 1 78.75 136 GLU B C 1
ATOM 2808 O O . GLU B 1 136 ? -19.703 -33.094 -3.354 1 78.75 136 GLU B O 1
ATOM 2813 N N . TYR B 1 137 ? -17.531 -33.531 -4 1 77.25 137 TYR B N 1
ATOM 2814 C CA . TYR B 1 137 ? -17.766 -33 -5.348 1 77.25 137 TYR B CA 1
ATOM 2815 C C . TYR B 1 137 ? -17.328 -34.031 -6.398 1 77.25 137 TYR B C 1
ATOM 2817 O O . TYR B 1 137 ? -16.297 -34.688 -6.234 1 77.25 137 TYR B O 1
ATOM 2825 N N . GLN B 1 138 ? -18.203 -34.188 -7.414 1 80.06 138 GLN B N 1
ATOM 2826 C CA . GLN B 1 138 ? -17.844 -35.031 -8.547 1 80.06 138 GLN B CA 1
ATOM 2827 C C . GLN B 1 138 ? -18.141 -34.344 -9.867 1 80.06 138 GLN B C 1
ATOM 2829 O O . GLN B 1 138 ? -19.172 -33.719 -10.031 1 80.06 138 GLN B O 1
ATOM 2834 N N . THR B 1 139 ? -17.141 -34.281 -10.648 1 77.69 139 THR B N 1
ATOM 2835 C CA . THR B 1 139 ? -17.328 -33.781 -12 1 77.69 139 THR B CA 1
ATOM 2836 C C . THR B 1 139 ? -16.688 -34.688 -13.031 1 77.69 139 THR B C 1
ATOM 2838 O O . THR B 1 139 ? -15.695 -35.375 -12.734 1 77.69 139 THR B O 1
ATOM 2841 N N . ALA B 1 140 ? -17.5 -34.75 -14.109 1 74 140 ALA B N 1
ATOM 2842 C CA . ALA B 1 140 ? -16.953 -35.5 -15.234 1 74 140 ALA B CA 1
ATOM 2843 C C . ALA B 1 140 ? -16.922 -34.656 -16.5 1 74 140 ALA B C 1
ATOM 2845 O O . ALA B 1 140 ? -17.672 -33.688 -16.625 1 74 140 ALA B O 1
ATOM 2846 N N . GLY B 1 141 ? -15.844 -34.719 -17.109 1 71.44 141 GLY B N 1
ATOM 2847 C CA . GLY B 1 141 ? -15.734 -34.062 -18.406 1 71.44 141 GLY B CA 1
ATOM 2848 C C . GLY B 1 141 ? -15.094 -34.906 -19.469 1 71.44 141 GLY B C 1
ATOM 2849 O O . GLY B 1 141 ? -14.562 -36 -19.156 1 71.44 141 GLY B O 1
ATOM 2850 N N . ASN B 1 142 ? -15.492 -34.562 -20.688 1 67 142 ASN B N 1
ATOM 2851 C CA . ASN B 1 142 ? -14.867 -35.25 -21.812 1 67 142 ASN B CA 1
ATOM 2852 C C . ASN B 1 142 ? -14.375 -34.25 -22.875 1 67 142 ASN B C 1
ATOM 2854 O O . ASN B 1 142 ? -14.586 -33.062 -22.75 1 67 142 ASN B O 1
ATOM 2858 N N . ALA B 1 143 ? -13.539 -34.75 -23.656 1 66.62 143 ALA B N 1
ATOM 2859 C CA . ALA B 1 143 ? -12.922 -33.906 -24.688 1 66.62 143 ALA B CA 1
ATOM 2860 C C . ALA B 1 143 ? -13.961 -33.062 -25.391 1 66.62 143 ALA B C 1
ATOM 2862 O O . ALA B 1 143 ? -13.719 -31.891 -25.703 1 66.62 143 ALA B O 1
ATOM 2863 N N . PHE B 1 144 ? -14.992 -33.656 -25.562 1 52.91 144 PHE B N 1
ATOM 2864 C CA . PHE B 1 144 ? -16.047 -32.938 -26.266 1 52.91 144 PHE B CA 1
ATOM 2865 C C . PHE B 1 144 ? -16.641 -31.844 -25.391 1 52.91 144 PHE B C 1
ATOM 2867 O O . PHE B 1 144 ? -16.766 -30.703 -25.812 1 52.91 144 PHE B O 1
ATOM 2874 N N . ALA B 1 145 ? -16.922 -32.281 -24.266 1 55.91 145 ALA B N 1
ATOM 2875 C CA . ALA B 1 145 ? -17.578 -31.359 -23.344 1 55.91 145 ALA B CA 1
ATOM 2876 C C . ALA B 1 145 ? -16.656 -30.219 -22.938 1 55.91 145 ALA B C 1
ATOM 2878 O O . ALA B 1 145 ? -17.109 -29.109 -22.656 1 55.91 145 ALA B O 1
ATOM 2879 N N . ASP B 1 146 ? -15.547 -30.5 -22.969 1 61.88 146 ASP B N 1
ATOM 2880 C CA . ASP B 1 146 ? -14.555 -29.5 -22.547 1 61.88 146 ASP B CA 1
ATOM 2881 C C . ASP B 1 146 ? -14.133 -28.625 -23.719 1 61.88 146 ASP B C 1
ATOM 2883 O O . ASP B 1 146 ? -13.258 -27.766 -23.578 1 61.88 146 ASP B O 1
ATOM 2887 N N . GLY B 1 147 ? -14.938 -28.875 -24.828 1 57.94 147 GLY B N 1
ATOM 2888 C CA .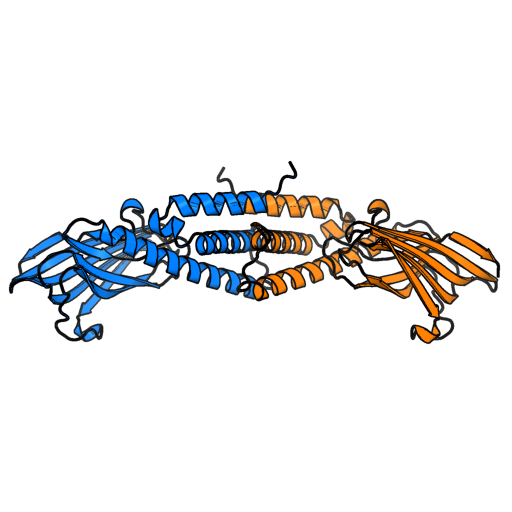 GLY B 1 147 ? -14.648 -28.094 -26.031 1 57.94 147 GLY B CA 1
ATOM 2889 C C . GLY B 1 147 ? -13.281 -28.375 -26.609 1 57.94 147 GLY B C 1
ATOM 2890 O O . GLY B 1 147 ? -12.688 -27.516 -27.266 1 57.94 147 GLY B O 1
ATOM 2891 N N . ILE B 1 148 ? -12.805 -29.281 -26.031 1 60.47 148 ILE B N 1
ATOM 2892 C CA . ILE B 1 148 ? -11.539 -29.766 -26.578 1 60.47 148 ILE B CA 1
ATOM 2893 C C . ILE B 1 148 ? -11.812 -30.734 -27.734 1 60.47 148 ILE B C 1
ATOM 2895 O O . ILE B 1 148 ? -12.836 -31.422 -27.75 1 60.47 148 ILE B O 1
ATOM 2899 N N . ALA B 1 149 ? -11.492 -30.469 -29.016 1 52.59 149 ALA B N 1
ATOM 2900 C CA . ALA B 1 149 ? -11.75 -31.375 -30.125 1 52.59 149 ALA B CA 1
ATOM 2901 C C . ALA B 1 149 ? -11.602 -32.844 -29.688 1 52.59 149 ALA B C 1
ATOM 2903 O O . ALA B 1 149 ? -10.789 -33.156 -28.812 1 52.59 149 ALA B O 1
ATOM 2904 N N . ALA B 1 150 ? -12.672 -33.594 -30.031 1 50.25 150 ALA B N 1
ATOM 2905 C CA . ALA B 1 150 ? -12.672 -35.062 -29.875 1 50.25 150 ALA B CA 1
ATOM 2906 C C . ALA B 1 150 ? -11.312 -35.656 -30.25 1 50.25 150 ALA B C 1
ATOM 2908 O O . ALA B 1 150 ? -10.766 -35.312 -31.312 1 50.25 150 ALA B O 1
ATOM 2909 N N . SER B 1 151 ? -10.656 -36.281 -29.25 1 62.06 151 SER B N 1
ATOM 2910 C CA . SER B 1 151 ? -9.445 -37.062 -29.453 1 62.06 151 SER B CA 1
ATOM 2911 C C . SER B 1 151 ? -8.234 -36.156 -29.672 1 62.06 151 SER B C 1
ATOM 2913 O O . SER B 1 151 ? -7.527 -36.281 -30.672 1 62.06 151 SER B O 1
ATOM 2915 N N . SER B 1 152 ? -8.07 -35.156 -28.781 1 77.69 152 SER B N 1
ATOM 2916 C CA . SER B 1 152 ? -6.902 -34.281 -28.922 1 77.69 152 SER B CA 1
ATOM 2917 C C . SER B 1 152 ? -5.617 -35.031 -28.594 1 77.69 152 SER B C 1
ATOM 2919 O O . SER B 1 152 ? -5.488 -35.625 -27.516 1 77.69 152 SER B O 1
ATOM 2921 N N . VAL B 1 153 ? -4.828 -35.125 -29.641 1 88.56 153 VAL B N 1
ATOM 2922 C CA . VAL B 1 153 ? -3.529 -35.75 -29.5 1 88.56 153 VAL B CA 1
ATOM 2923 C C . VAL B 1 153 ? -2.533 -34.781 -28.875 1 88.56 153 VAL B C 1
ATOM 2925 O O . VAL B 1 153 ? -2.434 -33.625 -29.281 1 88.56 153 VAL B O 1
ATOM 2928 N N . ILE B 1 154 ? -1.99 -35.312 -27.766 1 93.62 154 ILE B N 1
ATOM 2929 C CA . ILE B 1 154 ? -0.897 -34.562 -27.125 1 93.62 154 ILE B CA 1
ATOM 2930 C C . ILE B 1 154 ? 0.441 -35.125 -27.594 1 93.62 154 ILE B C 1
ATOM 2932 O O . ILE B 1 154 ? 0.809 -36.25 -27.234 1 93.62 154 ILE B O 1
ATOM 2936 N N . GLU B 1 155 ? 1.121 -34.312 -28.391 1 94.81 155 GLU B N 1
ATOM 2937 C CA . GLU B 1 155 ? 2.416 -34.75 -28.906 1 94.81 155 GLU B CA 1
ATOM 2938 C C . GLU B 1 155 ? 3.453 -34.844 -27.781 1 94.81 155 GLU B C 1
ATOM 2940 O O . GLU B 1 155 ? 3.27 -34.25 -26.703 1 94.81 155 GLU B O 1
ATOM 2945 N N . PRO B 1 156 ? 4.547 -35.656 -28.078 1 95.19 156 PRO B N 1
ATOM 2946 C CA . PRO B 1 156 ? 5.629 -35.719 -27.109 1 95.19 156 PRO B CA 1
ATOM 2947 C C . PRO B 1 156 ? 6.086 -34.344 -26.641 1 95.19 156 PRO B C 1
ATOM 2949 O O . PRO B 1 156 ? 6.305 -33.438 -27.469 1 95.19 156 PRO B O 1
ATOM 2952 N N . TRP B 1 157 ? 6.113 -34.156 -25.312 1 94.88 157 TRP B N 1
ATOM 2953 C CA . TRP B 1 157 ? 6.578 -32.938 -24.656 1 94.88 157 TRP B CA 1
ATOM 2954 C C . TRP B 1 157 ? 5.574 -31.812 -24.844 1 94.88 157 TRP B C 1
ATOM 2956 O O . TRP B 1 157 ? 5.914 -30.641 -24.672 1 94.88 157 TRP B O 1
ATOM 2966 N N . GLY B 1 158 ? 4.367 -32.219 -25.25 1 93.94 158 GLY B N 1
ATOM 2967 C CA . GLY B 1 158 ? 3.297 -31.234 -25.391 1 93.94 158 GLY B CA 1
ATOM 2968 C C . GLY B 1 158 ? 2.379 -31.172 -24.188 1 93.94 158 GLY B C 1
ATOM 2969 O O . GLY B 1 158 ? 2.664 -31.781 -23.156 1 93.94 158 GLY B O 1
ATOM 2970 N N . GLY B 1 159 ? 1.36 -30.344 -24.312 1 93.12 159 GLY B N 1
ATOM 2971 C CA . GLY B 1 159 ? 0.385 -30.172 -23.25 1 93.12 159 GLY B CA 1
ATOM 2972 C C . GLY B 1 159 ? -0.986 -29.766 -23.766 1 93.12 159 GLY B C 1
ATOM 2973 O O . GLY B 1 159 ? -1.118 -29.281 -24.875 1 93.12 159 GLY B O 1
ATOM 2974 N N . LEU B 1 160 ? -1.91 -30.078 -22.922 1 92.06 160 LEU B N 1
ATOM 2975 C CA . LEU B 1 160 ? -3.305 -29.75 -23.203 1 92.06 160 LEU B CA 1
ATOM 2976 C C . LEU B 1 160 ? -4.027 -29.281 -21.938 1 92.06 160 LEU B C 1
ATOM 2978 O O . LEU B 1 160 ? -3.969 -29.953 -20.906 1 92.06 160 LEU B O 1
ATOM 2982 N N . GLN B 1 161 ? -4.609 -28.156 -22.078 1 91.19 161 GLN B N 1
ATOM 2983 C CA . GLN B 1 161 ? -5.438 -27.75 -20.953 1 91.19 161 GLN B CA 1
ATOM 2984 C C . GLN B 1 161 ? -6.738 -28.547 -20.906 1 91.19 161 GLN B C 1
ATOM 2986 O O . GLN B 1 161 ? -7.508 -28.547 -21.859 1 91.19 161 GLN B O 1
ATOM 2991 N N . ILE B 1 162 ? -7.082 -29.109 -19.766 1 88.81 162 ILE B N 1
ATOM 2992 C CA . ILE B 1 162 ? -8.227 -30.016 -19.766 1 88.81 162 ILE B CA 1
ATOM 2993 C C . ILE B 1 162 ? -9.25 -29.547 -18.734 1 88.81 162 ILE B C 1
ATOM 2995 O O . ILE B 1 162 ? -10.375 -30.062 -18.688 1 88.81 162 ILE B O 1
ATOM 2999 N N . ASP B 1 163 ? -8.82 -28.609 -17.844 1 87.62 163 ASP B N 1
ATOM 3000 C CA . ASP B 1 163 ? -9.695 -28.188 -16.75 1 87.62 163 ASP B CA 1
ATOM 3001 C C . ASP B 1 163 ? -9.195 -26.875 -16.141 1 87.62 163 ASP B C 1
ATOM 3003 O O . ASP B 1 163 ? -8.219 -26.297 -16.609 1 87.62 163 ASP B O 1
ATOM 3007 N N . ASP B 1 164 ? -9.969 -26.469 -15.094 1 86 164 ASP B N 1
ATOM 3008 C CA . ASP B 1 164 ? -9.562 -25.375 -14.227 1 86 164 ASP B CA 1
ATOM 3009 C C . ASP B 1 164 ? -9.539 -25.812 -12.766 1 86 164 ASP B C 1
ATOM 3011 O O . ASP B 1 164 ? -10.289 -26.703 -12.367 1 86 164 ASP B O 1
ATOM 3015 N N . TYR B 1 165 ? -8.617 -25.219 -12.109 1 83.38 165 TYR B N 1
ATOM 3016 C CA . TYR B 1 165 ? -8.492 -25.469 -10.68 1 83.38 165 TYR B CA 1
ATOM 3017 C C . TYR B 1 165 ? -8.734 -24.188 -9.883 1 83.38 165 TYR B C 1
ATOM 3019 O O . TYR B 1 165 ? -8.109 -23.156 -10.148 1 83.38 165 TYR B O 1
ATOM 3027 N N . SER B 1 166 ? -9.609 -24.266 -8.852 1 80 166 SER B N 1
ATOM 3028 C CA . SER B 1 166 ? -9.883 -23.109 -7.988 1 80 166 SER B CA 1
ATOM 3029 C C . SER B 1 166 ? -8.984 -23.125 -6.754 1 80 166 SER B C 1
ATOM 3031 O O . SER B 1 166 ? -9 -24.078 -5.977 1 80 166 SER B O 1
ATOM 3033 N N . MET B 1 167 ? -8.273 -22.031 -6.652 1 72.12 167 MET B N 1
ATOM 3034 C CA . MET B 1 167 ? -7.355 -21.875 -5.527 1 72.12 167 MET B CA 1
ATOM 3035 C C . MET B 1 167 ? -8.047 -21.188 -4.352 1 72.12 167 MET B C 1
ATOM 3037 O O . MET B 1 167 ? -7.402 -20.875 -3.348 1 72.12 167 MET B O 1
ATOM 3041 N N . SER B 1 168 ? -9.227 -21.047 -4.262 1 65.19 168 SER B N 1
ATOM 3042 C CA . SER B 1 168 ? -9.922 -20.266 -3.246 1 65.19 168 SER B CA 1
ATOM 3043 C C . SER B 1 168 ? -9.43 -20.609 -1.847 1 65.19 168 SER B C 1
ATOM 3045 O O . SER B 1 168 ? -8.938 -21.719 -1.614 1 65.19 168 SER B O 1
ATOM 3047 N N . PHE B 1 169 ? -9.32 -19.641 -1.044 1 59.91 169 PHE B N 1
ATOM 3048 C CA . PHE B 1 169 ? -8.773 -19.719 0.305 1 59.91 169 PHE B CA 1
ATOM 3049 C C . PHE B 1 169 ? -9.703 -20.484 1.23 1 59.91 169 PHE B C 1
ATOM 3051 O O . PHE B 1 169 ? -9.367 -20.734 2.389 1 59.91 169 PHE B O 1
ATOM 3058 N N . ASP B 1 170 ? -10.633 -21 0.619 1 58.88 170 ASP B N 1
ATOM 3059 C CA . ASP B 1 170 ? -11.594 -21.609 1.545 1 58.88 170 ASP B CA 1
ATOM 3060 C C . ASP B 1 170 ? -11.297 -23.078 1.762 1 58.88 170 ASP B C 1
ATOM 3062 O O . ASP B 1 170 ? -11.344 -23.875 0.819 1 58.88 170 ASP B O 1
ATOM 3066 N N . GLY B 1 171 ? -10.898 -23.391 2.891 1 61.19 171 GLY B N 1
ATOM 3067 C CA . GLY B 1 171 ? -10.883 -24.703 3.5 1 61.19 171 GLY B CA 1
ATOM 3068 C C . GLY B 1 171 ? -9.891 -25.656 2.855 1 61.19 171 GLY B C 1
ATOM 3069 O O . GLY B 1 171 ? -9.195 -25.281 1.909 1 61.19 171 GLY B O 1
ATOM 3070 N N . ASP B 1 172 ? -9.688 -26.797 3.408 1 72.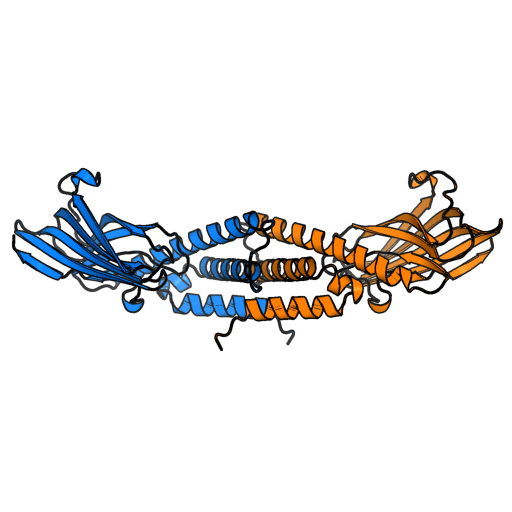81 172 ASP B N 1
ATOM 3071 C CA . ASP B 1 172 ? -8.883 -27.922 2.928 1 72.81 172 ASP B CA 1
ATOM 3072 C C . ASP B 1 172 ? -9.617 -28.703 1.844 1 72.81 172 ASP B C 1
ATOM 3074 O O . ASP B 1 172 ? -10.828 -28.906 1.933 1 72.81 172 ASP B O 1
ATOM 3078 N N . PHE B 1 173 ? -8.883 -28.875 0.769 1 78.06 173 PHE B N 1
ATOM 3079 C CA . PHE B 1 173 ? -9.484 -29.516 -0.396 1 78.06 173 PHE B CA 1
ATOM 3080 C C . PHE B 1 173 ? -8.57 -30.594 -0.961 1 78.06 173 PHE B C 1
ATOM 3082 O O . PHE B 1 173 ? -7.355 -30.391 -1.071 1 78.06 173 PHE B O 1
ATOM 3089 N N . VAL B 1 174 ? -9.18 -31.859 -1.034 1 81.44 174 VAL B N 1
ATOM 3090 C CA . VAL B 1 174 ? -8.461 -32.906 -1.732 1 81.44 174 VAL B CA 1
ATOM 3091 C C . VAL B 1 174 ? -9.219 -33.312 -3 1 81.44 174 VAL B C 1
ATOM 3093 O O . VAL B 1 174 ? -10.422 -33.562 -2.957 1 81.44 174 VAL B O 1
ATOM 3096 N N . SER B 1 175 ? -8.445 -33.281 -4.07 1 85.69 175 SER B N 1
ATOM 3097 C CA . SER B 1 175 ? -9.047 -33.656 -5.348 1 85.69 175 SER B CA 1
ATOM 3098 C C . SER B 1 175 ? -8.359 -34.875 -5.945 1 85.69 175 SER B C 1
ATOM 3100 O O . SER B 1 175 ? -7.168 -34.844 -6.262 1 85.69 175 SER B O 1
ATOM 3102 N N . ASN B 1 176 ? -9.18 -35.969 -6.086 1 88.06 176 ASN B N 1
ATOM 3103 C CA . ASN B 1 176 ? -8.75 -37.156 -6.836 1 88.06 176 ASN B CA 1
ATOM 3104 C C . ASN B 1 176 ? -9.102 -37.031 -8.32 1 88.06 176 ASN B C 1
ATOM 3106 O O . ASN B 1 176 ? -10.273 -36.906 -8.672 1 88.06 176 ASN B O 1
ATOM 3110 N N . ARG B 1 177 ? -8.094 -37.125 -9.055 1 90.88 177 ARG B N 1
ATOM 3111 C CA . ARG B 1 177 ? -8.305 -36.875 -10.484 1 90.88 177 ARG B CA 1
ATOM 3112 C C . ARG B 1 177 ? -7.938 -38.094 -11.305 1 90.88 177 ARG B C 1
ATOM 3114 O O . ARG B 1 177 ? -6.867 -38.688 -11.117 1 90.88 177 ARG B O 1
ATOM 3121 N N . ARG B 1 178 ? -8.859 -38.375 -12.172 1 91.06 178 ARG B N 1
ATOM 3122 C CA . ARG B 1 178 ? -8.664 -39.5 -13.086 1 91.06 178 ARG B CA 1
ATOM 3123 C C . ARG B 1 178 ? -8.789 -39.062 -14.539 1 91.06 178 ARG B C 1
ATOM 3125 O O . ARG B 1 178 ? -9.625 -38.219 -14.859 1 91.06 178 ARG B O 1
ATOM 3132 N N . VAL B 1 179 ? -7.953 -39.625 -15.32 1 91.25 179 VAL B N 1
ATOM 3133 C CA . VAL B 1 179 ? -8.023 -39.344 -16.75 1 91.25 179 VAL B CA 1
ATOM 3134 C C . VAL B 1 179 ? -7.918 -40.656 -17.531 1 91.25 179 VAL B C 1
ATOM 3136 O O . VAL B 1 179 ? -7.184 -41.562 -17.141 1 91.25 179 VAL B O 1
ATOM 3139 N N . ILE B 1 180 ? -8.688 -40.688 -18.562 1 91.06 180 ILE B N 1
ATOM 3140 C CA . ILE B 1 180 ? -8.609 -41.844 -19.469 1 91.06 180 ILE B CA 1
ATOM 3141 C C . ILE B 1 180 ? -7.848 -41.438 -20.734 1 91.06 180 ILE B C 1
ATOM 3143 O O . ILE B 1 180 ? -8.211 -40.438 -21.391 1 91.06 180 ILE B O 1
ATOM 3147 N N . LEU B 1 181 ? -6.867 -42.188 -21.016 1 92.44 181 LEU B N 1
ATOM 3148 C CA . LEU B 1 181 ? -5.992 -41.875 -22.141 1 92.44 181 LEU B CA 1
ATOM 3149 C C . LEU B 1 181 ? -5.867 -43.062 -23.094 1 92.44 181 LEU B C 1
ATOM 3151 O O . LEU B 1 181 ? -6.113 -44.188 -22.688 1 92.44 181 LEU B O 1
ATOM 3155 N N . LEU B 1 182 ? -5.637 -42.719 -24.312 1 92.5 182 LEU B N 1
ATOM 3156 C CA . LEU B 1 182 ? -5.254 -43.719 -25.312 1 92.5 182 LEU B CA 1
ATOM 3157 C C . LEU B 1 182 ? -3.787 -43.531 -25.703 1 92.5 182 LEU B C 1
ATOM 3159 O O . LEU B 1 182 ? -3.389 -42.5 -26.219 1 92.5 182 LEU B O 1
ATOM 3163 N N . ILE B 1 183 ? -2.99 -44.531 -25.406 1 92.75 183 ILE B N 1
ATOM 3164 C CA . ILE B 1 183 ? -1.566 -44.562 -25.719 1 92.75 183 ILE B CA 1
ATOM 3165 C C . ILE B 1 183 ? -1.222 -45.844 -26.484 1 92.75 183 ILE B C 1
ATOM 3167 O O . ILE B 1 183 ? -1.387 -46.938 -25.969 1 92.75 183 ILE B O 1
ATOM 3171 N N . ASP B 1 184 ? -0.726 -45.688 -27.75 1 91.25 184 ASP B N 1
ATOM 3172 C CA . ASP B 1 184 ? -0.381 -46.812 -28.609 1 91.25 184 ASP B CA 1
ATOM 3173 C C . ASP B 1 184 ? -1.534 -47.812 -28.688 1 91.25 184 ASP B C 1
ATOM 3175 O O . ASP B 1 184 ? -1.346 -49.031 -28.469 1 91.25 184 ASP B O 1
ATOM 3179 N N . GLY B 1 185 ? -2.709 -47.25 -28.812 1 88.69 185 GLY B N 1
ATOM 3180 C CA . GLY B 1 185 ? -3.893 -48.062 -29.031 1 88.69 185 GLY B CA 1
ATOM 3181 C C . GLY B 1 185 ? -4.465 -48.656 -27.766 1 88.69 185 GLY B C 1
ATOM 3182 O O . GLY B 1 185 ? -5.492 -49.344 -27.797 1 88.69 185 GLY B O 1
ATOM 3183 N N . VAL B 1 186 ? -3.904 -48.438 -26.672 1 93.19 186 VAL B N 1
ATOM 3184 C CA . VAL B 1 186 ? -4.352 -49.031 -25.406 1 93.19 186 VAL B CA 1
ATOM 3185 C C . VAL B 1 186 ? -5.035 -47.969 -24.562 1 93.19 186 VAL B C 1
ATOM 3187 O O . VAL B 1 186 ? -4.441 -46.906 -24.266 1 93.19 186 VAL B O 1
ATOM 3190 N N . ARG B 1 187 ? -6.223 -48.25 -24.203 1 92.94 187 ARG B N 1
ATOM 3191 C CA . ARG B 1 187 ? -6.973 -47.375 -23.312 1 92.94 187 ARG B CA 1
ATOM 3192 C C . ARG B 1 187 ? -6.656 -47.688 -21.844 1 92.94 187 ARG B C 1
ATOM 3194 O O . ARG B 1 187 ? -6.684 -48.844 -21.422 1 92.94 187 ARG B O 1
ATOM 3201 N N . SER B 1 188 ? -6.305 -46.594 -21.094 1 94.12 188 SER B N 1
ATOM 3202 C CA . SER B 1 188 ? -5.957 -46.781 -19.688 1 94.12 188 SER B CA 1
ATOM 3203 C C . SER B 1 188 ? -6.434 -45.625 -18.828 1 94.12 188 SER B C 1
ATOM 3205 O O . SER B 1 188 ? -6.617 -44.5 -19.344 1 94.12 188 SER B O 1
ATOM 3207 N N . GLU B 1 189 ? -6.645 -45.938 -17.609 1 94.44 189 GLU B N 1
ATOM 3208 C CA . GLU B 1 189 ? -7.008 -44.938 -16.609 1 94.44 189 GLU B CA 1
ATOM 3209 C C . GLU B 1 189 ? -5.793 -44.5 -15.797 1 94.44 189 GLU B C 1
ATOM 3211 O O . GLU B 1 189 ? -5.027 -45.344 -15.328 1 94.44 189 GLU B O 1
ATOM 3216 N N . TRP B 1 190 ? -5.645 -43.281 -15.664 1 96.19 190 TRP B N 1
ATOM 3217 C CA . TRP B 1 190 ? -4.559 -42.688 -14.898 1 96.19 190 TRP B CA 1
ATOM 3218 C C . TRP B 1 190 ? -5.102 -41.844 -13.75 1 96.19 190 TRP B C 1
ATOM 3220 O O . TRP B 1 190 ? -6.199 -41.281 -13.836 1 96.19 190 TRP B O 1
ATOM 3230 N N . PHE B 1 191 ? -4.262 -41.781 -12.68 1 95.38 191 PHE B N 1
ATOM 3231 C CA . PHE B 1 191 ? -4.781 -41.188 -11.445 1 95.38 191 PHE B CA 1
ATOM 3232 C C . PHE B 1 191 ? -3.719 -40.344 -10.75 1 95.38 191 PHE B C 1
ATOM 3234 O O . PHE B 1 191 ? -2.533 -40.688 -10.781 1 95.38 191 PHE B O 1
ATOM 3241 N N . THR B 1 192 ? -4.152 -39.281 -10.188 1 94.19 192 THR B N 1
ATOM 3242 C CA . THR B 1 192 ? -3.354 -38.531 -9.227 1 94.19 192 THR B CA 1
ATOM 3243 C C . THR B 1 192 ? -4.25 -37.812 -8.203 1 94.19 192 THR B C 1
ATOM 3245 O O . THR B 1 192 ? -5.445 -37.656 -8.438 1 94.19 192 THR B O 1
ATOM 3248 N N . SER B 1 193 ? -3.678 -37.562 -7.027 1 89.56 193 SER B N 1
ATOM 3249 C CA . SER B 1 193 ? -4.355 -36.812 -5.977 1 89.56 193 SER B CA 1
ATOM 3250 C C . SER B 1 193 ? -3.703 -35.469 -5.762 1 89.56 193 SER B C 1
ATOM 3252 O O . SER B 1 193 ? -2.479 -35.375 -5.648 1 89.56 193 SER B O 1
ATOM 3254 N N . ILE B 1 194 ? -4.516 -34.438 -5.766 1 87.38 194 ILE B N 1
ATOM 3255 C CA . ILE B 1 194 ? -4.035 -33.094 -5.566 1 87.38 194 ILE B CA 1
ATOM 3256 C C . ILE B 1 194 ? -4.695 -32.469 -4.324 1 87.38 194 ILE B C 1
ATOM 3258 O O . ILE B 1 194 ? -5.922 -32.469 -4.219 1 87.38 194 ILE B O 1
ATOM 3262 N N . SER B 1 195 ? -3.85 -31.984 -3.459 1 81.5 195 SER B N 1
ATOM 3263 C CA . SER B 1 195 ? -4.371 -31.422 -2.213 1 81.5 195 SER B CA 1
ATOM 3264 C C . SER B 1 195 ? -4.027 -29.938 -2.08 1 81.5 195 SER B C 1
ATOM 3266 O O . SER B 1 195 ? -2.971 -29.5 -2.539 1 81.5 195 SER B O 1
ATOM 3268 N N . LYS B 1 196 ? -5.035 -29.297 -1.525 1 77.44 196 LYS B N 1
ATOM 3269 C CA . LYS B 1 196 ? -4.871 -27.875 -1.196 1 77.44 196 LYS B CA 1
ATOM 3270 C C . LYS B 1 196 ? -5.168 -27.625 0.279 1 77.44 196 LYS B C 1
ATOM 3272 O O . LYS B 1 196 ? -6.074 -28.219 0.85 1 77.44 196 LYS B O 1
ATOM 3277 N N . LEU B 1 197 ? -4.316 -26.812 0.881 1 71.31 197 LEU B N 1
ATOM 3278 C CA . LEU B 1 197 ? -4.527 -26.375 2.256 1 71.31 197 LEU B CA 1
ATOM 3279 C C . LEU B 1 197 ? -4.578 -24.859 2.338 1 71.31 197 LEU B C 1
ATOM 3281 O O . LEU B 1 197 ? -3.611 -24.172 1.984 1 71.31 197 LEU B O 1
ATOM 3285 N N . GLY B 1 198 ? -5.66 -24.344 2.816 1 63.5 198 GLY B N 1
ATOM 3286 C CA . GLY B 1 198 ? -5.793 -22.906 3.008 1 63.5 198 GLY B CA 1
ATOM 3287 C C . GLY B 1 198 ? -5.496 -22.094 1.752 1 63.5 198 GLY B C 1
ATOM 3288 O O . GLY B 1 198 ? -4.824 -21.062 1.811 1 63.5 198 GLY B O 1
ATOM 3289 N N . GLY B 1 199 ? -5.773 -22.703 0.601 1 60.38 199 GLY B N 1
ATOM 3290 C CA . GLY B 1 199 ? -5.594 -22 -0.655 1 60.38 199 GLY B CA 1
ATOM 3291 C C . GLY B 1 199 ? -4.242 -22.25 -1.296 1 60.38 199 GLY B C 1
ATOM 3292 O O . GLY B 1 199 ? -3.934 -21.688 -2.35 1 60.38 199 GLY B O 1
ATOM 3293 N N . TYR B 1 200 ? -3.449 -23.062 -0.638 1 67.06 200 TYR B N 1
ATOM 3294 C CA . TYR B 1 200 ? -2.123 -23.391 -1.156 1 67.06 200 TYR B CA 1
ATOM 3295 C C . TYR B 1 200 ? -2.053 -24.828 -1.623 1 67.06 200 TYR B C 1
ATOM 3297 O O . TYR B 1 200 ? -2.654 -25.719 -1.012 1 67.06 200 TYR B O 1
ATOM 3305 N N . LEU B 1 201 ? -1.454 -24.922 -2.824 1 71.12 201 LEU B N 1
ATOM 3306 C CA . LEU B 1 201 ? -1.124 -26.297 -3.184 1 71.12 201 LEU B CA 1
ATOM 3307 C C . LEU B 1 201 ? -0.234 -26.938 -2.123 1 71.12 201 LEU B C 1
ATOM 3309 O O . LEU B 1 201 ? 0.763 -26.344 -1.705 1 71.12 201 LEU B O 1
ATOM 3313 N N . TRP B 1 202 ? -0.679 -27.875 -1.438 1 65.06 202 TRP B N 1
ATOM 3314 C CA . TRP B 1 202 ? -0.107 -28.484 -0.239 1 65.06 202 TRP B CA 1
ATOM 3315 C C . TRP B 1 202 ? 1.354 -28.859 -0.463 1 65.06 202 TRP B C 1
ATOM 3317 O O . TRP B 1 202 ? 2.207 -28.594 0.385 1 65.06 202 TRP B O 1
ATOM 3327 N N . ASP B 1 203 ? 1.655 -29.469 -1.513 1 72.88 203 ASP B N 1
ATOM 3328 C CA . ASP B 1 203 ? 3.029 -29.922 -1.72 1 72.88 203 ASP B CA 1
ATOM 3329 C C . ASP B 1 203 ? 3.787 -28.969 -2.637 1 72.88 203 ASP B C 1
ATOM 3331 O O . ASP B 1 203 ? 3.787 -29.141 -3.857 1 72.88 203 ASP B O 1
ATOM 3335 N N . GLU B 1 204 ? 4.441 -28.031 -2.021 1 73.94 204 GLU B N 1
ATOM 3336 C CA . GLU B 1 204 ? 5.184 -27.016 -2.768 1 73.94 204 GLU B CA 1
ATOM 3337 C C . GLU B 1 204 ? 6.371 -27.625 -3.502 1 73.94 204 GLU B C 1
ATOM 3339 O O . GLU B 1 204 ? 6.832 -27.094 -4.508 1 73.94 204 GLU B O 1
ATOM 3344 N N . ALA B 1 205 ? 6.762 -28.781 -3.029 1 78.44 205 ALA B N 1
ATOM 3345 C CA . ALA B 1 205 ? 7.934 -29.406 -3.623 1 78.44 205 ALA B CA 1
ATOM 3346 C C . ALA B 1 205 ? 7.609 -29.984 -5.004 1 78.44 205 ALA B C 1
ATOM 3348 O O . ALA B 1 205 ? 8.508 -30.25 -5.801 1 78.44 205 ALA B O 1
ATOM 3349 N N . LEU B 1 206 ? 6.344 -30.078 -5.246 1 86.62 206 LEU B N 1
ATOM 3350 C CA . LEU B 1 206 ? 5.941 -30.641 -6.535 1 86.62 206 LEU B CA 1
ATOM 3351 C C . LEU B 1 206 ? 5.941 -29.547 -7.613 1 86.62 206 LEU B C 1
ATOM 3353 O O . LEU B 1 206 ? 5.871 -29.859 -8.805 1 86.62 206 LEU B O 1
ATOM 3357 N N . HIS B 1 207 ? 6.004 -28.266 -7.211 1 88.75 207 HIS B N 1
ATOM 3358 C CA . HIS B 1 207 ? 6.059 -27.125 -8.117 1 88.75 207 HIS B CA 1
ATOM 3359 C C . HIS B 1 207 ? 4.914 -27.172 -9.125 1 88.75 207 HIS B C 1
ATOM 3361 O O . HIS B 1 207 ? 5.102 -26.844 -10.297 1 88.75 207 HIS B O 1
ATOM 3367 N N . GLY B 1 208 ? 3.787 -27.766 -8.664 1 92.06 208 GLY B N 1
ATOM 3368 C CA . GLY B 1 208 ? 2.586 -27.781 -9.484 1 92.06 208 GLY B CA 1
ATOM 3369 C C . GLY B 1 208 ? 2.516 -28.984 -10.422 1 92.06 208 GLY B C 1
ATOM 3370 O O . GLY B 1 208 ? 1.567 -29.109 -11.195 1 92.06 208 GLY B O 1
ATOM 3371 N N . LEU B 1 209 ? 3.523 -29.844 -10.391 1 95.31 209 LEU B N 1
ATOM 3372 C CA . LEU B 1 209 ? 3.553 -31.031 -11.227 1 95.31 209 LEU B CA 1
ATOM 3373 C C . LEU B 1 209 ? 3.104 -32.25 -10.438 1 95.31 209 LEU B C 1
ATOM 3375 O O . LEU B 1 209 ? 3.799 -32.719 -9.523 1 95.31 209 LEU B O 1
ATOM 3379 N N . HIS B 1 210 ? 2.021 -32.812 -10.844 1 94.38 210 HIS B N 1
ATOM 3380 C CA . HIS B 1 210 ? 1.463 -33.969 -10.18 1 94.38 210 HIS B CA 1
ATOM 3381 C C . HIS B 1 210 ? 1.505 -35.188 -11.102 1 94.38 210 HIS B C 1
ATOM 3383 O O . HIS B 1 210 ? 0.748 -35.281 -12.07 1 94.38 210 HIS B O 1
ATOM 3389 N N . ALA B 1 211 ? 2.322 -36.094 -10.727 1 96.12 211 ALA B N 1
ATOM 3390 C CA . ALA B 1 211 ? 2.545 -37.25 -11.578 1 96.12 211 ALA B CA 1
ATOM 3391 C C . ALA B 1 211 ? 1.305 -38.125 -11.625 1 96.12 211 ALA B C 1
ATOM 3393 O O . ALA B 1 211 ? 0.656 -38.375 -10.602 1 96.12 211 ALA B O 1
ATOM 3394 N N . LEU B 1 212 ? 1 -38.562 -12.859 1 97.19 212 LEU B N 1
ATOM 3395 C CA . LEU B 1 212 ? -0.086 -39.531 -13.047 1 97.19 212 LEU B CA 1
ATOM 3396 C C . LEU B 1 212 ? 0.433 -40.938 -12.992 1 97.19 212 LEU B C 1
ATOM 3398 O O . LEU B 1 212 ? 1.503 -41.25 -13.531 1 97.19 212 LEU B O 1
ATOM 3402 N N . LYS B 1 213 ? -0.325 -41.781 -12.383 1 96.44 213 LYS B N 1
ATOM 3403 C CA . LYS B 1 213 ? -0.015 -43.188 -12.328 1 96.44 213 LYS B CA 1
ATOM 3404 C C . LYS B 1 213 ? -1.105 -44.031 -13 1 96.44 213 LYS B C 1
ATOM 3406 O O . LYS B 1 213 ? -2.295 -43.75 -12.82 1 96.44 213 LYS B O 1
ATOM 3411 N N . LYS B 1 214 ? -0.648 -44.906 -13.781 1 95.69 214 LYS B N 1
ATOM 3412 C CA . LYS B 1 214 ? -1.604 -45.812 -14.406 1 95.69 214 LYS B CA 1
ATOM 3413 C C . LYS B 1 214 ? -2.25 -46.719 -13.359 1 95.69 214 LYS B C 1
ATOM 3415 O O . LYS B 1 214 ? -1.555 -47.375 -12.594 1 95.69 214 LYS B O 1
ATOM 3420 N N . VAL B 1 215 ? -3.488 -46.75 -13.367 1 94.19 215 VAL B N 1
ATOM 3421 C CA . VAL B 1 215 ? -4.141 -47.531 -12.32 1 94.19 215 VAL B CA 1
ATOM 3422 C C . VAL B 1 215 ? -4.895 -48.719 -12.938 1 94.19 215 VAL B C 1
ATOM 3424 O O . VAL B 1 215 ? -5.148 -49.719 -12.266 1 94.19 215 VAL B O 1
ATOM 3427 N N . LYS B 1 216 ? -5.352 -48.562 -14.164 1 91.25 216 LYS B N 1
ATOM 3428 C CA . LYS B 1 216 ? -6.176 -49.594 -14.766 1 91.25 216 LYS B CA 1
ATOM 3429 C C . LYS B 1 216 ? -6.051 -49.594 -16.281 1 91.25 216 LYS B C 1
ATOM 3431 O O . LYS B 1 216 ? -5.984 -48.531 -16.891 1 91.25 216 LYS B O 1
ATOM 3436 N N . GLU B 1 217 ? -5.984 -50.781 -16.859 1 91.44 217 GLU B N 1
ATOM 3437 C CA . GLU B 1 217 ? -6.156 -50.906 -18.297 1 91.44 217 GLU B CA 1
ATOM 3438 C C . GLU B 1 217 ? -7.613 -51.188 -18.656 1 91.44 217 GLU B C 1
ATOM 3440 O O . GLU B 1 217 ? -8.289 -51.938 -17.969 1 91.44 217 GLU B O 1
ATOM 3445 N N . LEU B 1 218 ? -8.023 -50.469 -19.734 1 87.81 218 LEU B N 1
ATOM 3446 C CA . LEU B 1 218 ? -9.438 -50.562 -20.078 1 87.81 218 LEU B CA 1
ATOM 3447 C C . LEU B 1 218 ? -9.609 -51.281 -21.422 1 87.81 218 LEU B C 1
ATOM 3449 O O . LEU B 1 218 ? -8.781 -51.094 -22.328 1 87.81 218 LEU B O 1
#

pLDDT: mean 86.54, std 12.36, range [35.41, 97.75]

Sequence (436 aa):
MFRRPIHDEVMGLASRLADKCHPQVAQKHADELARYARLTSACTALESFSGCRPRMDDDAFDVLARRRSQVADLIAHANLHAYEQEAPEGLYLAIPFFSRCSDKQPVWLLNRTAQSVTYLRRQLYAYASTDDGIDEYQTAGNAFADGIAASSVIEPWGGLQIDDYSMSFDGDFVSNRRVILLIDGVRSEWFTSISKLGGYLWDEALHGLHALKKVKELMFRRPIHDEVMGLASRLADKCHPQVAQKHADELARYARLTSACTALESFSGCRPRMDDDAFDVLARRRSQVADLIAHANLHAYEQEAPEGLYLAIPFFSRCSDKQPVWLLNRTAQSVTYLRRQLYAYASTDDGIDEYQTAGNAFADGIAASSVIEPWGGLQIDDYSMSFDGDFVSNRRVILLIDGVRSEWFTSISKLGGYLWDEALHGLHALKKVKEL

Radius of gyration: 32.19 Å; Cα contacts (8 Å, |Δi|>4): 908; chains: 2; bounding box: 43×104×55 Å

Nearest PDB structures (foldseek):
  7uwk-assembly1_D  TM=4.889E-01  e=6.376E-02  Homo sapiens
  3syp-assembly1_A  TM=3.163E-01  e=4.335E-03  Mus musculus
  8a9i-assembly1_A  TM=2.514E-01  e=7.569E-02 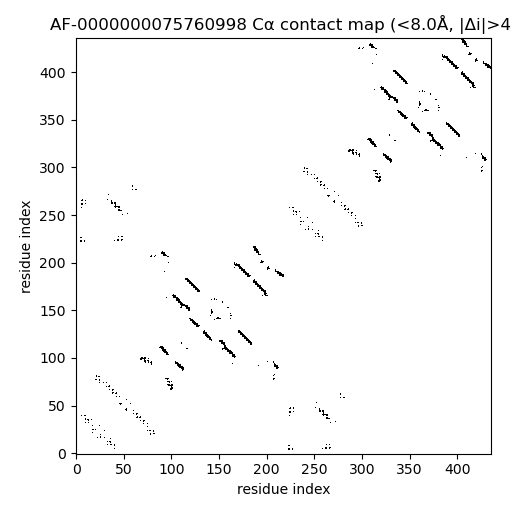 Mus musculus
  7bi4-assembly1_A  TM=2.955E-01  e=2.376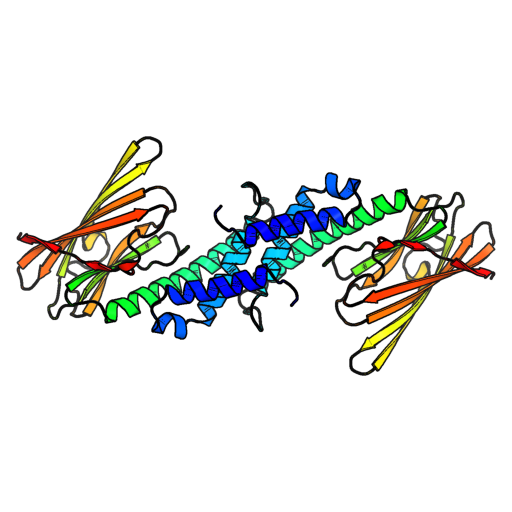E-01  Mus musculus
  7uwl-assembly1_C  TM=4.599E-01  e=6.192E+00  Homo sapiens

Foldseek 3Di:
DPDPPLVVQLVVQLVVQLVLADVVLCVVCSVLSSLLSVLVSVLVVQVDDDDDSPPVCVVVSVVSLVSSQVSQQVRQVVRQVVVLVVDDAAWWWFWRDDPSHAFKTWTKIWHQHQFKKWFFWKKKWKWWDDPVGIDIDIDIDTCVRQVNPHGDIAHHGGMDGRGMHGLDQDTKMKMKMWTWMATPNWIFIKIWIWIHGRSDGPDSVCSRITGIDTDGTD/DPDPPLVVQLVVQLVVQLVLADVVLCVVCSVLSSLLSVLVSVLVVQCPDDRDNDPVCVVVSVVSLVSSQVSQQVRQVVRQVVVLVVDDAAWWWFWRDDPSHAFKTWTKIWHQHQFKKWFFWKKKWKWFQDPVGIDIDIDIDTCVRQVNPHGDIAHHGGMDTRDMHGLDQDGKMKMKMWTWMATPNWIFIKIWIWIDGRSHRPDSVCSRITGIDTDGTD

Organism: Stutzerimonas stutzeri (strain A1501) (NCBI:txid379731)

Solvent-accessible surface area (backbone atoms only — not comparable to full-atom values): 22218 Å² total; per-residue (Å²): 128,88,83,47,67,52,42,51,47,33,55,50,44,25,51,55,51,37,70,73,38,47,69,69,44,30,64,75,38,41,68,55,42,44,50,35,23,16,35,49,45,18,49,46,17,48,53,47,61,99,64,77,55,56,73,89,47,44,66,63,45,50,53,42,52,50,53,30,15,53,47,20,39,52,51,8,46,47,32,27,53,57,51,54,74,70,48,74,75,42,43,27,44,32,34,56,63,37,85,67,28,56,44,72,26,58,28,28,44,33,30,40,38,89,56,54,35,26,44,51,36,37,38,37,45,30,41,32,49,50,98,90,42,76,46,78,46,75,49,72,48,32,25,57,76,65,69,36,61,73,61,45,69,30,44,52,67,31,64,41,78,75,49,72,40,77,38,52,61,71,40,42,34,41,37,39,37,36,36,33,33,36,45,90,87,41,39,29,36,27,38,38,77,47,46,31,46,65,39,31,68,59,60,65,88,42,57,36,50,40,62,48,39,81,75,43,80,98,128,87,84,48,68,53,43,52,48,32,54,49,45,26,51,55,52,37,70,73,37,47,69,68,43,31,63,77,39,41,68,55,40,43,50,35,24,17,34,49,46,18,49,47,16,47,52,44,58,93,84,58,55,57,74,90,47,44,67,64,45,50,52,42,51,49,53,31,14,53,47,20,40,53,50,8,46,46,34,30,54,57,51,54,75,70,48,74,75,43,41,28,44,32,34,55,63,38,85,67,28,57,43,72,27,57,28,28,44,34,30,40,38,90,55,54,35,28,46,53,35,37,38,37,46,30,40,32,50,51,97,90,41,76,45,79,44,74,50,74,48,31,26,56,77,63,69,36,61,73,62,46,69,29,45,53,68,31,66,41,80,74,50,74,41,78,37,53,63,71,38,42,34,41,37,40,37,35,36,34,34,35,45,91,87,41,39,31,35,30,38,38,76,48,47,30,46,66,38,33,67,62,59,65,89,43,58,35,50,39,62,48,39,83,74,43,82,100